Protein AF-0000000083156030 (afdb_homodimer)

Solvent-accessible surface area (backbone atoms only — not comparable to full-atom values): 35273 Å² total; per-residue (Å²): 127,81,75,82,44,54,71,60,32,32,61,87,73,48,56,67,37,59,54,36,32,59,72,60,47,44,73,67,49,55,74,76,63,60,66,61,53,55,48,45,32,52,51,38,25,51,44,17,31,51,33,13,41,45,41,36,48,37,72,66,33,83,83,49,76,60,54,70,63,57,51,50,41,33,36,29,19,13,47,16,24,46,40,24,37,17,32,44,68,16,39,43,54,13,42,50,29,34,16,67,56,16,35,49,9,45,34,73,77,42,47,58,33,62,52,50,32,49,42,20,47,50,27,31,50,49,48,49,50,51,52,50,48,47,46,49,51,49,43,54,72,58,48,60,54,49,62,58,49,51,50,43,54,64,61,59,51,62,77,72,73,80,67,84,74,76,73,72,82,67,73,85,67,83,81,64,61,62,65,59,49,50,53,51,49,53,49,47,50,50,49,49,47,50,34,56,44,50,50,51,54,46,54,53,44,50,51,22,51,50,56,50,34,33,54,54,18,29,45,59,34,29,41,35,88,57,35,77,56,37,50,61,51,48,43,52,49,42,22,46,45,21,23,16,52,15,27,53,54,46,71,52,72,54,78,90,48,71,62,54,62,57,52,54,39,48,50,59,18,44,41,31,27,51,23,22,52,49,16,50,71,37,34,89,75,50,35,74,31,32,72,66,42,26,47,52,50,12,52,51,24,21,37,24,16,14,31,27,46,44,40,28,47,41,65,39,50,36,37,61,69,72,62,35,87,79,51,69,84,47,64,68,60,49,51,50,43,50,48,32,17,51,48,23,21,49,52,47,44,56,50,35,51,63,98,127,80,76,82,44,54,69,60,30,32,60,88,72,48,56,66,35,60,54,36,32,58,72,60,47,44,72,66,48,54,74,75,62,60,67,61,54,54,47,46,32,50,50,38,26,50,43,16,30,50,34,13,42,46,42,37,47,36,72,67,34,81,83,49,75,60,53,68,65,58,50,51,41,33,35,29,19,13,47,16,24,46,41,24,38,18,32,45,67,17,39,42,54,12,43,51,30,34,15,66,55,15,35,50,8,44,34,73,78,44,46,57,34,63,52,49,32,48,44,19,49,50,28,31,50,50,48,49,49,52,51,51,48,45,48,50,51,49,44,56,73,59,50,61,55,50,63,58,49,51,51,44,54,63,61,59,51,62,78,72,74,80,67,85,74,79,73,73,81,65,74,82,64,81,79,70,68,58,69,55,51,52,51,50,50,51,49,48,50,52,49,49,48,51,32,56,45,52,50,51,52,47,51,53,44,47,51,24,51,50,55,50,34,33,51,55,17,30,46,61,35,28,41,33,88,56,36,78,56,36,49,60,50,47,42,52,50,42,22,46,47,21,24,17,53,14,27,54,54,48,70,53,72,53,78,89,48,72,62,52,61,58,51,53,39,48,49,57,18,43,42,32,28,51,23,23,53,50,16,50,71,35,33,88,74,51,36,74,31,32,73,65,41,26,48,52,51,12,52,52,26,20,36,27,15,14,32,27,44,44,39,30,46,42,66,38,49,38,38,61,70,71,63,36,86,80,50,69,83,47,66,68,59,49,50,49,43,52,48,31,17,51,48,24,21,48,54,46,43,57,49,36,52,63,99

Foldseek 3Di:
DPPPPVVDDDPVPDQLLVPQLVVQFDFQQFDDPVVVLLVLLVLLLCLLLCLLCVLQCCLPPPVNVPDPVVLLLLALLLLLLLQLCLVLVQLVLLCQLLNQSHSNCSDDPNVVDGVLVVLLVVLLVVLVVQLVVQLVVLCVVLVVVCVVVVCCVVVVPPPPDPPDPPPPPPDPPCPPPPVVVVVVVVVVSVLVSVQSSLVSLLVLLLVLVLLSLLLLLLCLLRPHPLNVLSSVLVSVSSNSNSSNSSSSLSPHDPDPPSCVSVVSSSCSSNRSSVSNVVSNVCNPPDDCSDSVNSVVSSSSSSSSSSSSNNSSVPVRVCCVQPVPPPPDPDPVVSVVSNVSSNVSNVVSSVSSVSD/DPPPPVVDDDPVPDQLLVPQLVVQFDFQQFDDPVVVLLVLLVLLLCLLLCLLCVLQCCLPPPVNVPDPVVLLLLALLLLLLLQLCLVLVQLVLLCQLLNQSHSNCSDDPNVVDGVLVVLLVVLLVVLVVQLVVQLVVLCVVLVVVCVVVVCCVVVPPPPPDPPDPDPPPPDPPCPDPPVVVVVVVVVVSVLVSVQSSLVSLLVLLLVLVLLSLLLLLLCLLRPHPLNVLSSVLVSVSSNSNSSNSSSSLSVHDPDPPSCVSVVSSSCSSNRSSVSNVVSNVCNPPDDCSDSVNSVVSSSSSSSSSSSSNNSSVPVRVCCQQPVPPPPDPDPVVSVVSNVSSNVSNVVSSVSSVSD

pLDDT: mean 80.27, std 18.08, range [28.31, 98.31]

Secondary structure (DSSP, 8-state):
-----TTSB-TTTS-HHHHHHHHH---------HHHHHHHHHHHHHHHHHHHHHHHHHHH-TTS---HHHHHHHHHHHHHHHHHIIIIIIIHHHHHHHSTTSTTTTSGGGGTTTHHHHHHHHHHHHHHHHHHHHHHHHHHHHHHHHHHHHHHHHHHS-------------------THHHHHHHHHHHHHHHHHHHHHHHHHHHHHHHHHHHHHHHHHHHHH--TTHHHHHHHHHHHHHHHHHHHHHHHHHS--TT-TTHHHHHHHHHHHHHHHHHHHHHHTTTT--TTSHHHHHHHHHHHHHHHHHHHHIIIIIIIIHHHTS-TT----HHHHHHHHHHHHHHHHHHHHGGGT-/-----TTSB-TTTS-HHHHHHHHH---------HHHHHHHHHHHHHHHHHHHHHHHHHHH-TTS---HHHHHHHHHHHHHHHHHIIIIIIIHHHHHHHSTTSTTTTSGGGGTTTHHHHHHHHHHHHHHHHHHHHHHHHHHHHHHHHHHHHHHHHHHS--------------------HHHHHHHHHHHHHHHHHHHHHHHHHHHHHHHHHHHHHHHHHHHHH--TTHHHHHHHHHHHHHHHHHHHHHHHHHS--TT-TTHHHHHHHHHHHHHHHHHHHHHHTTTT--TTSHHHHHHHHHHHHHHHHHHHHIIIIIIIIHHHTS-TT----HHHHHHHHHHHHHHHHHHHHGGGT-

Structure (mmCIF, N/CA/C/O backbone):
data_AF-0000000083156030-model_v1
#
loop_
_entity.id
_entity.type
_entity.pdbx_description
1 polymer 'Zinc/iron permease'
#
loop_
_atom_site.group_PDB
_atom_site.id
_atom_site.type_symbol
_atom_site.label_atom_id
_atom_site.label_alt_id
_atom_site.label_comp_id
_atom_site.label_asym_id
_atom_site.label_entity_id
_atom_site.label_seq_id
_atom_site.pdbx_PDB_ins_code
_atom_site.Cartn_x
_atom_site.Cartn_y
_atom_site.Cartn_z
_atom_site.occupancy
_atom_site.B_iso_or_equiv
_atom_site.auth_seq_id
_atom_site.auth_comp_id
_atom_site.auth_asym_id
_atom_site.auth_atom_id
_atom_site.pdbx_PDB_model_num
ATOM 1 N N . MET A 1 1 ? 0.998 -25.938 -32.688 1 30.34 1 MET A N 1
ATOM 2 C CA . MET A 1 1 ? 0.809 -25.734 -31.266 1 30.34 1 MET A CA 1
ATOM 3 C C . MET A 1 1 ? 0.515 -27.047 -30.562 1 30.34 1 MET A C 1
ATOM 5 O O . MET A 1 1 ? -0.497 -27.703 -30.828 1 30.34 1 MET A O 1
ATOM 9 N N . SER A 1 2 ? 1.404 -27.844 -30.297 1 35.81 2 SER A N 1
ATOM 10 C CA . SER A 1 2 ? 1.184 -29.219 -29.844 1 35.81 2 SER A CA 1
ATOM 11 C C . SER A 1 2 ? 0.17 -29.266 -28.703 1 35.81 2 SER A C 1
ATOM 13 O O . SER A 1 2 ? 0.092 -28.344 -27.891 1 35.81 2 SER A O 1
ATOM 15 N N . ALA A 1 3 ? -0.905 -29.984 -28.891 1 45.06 3 ALA A N 1
ATOM 16 C CA . ALA A 1 3 ? -2.15 -30.125 -28.156 1 45.06 3 ALA A CA 1
ATOM 17 C C . ALA A 1 3 ? -1.873 -30.422 -26.672 1 45.06 3 ALA A C 1
ATOM 19 O O . ALA A 1 3 ? -1.207 -31.391 -26.344 1 45.06 3 ALA A O 1
ATOM 20 N N . PHE A 1 4 ? -1.592 -29.297 -25.969 1 50 4 PHE A N 1
ATOM 21 C CA . PHE A 1 4 ? -1.512 -29.469 -24.531 1 50 4 PHE A CA 1
ATOM 22 C C . PHE A 1 4 ? -2.539 -30.484 -24.047 1 50 4 PHE A C 1
ATOM 24 O O . PHE A 1 4 ? -3.742 -30.297 -24.25 1 50 4 PHE A O 1
ATOM 31 N N . ASN A 1 5 ? -2.092 -31.734 -24.016 1 50.41 5 ASN A N 1
ATOM 32 C CA . ASN A 1 5 ? -2.953 -32.781 -23.484 1 50.41 5 ASN A CA 1
ATOM 33 C C . ASN A 1 5 ? -2.982 -32.75 -21.953 1 50.41 5 ASN A C 1
ATOM 35 O O . ASN A 1 5 ? -2.053 -33.219 -21.297 1 50.41 5 ASN A O 1
ATOM 39 N N . ALA A 1 6 ? -3.932 -32.188 -21.391 1 60.16 6 ALA A N 1
ATOM 40 C CA . ALA A 1 6 ? -4.078 -31.969 -19.953 1 60.16 6 ALA A CA 1
ATOM 41 C C . ALA A 1 6 ? -4.082 -33.312 -19.188 1 60.16 6 ALA A C 1
ATOM 43 O O . ALA A 1 6 ? -3.75 -33.344 -18 1 60.16 6 ALA A O 1
ATOM 44 N N . SER A 1 7 ? -4.445 -34.406 -19.891 1 58.97 7 SER A N 1
ATOM 45 C CA . SER A 1 7 ? -4.543 -35.688 -19.203 1 58.97 7 SER A CA 1
ATOM 46 C C . SER A 1 7 ? -3.178 -36.375 -19.094 1 58.97 7 SER A C 1
ATOM 48 O O . SER A 1 7 ? -3.002 -37.312 -18.312 1 58.97 7 SER A O 1
ATOM 50 N N . HIS A 1 8 ? -2.23 -35.844 -19.906 1 62.47 8 HIS A N 1
ATOM 51 C CA . HIS A 1 8 ? -0.887 -36.406 -19.844 1 62.47 8 HIS A CA 1
ATOM 52 C C . HIS A 1 8 ? 0.174 -35.344 -20.016 1 62.47 8 HIS A C 1
ATOM 54 O O . HIS A 1 8 ? 0.609 -35.062 -21.125 1 62.47 8 HIS A O 1
ATOM 60 N N . VAL A 1 9 ? 0.428 -34.719 -18.875 1 66.75 9 VAL A N 1
ATOM 61 C CA . VAL A 1 9 ? 1.364 -33.594 -18.953 1 66.75 9 VAL A CA 1
ATOM 62 C C . VAL A 1 9 ? 2.678 -33.969 -18.281 1 66.75 9 VAL A C 1
ATOM 64 O O . VAL A 1 9 ? 2.678 -34.531 -17.172 1 66.75 9 VAL A O 1
ATOM 67 N N . ASP A 1 10 ? 3.77 -33.875 -19.062 1 58.91 10 ASP A N 1
ATOM 68 C CA . ASP A 1 10 ? 5.102 -33.969 -18.484 1 58.91 10 ASP A CA 1
ATOM 69 C C . ASP A 1 10 ? 5.543 -32.625 -17.922 1 58.91 10 ASP A C 1
ATOM 71 O O . ASP A 1 10 ? 5.805 -31.688 -18.688 1 58.91 10 ASP A O 1
ATOM 75 N N . LEU A 1 11 ? 5.512 -32.594 -16.625 1 67.12 11 LEU A N 1
ATOM 76 C CA . LEU A 1 11 ? 5.773 -31.312 -15.945 1 67.12 11 LEU A CA 1
ATOM 77 C C . LEU A 1 11 ? 7.199 -30.844 -16.219 1 67.12 11 LEU A C 1
ATOM 79 O O . LEU A 1 11 ? 7.504 -29.656 -16.047 1 67.12 11 LEU A O 1
ATOM 83 N N . ASN A 1 12 ? 8.055 -31.734 -16.609 1 61.78 12 ASN A N 1
ATOM 84 C CA . ASN A 1 12 ? 9.438 -31.344 -16.891 1 61.78 12 ASN A CA 1
ATOM 85 C C . ASN A 1 12 ? 9.555 -30.594 -18.203 1 61.78 12 ASN A C 1
ATOM 87 O O . ASN A 1 12 ? 10.469 -29.797 -18.391 1 61.78 12 ASN A O 1
ATOM 91 N N . THR A 1 13 ? 8.547 -30.828 -19.078 1 61.12 13 THR A N 1
ATOM 92 C CA . THR A 1 13 ? 8.656 -30.234 -20.406 1 61.12 13 THR A CA 1
ATOM 93 C C . THR A 1 13 ? 7.496 -29.281 -20.688 1 61.12 13 THR A C 1
ATOM 95 O O . THR A 1 13 ? 7.555 -28.469 -21.594 1 61.12 13 THR A O 1
ATOM 98 N N . ALA A 1 14 ? 6.539 -29.484 -19.938 1 63.06 14 ALA A N 1
ATOM 99 C CA . ALA A 1 14 ? 5.332 -28.719 -20.203 1 63.06 14 ALA A CA 1
ATOM 100 C C . ALA A 1 14 ? 5.531 -27.25 -19.859 1 63.06 14 ALA A C 1
ATOM 102 O O . ALA A 1 14 ? 6.281 -26.922 -18.938 1 63.06 14 ALA A O 1
ATOM 103 N N . SER A 1 15 ? 4.977 -26.391 -20.75 1 70.19 15 SER A N 1
ATOM 104 C CA . SER A 1 15 ? 5.008 -24.938 -20.547 1 70.19 15 SER A CA 1
ATOM 105 C C . SER A 1 15 ? 4.285 -24.547 -19.266 1 70.19 15 SER A C 1
ATOM 107 O O . SER A 1 15 ? 3.156 -24.984 -19.016 1 70.19 15 SER A O 1
ATOM 109 N N . GLN A 1 16 ? 5 -23.953 -18.391 1 73.88 16 GLN A N 1
ATOM 110 C CA . GLN A 1 16 ? 4.422 -23.469 -17.141 1 73.88 16 GLN A CA 1
ATOM 111 C C . GLN A 1 16 ? 3.143 -22.672 -17.391 1 73.88 16 GLN A C 1
ATOM 113 O O . GLN A 1 16 ? 2.17 -22.797 -16.656 1 73.88 16 GLN A O 1
ATOM 118 N N . GLU A 1 17 ? 3.109 -21.969 -18.469 1 73.56 17 GLU A N 1
ATOM 119 C CA . GLU A 1 17 ? 1.941 -21.172 -18.828 1 73.56 17 GLU A CA 1
ATOM 120 C C . GLU A 1 17 ? 0.725 -22.062 -19.078 1 73.56 17 GLU A C 1
ATOM 122 O O . GLU A 1 17 ? -0.367 -21.781 -18.578 1 73.56 17 GLU A O 1
ATOM 127 N N . ASP A 1 18 ? 0.956 -23.094 -19.797 1 73.44 18 ASP A N 1
ATOM 128 C CA . ASP A 1 18 ? -0.152 -23.969 -20.172 1 73.44 18 ASP A CA 1
ATOM 129 C C . ASP A 1 18 ? -0.737 -24.656 -18.938 1 73.44 18 ASP A C 1
ATOM 131 O O . ASP A 1 18 ? -1.955 -24.812 -18.828 1 73.44 18 ASP A O 1
ATOM 135 N N . ILE A 1 19 ? 0.118 -24.969 -18.062 1 73.94 19 ILE A N 1
ATOM 136 C CA . ILE A 1 19 ? -0.324 -25.656 -16.859 1 73.94 19 ILE A CA 1
ATOM 137 C C . ILE A 1 19 ? -1.094 -24.688 -15.961 1 73.94 19 ILE A C 1
ATOM 139 O O . ILE A 1 19 ? -2.193 -25 -15.492 1 73.94 19 ILE A O 1
ATOM 143 N N . LEU A 1 20 ? -0.555 -23.547 -15.836 1 76.19 20 LEU A N 1
ATOM 144 C CA . LEU A 1 20 ? -1.183 -22.562 -14.969 1 76.19 20 LEU A CA 1
ATOM 145 C C . LEU A 1 20 ? -2.508 -22.078 -15.555 1 76.19 20 LEU A C 1
ATOM 147 O O . LEU A 1 20 ? -3.479 -21.875 -14.828 1 76.19 20 LEU A O 1
ATOM 151 N N . CYS A 1 21 ? -2.541 -21.938 -16.766 1 75.19 21 CYS A N 1
ATOM 152 C CA . CYS A 1 21 ? -3.762 -21.469 -17.422 1 75.19 21 CYS A CA 1
ATOM 153 C C . CYS A 1 21 ? -4.836 -22.547 -17.391 1 75.19 21 CYS A C 1
ATOM 155 O O . CYS A 1 21 ? -6.023 -22.25 -17.266 1 75.19 21 CYS A O 1
ATOM 157 N N . TYR A 1 22 ? -4.391 -23.766 -17.516 1 75 22 TYR A N 1
ATOM 158 C CA . TYR A 1 22 ? -5.363 -24.844 -17.438 1 75 22 TYR A CA 1
ATOM 159 C C . TYR A 1 22 ? -5.996 -24.906 -16.047 1 75 22 TYR A C 1
ATOM 161 O O . TYR A 1 22 ? -7.195 -25.172 -15.922 1 75 22 TYR A O 1
ATOM 169 N N . LEU A 1 23 ? -5.184 -24.625 -15.117 1 74 23 LEU A N 1
ATOM 170 C CA . LEU A 1 23 ? -5.68 -24.688 -13.742 1 74 23 LEU A CA 1
ATOM 171 C C . LEU A 1 23 ? -6.539 -23.484 -13.414 1 74 23 LEU A C 1
ATOM 173 O O . LEU A 1 23 ? -7.465 -23.562 -12.609 1 74 23 LEU A O 1
ATOM 177 N N . ALA A 1 24 ? -6.289 -22.375 -14.039 1 74.19 24 ALA A N 1
ATOM 178 C CA . ALA A 1 24 ? -6.926 -21.125 -13.656 1 74.19 24 ALA A CA 1
ATOM 179 C C . ALA A 1 24 ? -8.188 -20.875 -14.477 1 74.19 24 ALA A C 1
ATOM 181 O O . ALA A 1 24 ? -9.18 -20.359 -13.961 1 74.19 24 ALA A O 1
ATOM 182 N N . LEU A 1 25 ? -8.219 -21.297 -15.703 1 73.88 25 LEU A N 1
ATOM 183 C CA . LEU A 1 25 ? -9.336 -20.984 -16.594 1 73.88 25 LEU A CA 1
ATOM 184 C C . LEU A 1 25 ? -10.477 -21.984 -16.391 1 73.88 25 LEU A C 1
ATOM 186 O O . LEU A 1 25 ? -10.242 -23.172 -16.203 1 73.88 25 LEU A O 1
ATOM 190 N N . SER A 1 26 ? -11.609 -21.406 -16.062 1 74.69 26 SER A N 1
ATOM 191 C CA . SER A 1 26 ? -12.812 -22.219 -15.867 1 74.69 26 SER A CA 1
ATOM 192 C C . SER A 1 26 ? -13.945 -21.766 -16.781 1 74.69 26 SER A C 1
ATOM 194 O O . SER A 1 26 ? -13.914 -20.641 -17.297 1 74.69 26 SER A O 1
ATOM 196 N N . GLU A 1 27 ? -14.828 -22.656 -17 1 74.56 27 GLU A N 1
ATOM 197 C CA . GLU A 1 27 ? -16.031 -22.312 -17.766 1 74.56 27 GLU A CA 1
ATOM 198 C C . GLU A 1 27 ? -17.062 -21.609 -16.891 1 74.56 27 GLU A C 1
ATOM 200 O O . GLU A 1 27 ? -16.875 -21.516 -15.664 1 74.56 27 GLU A O 1
ATOM 205 N N . ASN A 1 28 ? -18 -20.984 -17.578 1 74.62 28 ASN A N 1
ATOM 206 C CA . ASN A 1 28 ? -19.109 -20.344 -16.875 1 74.62 28 ASN A CA 1
ATOM 207 C C . ASN A 1 28 ? -19.828 -21.328 -15.961 1 74.62 28 ASN A C 1
ATOM 209 O O . ASN A 1 28 ? -20.328 -22.359 -16.422 1 74.62 28 ASN A O 1
ATOM 213 N N . GLU A 1 29 ? -19.797 -21.047 -14.641 1 73.56 29 GLU A N 1
ATOM 214 C CA . GLU A 1 29 ? -20.328 -22 -13.656 1 73.56 29 GLU A CA 1
ATOM 215 C C . GLU A 1 29 ? -21.719 -21.594 -13.195 1 73.56 29 GLU A C 1
ATOM 217 O O . GLU A 1 29 ? -22.219 -22.094 -12.188 1 73.56 29 GLU A O 1
ATOM 222 N N . PHE A 1 30 ? -22.312 -20.672 -13.898 1 76.12 30 PHE A N 1
ATOM 223 C CA . PHE A 1 30 ? -23.641 -20.234 -13.5 1 76.12 30 PHE A CA 1
ATOM 224 C C . PHE A 1 30 ? -24.578 -21.422 -13.367 1 76.12 30 PHE A C 1
ATOM 226 O O . PHE A 1 30 ? -24.672 -22.25 -14.281 1 76.12 30 PHE A O 1
ATOM 233 N N . HIS A 1 31 ? -25.047 -21.625 -12.164 1 78.25 31 HIS A N 1
ATOM 234 C CA . HIS A 1 31 ? -25.859 -22.812 -11.977 1 78.25 31 HIS A CA 1
ATOM 235 C C . HIS A 1 31 ? -27.281 -22.453 -11.547 1 78.25 31 HIS A C 1
ATOM 237 O O . HIS A 1 31 ? -27.938 -23.219 -10.836 1 78.25 31 HIS A O 1
ATOM 243 N N . GLY A 1 32 ? -27.703 -21.234 -11.797 1 77.62 32 GLY A N 1
ATOM 244 C CA . GLY A 1 32 ? -29.094 -20.891 -11.539 1 77.62 32 GLY A CA 1
ATOM 245 C C . GLY A 1 32 ? -29.297 -20.125 -10.242 1 77.62 32 GLY A C 1
ATOM 246 O O . GLY A 1 32 ? -28.516 -19.219 -9.914 1 77.62 32 GLY A O 1
ATOM 247 N N . GLN A 1 33 ? -30.484 -20.25 -9.391 1 83.25 33 GLN A N 1
ATOM 248 C CA . GLN A 1 33 ? -30.875 -19.562 -8.172 1 83.25 33 GLN A CA 1
ATOM 249 C C . GLN A 1 33 ? -31.234 -18.109 -8.461 1 83.25 33 GLN A C 1
ATOM 251 O O . GLN A 1 33 ? -30.734 -17.188 -7.801 1 83.25 33 GLN A O 1
ATOM 256 N N . LEU A 1 34 ? -32 -17.984 -9.391 1 87.12 34 LEU A N 1
ATOM 257 C CA . LEU A 1 34 ? -32.344 -16.656 -9.875 1 87.12 34 LEU A CA 1
ATOM 258 C C . LEU A 1 34 ? -33.062 -15.852 -8.797 1 87.12 34 LEU A C 1
ATOM 260 O O . LEU A 1 34 ? -32.844 -14.648 -8.664 1 87.12 34 LEU A O 1
ATOM 264 N N . GLY A 1 35 ? -33.875 -16.531 -8.047 1 88.62 35 GLY A N 1
ATOM 265 C CA . GLY A 1 35 ? -34.594 -15.844 -6.973 1 88.62 35 GLY A CA 1
ATOM 266 C C . GLY A 1 35 ? -33.656 -15.227 -5.945 1 88.62 35 GLY A C 1
ATOM 267 O O . GLY A 1 35 ? -33.812 -14.062 -5.578 1 88.62 35 GLY A O 1
ATOM 268 N N . ALA A 1 36 ? -32.719 -16 -5.52 1 90.12 36 ALA A N 1
ATOM 269 C CA . ALA A 1 36 ? -31.766 -15.516 -4.527 1 90.12 36 ALA A CA 1
ATOM 270 C C . ALA A 1 36 ? -30.922 -14.383 -5.094 1 90.12 36 ALA A C 1
ATOM 272 O O . ALA A 1 36 ? -30.562 -13.438 -4.383 1 90.12 36 ALA A O 1
ATOM 273 N N . ARG A 1 37 ? -30.625 -14.531 -6.348 1 91.19 37 ARG A N 1
ATOM 274 C CA . ARG A 1 37 ? -29.812 -13.508 -6.992 1 91.19 37 ARG A CA 1
ATOM 275 C C . ARG A 1 37 ? -30.578 -12.203 -7.129 1 91.19 37 ARG A C 1
ATOM 277 O O . ARG A 1 37 ? -30.031 -11.125 -6.91 1 91.19 37 ARG A O 1
ATOM 284 N N . ILE A 1 38 ? -31.781 -12.328 -7.449 1 92.12 38 ILE A N 1
ATOM 285 C CA . ILE A 1 38 ? -32.625 -11.133 -7.527 1 92.12 38 ILE A CA 1
ATOM 286 C C . ILE A 1 38 ? -32.781 -10.523 -6.137 1 92.12 38 ILE A C 1
ATOM 288 O O . ILE A 1 38 ? -32.75 -9.305 -5.98 1 92.12 38 ILE A O 1
ATOM 292 N N . SER A 1 39 ? -32.969 -11.336 -5.195 1 93.56 39 SER A N 1
ATOM 293 C CA . SER A 1 39 ? -33.094 -10.844 -3.824 1 93.56 39 SER A CA 1
ATOM 294 C C . SER A 1 39 ? -31.812 -10.109 -3.396 1 93.56 39 SER A C 1
ATOM 296 O O . SER A 1 39 ? -31.891 -9.133 -2.646 1 93.56 39 SER A O 1
ATOM 298 N N . SER A 1 40 ? -30.672 -10.609 -3.848 1 93.38 40 SER A N 1
ATOM 299 C CA . SER A 1 40 ? -29.406 -9.977 -3.475 1 93.38 40 SER A CA 1
ATOM 300 C C . SER A 1 40 ? -29.344 -8.531 -3.963 1 93.38 40 SER A C 1
ATOM 302 O O . SER A 1 40 ? -28.75 -7.676 -3.299 1 93.38 40 SER A O 1
ATOM 304 N N . ILE A 1 41 ? -29.922 -8.266 -5.09 1 94.5 41 ILE A N 1
ATOM 305 C CA . ILE A 1 41 ? -29.938 -6.914 -5.641 1 94.5 41 ILE A CA 1
ATOM 306 C C . ILE A 1 41 ? -30.641 -5.973 -4.664 1 94.5 41 ILE A C 1
ATOM 308 O O . ILE A 1 41 ? -30.094 -4.914 -4.32 1 94.5 41 ILE A O 1
ATOM 312 N N . PHE A 1 42 ? -31.672 -6.391 -4.129 1 95.38 42 PHE A N 1
ATOM 313 C CA . PHE A 1 42 ? -32.469 -5.539 -3.258 1 95.38 42 PHE A CA 1
ATOM 314 C C . PHE A 1 42 ? -31.875 -5.477 -1.857 1 95.38 42 PHE A C 1
ATOM 316 O O . PHE A 1 42 ? -31.844 -4.414 -1.237 1 95.38 42 PHE A O 1
ATOM 323 N N . VAL A 1 43 ? -31.484 -6.57 -1.382 1 95.56 43 VAL A N 1
ATOM 324 C CA . VAL A 1 43 ? -30.922 -6.609 -0.038 1 95.56 43 VAL A CA 1
ATOM 325 C C . VAL A 1 43 ? -29.672 -5.727 0.025 1 95.56 43 VAL A C 1
ATOM 327 O O . VAL A 1 43 ? -29.516 -4.922 0.949 1 95.56 43 VAL A O 1
ATOM 330 N N . ILE A 1 44 ? -28.812 -5.852 -0.951 1 95.06 44 ILE A N 1
ATOM 331 C CA . ILE A 1 44 ? -27.578 -5.07 -0.975 1 95.06 44 ILE A CA 1
ATOM 332 C C . ILE A 1 44 ? -27.906 -3.594 -1.188 1 95.06 44 ILE A C 1
ATOM 334 O O . ILE A 1 44 ? -27.281 -2.721 -0.581 1 95.06 44 ILE A O 1
ATOM 338 N N . PHE A 1 45 ? -28.891 -3.402 -2.027 1 95.69 45 PHE A N 1
ATOM 339 C CA . PHE A 1 45 ? -29.312 -2.025 -2.252 1 95.69 45 PHE A CA 1
ATOM 340 C C . PHE A 1 45 ? -29.797 -1.386 -0.953 1 95.69 45 PHE A C 1
ATOM 342 O O . PHE A 1 45 ? -29.359 -0.29 -0.597 1 95.69 45 PHE A O 1
ATOM 349 N N . ILE A 1 46 ? -30.609 -2.023 -0.23 1 95.06 46 ILE A N 1
ATOM 350 C CA . ILE A 1 46 ? -31.219 -1.486 0.984 1 95.06 46 ILE A CA 1
ATOM 351 C C . ILE A 1 46 ? -30.156 -1.364 2.078 1 95.06 46 ILE A C 1
ATOM 353 O O . ILE A 1 46 ? -30.047 -0.325 2.732 1 95.06 46 ILE A O 1
ATOM 357 N N . THR A 1 47 ? -29.391 -2.338 2.25 1 94.06 47 THR A N 1
ATOM 358 C CA . THR A 1 47 ? -28.406 -2.355 3.328 1 94.06 47 THR A CA 1
ATOM 359 C C . THR A 1 47 ? -27.312 -1.321 3.076 1 94.06 47 THR A C 1
ATOM 361 O O . THR A 1 47 ? -26.953 -0.57 3.98 1 94.06 47 THR A O 1
ATOM 364 N N . SER A 1 48 ? -26.781 -1.303 1.842 1 93.81 48 SER A N 1
ATOM 365 C CA . SER A 1 48 ? -25.719 -0.354 1.527 1 93.81 48 SER A CA 1
ATOM 366 C C . SER A 1 48 ? -26.219 1.084 1.604 1 93.81 48 SER A C 1
ATOM 368 O O . SER A 1 48 ? -25.531 1.961 2.129 1 93.81 48 SER A O 1
ATOM 370 N N . THR A 1 49 ? -27.438 1.304 1.131 1 93.19 49 THR A N 1
ATOM 371 C CA . THR A 1 49 ? -28.016 2.645 1.176 1 93.19 49 THR A CA 1
ATOM 372 C C . THR A 1 49 ? -28.312 3.059 2.613 1 93.19 49 THR A C 1
ATOM 374 O O . THR A 1 49 ? -27.984 4.176 3.023 1 93.19 49 THR A O 1
ATOM 377 N N . PHE A 1 50 ? -28.844 2.189 3.332 1 92.5 50 PHE A N 1
ATOM 378 C CA . PHE A 1 50 ? -29.188 2.479 4.719 1 92.5 50 PHE A CA 1
ATOM 379 C C . PHE A 1 50 ? -27.938 2.791 5.535 1 92.5 50 PHE A C 1
ATOM 381 O O . PHE A 1 50 ? -27.906 3.777 6.273 1 92.5 50 PHE A O 1
ATOM 388 N N . CYS A 1 51 ? -26.922 2.051 5.41 1 91.81 51 CYS A N 1
ATOM 389 C CA . CYS A 1 51 ? -25.703 2.217 6.207 1 91.81 51 CYS A CA 1
ATOM 390 C C . CYS A 1 51 ? -24.906 3.432 5.746 1 91.81 51 CYS A C 1
ATOM 392 O O . CYS A 1 51 ? -24.188 4.035 6.531 1 91.81 51 CYS A O 1
ATOM 394 N N . THR A 1 52 ? -25 3.779 4.512 1 92.19 52 THR A N 1
ATOM 395 C CA . THR A 1 52 ? -24.312 4.961 4.004 1 92.19 52 THR A CA 1
ATOM 396 C C . THR A 1 52 ? -25.031 6.234 4.43 1 92.19 52 THR A C 1
ATOM 398 O O . THR A 1 52 ? -24.391 7.238 4.754 1 92.19 52 THR A O 1
ATOM 401 N N . LEU A 1 53 ? -26.375 6.188 4.461 1 90.62 53 LEU A N 1
ATOM 402 C CA . LEU A 1 53 ? -27.172 7.367 4.785 1 90.62 53 LEU A CA 1
ATOM 403 C C . LEU A 1 53 ? -27.234 7.582 6.293 1 90.62 53 LEU A C 1
ATOM 405 O O . LEU A 1 53 ? -27.484 8.703 6.754 1 90.62 53 LEU A O 1
ATOM 409 N N . PHE A 1 54 ? -27 6.586 7.008 1 87.31 54 PHE A N 1
ATOM 410 C CA . PHE A 1 54 ? -27.156 6.652 8.461 1 87.31 54 PHE A CA 1
ATOM 411 C C . PHE A 1 54 ? -26.297 7.762 9.047 1 87.31 54 PHE A C 1
ATOM 413 O O . PHE A 1 54 ? -26.797 8.656 9.727 1 87.31 54 PHE A O 1
ATOM 420 N N . PRO A 1 55 ? -25.031 7.848 8.789 1 86.62 55 PRO A N 1
ATOM 421 C CA . PRO A 1 55 ? -24.203 8.922 9.344 1 86.62 55 PRO A CA 1
ATOM 422 C C . PRO A 1 55 ? -24.578 10.297 8.797 1 86.62 55 PRO A C 1
ATOM 424 O O . PRO A 1 55 ? -24.469 11.297 9.508 1 86.62 55 PRO A O 1
ATOM 427 N N . VAL A 1 56 ? -25.016 10.328 7.602 1 85.19 56 VAL A N 1
ATOM 428 C CA . VAL A 1 56 ? -25.375 11.594 6.973 1 85.19 56 VAL A CA 1
ATOM 429 C C . VAL A 1 56 ? -26.656 12.141 7.613 1 85.19 56 VAL A C 1
ATOM 431 O O . VAL A 1 56 ? -26.734 13.328 7.93 1 85.19 56 VAL A O 1
ATOM 434 N N . ILE A 1 57 ? -27.609 11.266 7.824 1 83.75 57 ILE A N 1
ATOM 435 C CA . ILE A 1 57 ? -28.859 11.656 8.453 1 83.75 57 ILE A CA 1
ATOM 436 C C . ILE A 1 57 ? -28.625 12.008 9.922 1 83.75 57 ILE A C 1
ATOM 438 O O . ILE A 1 57 ? -29.203 12.969 10.438 1 83.75 57 ILE A O 1
ATOM 442 N N . ALA A 1 58 ? -27.781 11.312 10.508 1 78.88 58 ALA A N 1
ATOM 443 C CA . ALA A 1 58 ? -27.484 11.523 11.922 1 78.88 58 ALA A CA 1
ATOM 444 C C . ALA A 1 58 ? -26.859 12.898 12.148 1 78.88 58 ALA A C 1
ATOM 446 O O . ALA A 1 58 ? -27.125 13.555 13.156 1 78.88 58 ALA A O 1
ATOM 447 N N . LYS A 1 59 ? -26.078 13.297 11.297 1 78.06 59 LYS A N 1
ATOM 448 C CA . LYS A 1 59 ? -25.406 14.586 11.422 1 78.06 59 LYS A CA 1
ATOM 449 C C . LYS A 1 59 ? -26.344 15.734 11.07 1 78.06 59 LYS A C 1
ATOM 451 O O . LYS A 1 59 ? -26.25 16.812 11.672 1 78.06 59 LYS A O 1
ATOM 456 N N . ARG A 1 60 ? -27.297 15.484 10.266 1 76.19 60 ARG A N 1
ATOM 457 C CA . ARG A 1 60 ? -28.109 16.594 9.75 1 76.19 60 ARG A CA 1
ATOM 458 C C . ARG A 1 60 ? -29.469 16.656 10.438 1 76.19 60 ARG A C 1
ATOM 460 O O . ARG A 1 60 ? -30.156 17.672 10.375 1 76.19 60 ARG A O 1
ATOM 467 N N . ALA A 1 61 ? -29.875 15.578 10.953 1 71.94 61 ALA A N 1
ATOM 468 C CA . ALA A 1 61 ? -31.188 15.594 11.586 1 71.94 61 ALA A CA 1
ATOM 469 C C . ALA A 1 61 ? -31.078 15.781 13.094 1 71.94 61 ALA A C 1
ATOM 471 O O . ALA A 1 61 ? -30.625 14.875 13.805 1 71.94 61 ALA A O 1
ATOM 472 N N . PRO A 1 62 ? -31.406 17.031 13.625 1 63 62 PRO A N 1
ATOM 473 C CA . PRO A 1 62 ? -31.375 17.281 15.07 1 63 62 PRO A CA 1
ATOM 474 C C . PRO A 1 62 ? -32.25 16.312 15.852 1 63 62 PRO A C 1
ATOM 476 O O . PRO A 1 62 ? -32.062 16.125 17.047 1 63 62 PRO A O 1
ATOM 479 N N . ARG A 1 63 ? -33.188 15.867 15.25 1 63.72 63 ARG A N 1
ATOM 480 C CA . ARG A 1 63 ? -34.156 15.008 15.953 1 63.72 63 ARG A CA 1
ATOM 481 C C . ARG A 1 63 ? -33.531 13.648 16.25 1 63.72 63 ARG A C 1
ATOM 483 O O . ARG A 1 63 ? -33.938 12.977 17.203 1 63.72 63 ARG A O 1
ATOM 490 N N . VAL A 1 64 ? -32.688 13.141 15.32 1 63.16 64 VAL A N 1
ATOM 491 C CA . VAL A 1 64 ? -32.031 11.859 15.539 1 63.16 64 VAL A CA 1
ATOM 492 C C . VAL A 1 64 ? -30.766 12.07 16.375 1 63.16 64 VAL A C 1
ATOM 494 O O . VAL A 1 64 ? -29.797 12.688 15.922 1 63.16 64 VAL A O 1
ATOM 497 N N . LYS A 1 65 ? -30.938 12.305 17.719 1 60.16 65 LYS A N 1
ATOM 498 C CA . LYS A 1 65 ? -29.828 12.516 18.656 1 60.16 65 LYS A CA 1
ATOM 499 C C . LYS A 1 65 ? -28.781 11.414 18.516 1 60.16 65 LYS A C 1
ATOM 501 O O . LYS A 1 65 ? -28.781 10.461 19.297 1 60.16 65 LYS A O 1
ATOM 506 N N . ILE A 1 66 ? -28.203 11.125 17.375 1 65.25 66 ILE A N 1
ATOM 507 C CA . ILE A 1 66 ? -27.141 10.117 17.328 1 65.25 66 ILE A CA 1
ATOM 508 C C . ILE A 1 66 ? -25.953 10.594 18.156 1 65.25 66 ILE A C 1
ATOM 510 O O . ILE A 1 66 ? -25.422 11.68 17.922 1 65.25 66 ILE A O 1
ATOM 514 N N . PRO A 1 67 ? -25.688 9.711 19.219 1 72.38 67 PRO A N 1
ATOM 515 C CA . PRO A 1 67 ? -24.562 10.055 20.109 1 72.38 67 PRO A CA 1
ATOM 516 C C . PRO A 1 67 ? -23.25 10.219 19.359 1 72.38 67 PRO A C 1
ATOM 518 O O . PRO A 1 67 ? -23.031 9.562 18.328 1 72.38 67 PRO A O 1
ATOM 521 N N . TYR A 1 68 ? -22.531 11.109 19.672 1 76.62 68 TYR A N 1
ATOM 522 C CA . TYR A 1 68 ? -21.188 11.414 19.172 1 76.62 68 TYR A CA 1
ATOM 523 C C . TYR A 1 68 ? -20.344 10.148 19.078 1 76.62 68 TYR A C 1
ATOM 525 O O . TYR A 1 68 ? -19.562 9.977 18.141 1 76.62 68 TYR A O 1
ATOM 533 N N . HIS A 1 69 ? -20.703 9.195 19.938 1 81.81 69 HIS A N 1
ATOM 534 C CA . HIS A 1 69 ? -19.906 7.969 20 1 81.81 69 HIS A CA 1
ATOM 535 C C . HIS A 1 69 ? -20.234 7.055 18.812 1 81.81 69 HIS A C 1
ATOM 537 O O . HIS A 1 69 ? -19.344 6.355 18.312 1 81.81 69 HIS A O 1
ATOM 543 N N . ALA A 1 70 ? -21.422 7.145 18.406 1 82.5 70 ALA A N 1
ATOM 544 C CA . ALA A 1 70 ? -21.812 6.332 17.25 1 82.5 70 ALA A CA 1
ATOM 545 C C . ALA A 1 70 ? -21.188 6.875 15.969 1 82.5 70 ALA A C 1
ATOM 547 O O . ALA A 1 70 ? -20.781 6.102 15.094 1 82.5 70 ALA A O 1
ATOM 548 N N . TYR A 1 71 ? -21.094 8.078 15.945 1 82.38 71 TYR A N 1
ATOM 549 C CA . TYR A 1 71 ? -20.469 8.711 14.789 1 82.38 71 TYR A CA 1
ATOM 550 C C . TYR A 1 71 ? -18.969 8.406 14.75 1 82.38 71 TYR A C 1
ATOM 552 O O . TYR A 1 71 ? -18.422 8.07 13.695 1 82.38 71 TYR A O 1
ATOM 560 N N . LEU A 1 72 ? -18.391 8.523 15.875 1 83.62 72 LEU A N 1
ATOM 561 C CA . LEU A 1 72 ? -16.969 8.227 15.961 1 83.62 72 LEU A CA 1
ATOM 562 C C . LEU A 1 72 ? -16.703 6.77 15.609 1 83.62 72 LEU A C 1
ATOM 564 O O . LEU A 1 72 ? -15.711 6.461 14.938 1 83.62 72 LEU A O 1
ATOM 568 N N . PHE A 1 73 ? -17.609 5.984 16.031 1 89.94 73 PHE A N 1
ATOM 569 C CA . PHE A 1 73 ? -17.469 4.57 15.695 1 89.94 73 PHE A CA 1
ATOM 570 C C . PHE A 1 73 ? -17.547 4.355 14.188 1 89.94 73 PHE A C 1
ATOM 572 O O . PHE A 1 73 ? -16.703 3.674 13.609 1 89.94 73 PHE A O 1
ATOM 579 N N . ALA A 1 74 ? -18.5 4.973 13.594 1 88.5 74 ALA A N 1
ATOM 580 C CA . ALA A 1 74 ? -18.688 4.797 12.156 1 88.5 74 ALA A CA 1
ATOM 581 C C . ALA A 1 74 ? -17.484 5.344 11.375 1 88.5 74 ALA A C 1
ATOM 583 O O . ALA A 1 74 ? -17.031 4.719 10.414 1 88.5 74 ALA A O 1
ATOM 584 N N . ARG A 1 75 ? -17.016 6.375 11.789 1 88.19 75 ARG A N 1
ATOM 585 C CA . ARG A 1 75 ? -15.93 7.043 11.078 1 88.19 75 ARG A CA 1
ATOM 586 C C . ARG A 1 75 ? -14.641 6.227 11.148 1 88.19 75 ARG A C 1
ATOM 588 O O . ARG A 1 75 ? -14.062 5.875 10.117 1 88.19 75 ARG A O 1
ATOM 595 N N . TYR A 1 76 ? -14.273 5.875 12.328 1 93.12 76 TYR A N 1
ATOM 596 C CA . TYR A 1 76 ? -13 5.184 12.5 1 93.12 76 TYR A CA 1
ATOM 597 C C . TYR A 1 76 ? -13.117 3.713 12.125 1 93.12 76 TYR A C 1
ATOM 599 O O . TYR A 1 76 ? -12.18 3.123 11.586 1 93.12 76 TYR A O 1
ATOM 607 N N . PHE A 1 77 ? -14.273 3.115 12.438 1 94.5 77 PHE A N 1
ATOM 608 C CA . PHE A 1 77 ? -14.562 1.771 11.953 1 94.5 77 PHE A CA 1
ATOM 609 C C . PHE A 1 77 ? -14.5 1.726 10.43 1 94.5 77 PHE A C 1
ATOM 611 O O . PHE A 1 77 ? -13.922 0.804 9.852 1 94.5 77 PHE A O 1
ATOM 618 N N . GLY A 1 78 ? -15.047 2.748 9.852 1 92.81 78 GLY A N 1
ATOM 619 C CA . GLY A 1 78 ? -15.039 2.855 8.398 1 92.81 78 GLY A CA 1
ATOM 620 C C . GLY A 1 78 ? -13.641 2.979 7.82 1 92.81 78 GLY A C 1
ATOM 621 O O . GLY A 1 78 ? -13.328 2.367 6.797 1 92.81 78 GLY A O 1
ATOM 622 N N . THR A 1 79 ? -12.789 3.715 8.414 1 94.19 79 THR A N 1
ATOM 623 C CA . THR A 1 79 ? -11.406 3.844 7.977 1 94.19 79 THR A CA 1
ATOM 624 C C . THR A 1 79 ? -10.703 2.486 7.977 1 94.19 79 THR A C 1
ATOM 626 O O . THR A 1 79 ? -10.031 2.131 7.008 1 94.19 79 THR A O 1
ATOM 629 N N . GLY A 1 80 ? -10.93 1.739 9.055 1 96.44 80 GLY A N 1
ATOM 630 C CA . GLY A 1 80 ? -10.367 0.4 9.125 1 96.44 80 GLY A CA 1
ATOM 631 C C . GLY A 1 80 ? -10.867 -0.515 8.023 1 96.44 80 GLY A C 1
ATOM 632 O O . GLY A 1 80 ? -10.086 -1.267 7.434 1 96.44 80 GLY A O 1
ATOM 633 N N . VAL A 1 81 ? -12.109 -0.378 7.734 1 95.81 81 VAL A N 1
ATOM 634 C CA . VAL A 1 81 ? -12.734 -1.209 6.711 1 95.81 81 VAL A CA 1
ATOM 635 C C . VAL A 1 81 ? -12.125 -0.882 5.344 1 95.81 81 VAL A C 1
ATOM 637 O O . VAL A 1 81 ? -11.789 -1.785 4.578 1 95.81 81 VAL A O 1
ATOM 640 N N . ILE A 1 82 ? -11.961 0.319 5.074 1 94.31 82 ILE A N 1
ATOM 641 C CA . ILE A 1 82 ? -11.453 0.763 3.777 1 94.31 82 ILE A CA 1
ATOM 642 C C . ILE A 1 82 ? -10.008 0.311 3.605 1 94.31 82 ILE A C 1
ATOM 644 O O . ILE A 1 82 ? -9.633 -0.198 2.547 1 94.31 82 ILE A O 1
ATOM 648 N N . VAL A 1 83 ? -9.211 0.433 4.613 1 96.62 83 VAL A N 1
ATOM 649 C CA . VAL A 1 83 ? -7.812 0.03 4.547 1 96.62 83 VAL A CA 1
ATOM 650 C C . VAL A 1 83 ? -7.719 -1.48 4.34 1 96.62 83 VAL A C 1
ATOM 652 O O . VAL A 1 83 ? -6.945 -1.951 3.502 1 96.62 83 VAL A O 1
ATOM 655 N N . ALA A 1 84 ? -8.531 -2.191 5.082 1 97.19 84 ALA A N 1
ATOM 656 C CA . ALA A 1 84 ? -8.516 -3.645 4.938 1 97.19 84 ALA A CA 1
ATOM 657 C C . ALA A 1 84 ? -9.008 -4.062 3.553 1 97.19 84 ALA A C 1
ATOM 659 O O . ALA A 1 84 ? -8.531 -5.051 2.99 1 97.19 84 ALA A O 1
ATOM 660 N N . THR A 1 85 ? -9.961 -3.373 3.061 1 95.12 85 THR A N 1
ATOM 661 C CA . THR A 1 85 ? -10.461 -3.654 1.721 1 95.12 85 THR A CA 1
ATOM 662 C C . THR A 1 85 ? -9.352 -3.498 0.684 1 95.12 85 THR A C 1
ATOM 664 O O . THR A 1 85 ? -9.234 -4.316 -0.229 1 95.12 85 THR A O 1
ATOM 667 N N . ALA A 1 86 ? -8.531 -2.48 0.852 1 96.69 86 ALA A N 1
ATOM 668 C CA . ALA A 1 86 ? -7.449 -2.215 -0.095 1 96.69 86 ALA A CA 1
ATOM 669 C C . ALA A 1 86 ? -6.492 -3.4 -0.18 1 96.69 86 ALA A C 1
ATOM 671 O O . ALA A 1 86 ? -6.082 -3.797 -1.273 1 96.69 86 ALA A O 1
ATOM 672 N N . PHE A 1 87 ? -6.207 -4.043 0.892 1 97.56 87 PHE A N 1
ATOM 673 C CA . PHE A 1 87 ? -5.176 -5.07 0.922 1 97.56 87 PHE A CA 1
ATOM 674 C C . PHE A 1 87 ? -5.785 -6.453 0.734 1 97.56 87 PHE A C 1
ATOM 676 O O . PHE A 1 87 ? -5.316 -7.238 -0.096 1 97.56 87 PHE A O 1
ATOM 683 N N . VAL A 1 88 ? -6.855 -6.715 1.409 1 96.25 88 VAL A N 1
ATOM 684 C CA . VAL A 1 88 ? -7.379 -8.078 1.447 1 96.25 88 VAL A CA 1
ATOM 685 C C . VAL A 1 88 ? -8.328 -8.297 0.275 1 96.25 88 VAL A C 1
ATOM 687 O O . VAL A 1 88 ? -8.328 -9.367 -0.345 1 96.25 88 VAL A O 1
ATOM 690 N N . HIS A 1 89 ? -9.078 -7.289 -0.07 1 94.25 89 HIS A N 1
ATOM 691 C CA . HIS A 1 89 ? -10.156 -7.523 -1.022 1 94.25 89 HIS A CA 1
ATOM 692 C C . HIS A 1 89 ? -9.82 -6.938 -2.391 1 94.25 89 HIS A C 1
ATOM 694 O O . HIS A 1 89 ? -10.555 -7.152 -3.359 1 94.25 89 HIS A O 1
ATOM 700 N N . LEU A 1 90 ? -8.789 -6.219 -2.479 1 95.31 90 LEU A N 1
ATOM 701 C CA . LEU A 1 90 ? -8.422 -5.672 -3.779 1 95.31 90 LEU A CA 1
ATOM 702 C C . LEU A 1 90 ? -7.043 -6.16 -4.211 1 95.31 90 LEU A C 1
ATOM 704 O O . LEU A 1 90 ? -6.887 -6.703 -5.305 1 95.31 90 LEU A O 1
ATOM 708 N N . LEU A 1 91 ? -6.098 -6.035 -3.309 1 96.5 91 LEU A N 1
ATOM 709 C CA . LEU A 1 91 ? -4.727 -6.41 -3.627 1 96.5 91 LEU A CA 1
ATOM 710 C C . LEU A 1 91 ? -4.617 -7.906 -3.895 1 96.5 91 LEU A C 1
ATOM 712 O O . LEU A 1 91 ? -4.027 -8.32 -4.895 1 96.5 91 LEU A O 1
ATOM 716 N N . GLU A 1 92 ? -5.242 -8.68 -3.061 1 95 92 GLU A N 1
ATOM 717 C CA . GLU A 1 92 ? -5.156 -10.133 -3.168 1 95 92 GLU A CA 1
ATOM 718 C C . GLU A 1 92 ? -5.766 -10.625 -4.477 1 95 92 GLU A C 1
ATOM 720 O O . GLU A 1 92 ? -5.125 -11.367 -5.227 1 95 92 GLU A O 1
ATOM 725 N N . PRO A 1 93 ? -6.945 -10.219 -4.809 1 93.62 93 PRO A N 1
ATOM 726 C CA . PRO A 1 93 ? -7.508 -10.672 -6.082 1 93.62 93 PRO A CA 1
ATOM 727 C C . PRO A 1 93 ? -6.723 -10.156 -7.289 1 93.62 93 PRO A C 1
ATOM 729 O O . PRO A 1 93 ? -6.66 -10.828 -8.32 1 93.62 93 PRO A O 1
ATOM 732 N N . ALA A 1 94 ? -6.172 -8.992 -7.18 1 95.62 94 ALA A N 1
ATOM 733 C CA . ALA A 1 94 ? -5.336 -8.484 -8.266 1 95.62 94 ALA A CA 1
ATOM 734 C C . ALA A 1 94 ? -4.16 -9.422 -8.539 1 95.62 94 ALA A C 1
ATOM 736 O O . ALA A 1 94 ? -3.9 -9.789 -9.688 1 95.62 94 ALA A O 1
ATOM 737 N N . TYR A 1 95 ? -3.52 -9.867 -7.496 1 95.5 95 TYR A N 1
ATOM 738 C CA . TYR A 1 95 ? -2.363 -10.742 -7.641 1 95.5 95 TYR A CA 1
ATOM 739 C C . TYR A 1 95 ? -2.797 -12.148 -8.023 1 95.5 95 TYR A C 1
ATOM 741 O O . TYR A 1 95 ? -2.055 -12.875 -8.695 1 95.5 95 TYR A O 1
ATOM 749 N N . SER A 1 96 ? -3.98 -12.516 -7.637 1 92.88 96 SER A N 1
ATOM 750 C CA . SER A 1 96 ? -4.5 -13.812 -8.039 1 92.88 96 SER A CA 1
ATOM 751 C C . SER A 1 96 ? -4.762 -13.867 -9.539 1 92.88 96 SER A C 1
ATOM 753 O O . SER A 1 96 ? -4.551 -14.898 -10.18 1 92.88 96 SER A O 1
ATOM 755 N N . SER A 1 97 ? -5.117 -12.742 -10.125 1 92.94 97 SER A N 1
ATOM 756 C CA . SER A 1 97 ? -5.52 -12.711 -11.531 1 92.94 97 SER A CA 1
ATOM 757 C C . SER A 1 97 ? -4.328 -12.406 -12.438 1 92.94 97 SER A C 1
ATOM 759 O O . SER A 1 97 ? -4.148 -13.062 -13.469 1 92.94 97 SER A O 1
ATOM 761 N N . ILE A 1 98 ? -3.512 -11.484 -12.016 1 93.94 98 ILE A N 1
ATOM 762 C CA . ILE A 1 98 ? -2.477 -11.062 -12.953 1 93.94 98 ILE A CA 1
ATOM 763 C C . ILE A 1 98 ? -1.117 -11.07 -12.25 1 93.94 98 ILE A C 1
ATOM 765 O O . ILE A 1 98 ? -0.138 -10.539 -12.781 1 93.94 98 ILE A O 1
ATOM 769 N N . GLY A 1 99 ? -0.999 -11.688 -11.172 1 92.31 99 GLY A N 1
ATOM 770 C CA . GLY A 1 99 ? 0.254 -11.758 -10.438 1 92.31 99 GLY A CA 1
ATOM 771 C C . GLY A 1 99 ? 1.256 -12.711 -11.055 1 92.31 99 GLY A C 1
ATOM 772 O O . GLY A 1 99 ? 1 -13.289 -12.117 1 92.31 99 GLY A O 1
ATOM 773 N N . PRO A 1 100 ? 2.473 -12.898 -10.555 1 87 100 PRO A N 1
ATOM 774 C CA . PRO A 1 100 ? 3.562 -13.68 -11.141 1 87 100 PRO A CA 1
ATOM 775 C C . PRO A 1 100 ? 3.205 -15.156 -11.312 1 87 100 PRO A C 1
ATOM 777 O O . PRO A 1 100 ? 3.641 -15.789 -12.281 1 87 100 PRO A O 1
ATOM 780 N N . ASN A 1 101 ? 2.533 -15.812 -10.508 1 86 101 ASN A N 1
ATOM 781 C CA . ASN A 1 101 ? 2.209 -17.234 -10.57 1 86 101 ASN A CA 1
ATOM 782 C C . ASN A 1 101 ? 0.813 -17.469 -11.148 1 86 101 ASN A C 1
ATOM 784 O O . ASN A 1 101 ? 0.277 -18.578 -11.062 1 86 101 ASN A O 1
ATOM 788 N N . SER A 1 102 ? 0.339 -16.453 -11.859 1 87.5 102 SER A N 1
ATOM 789 C CA . SER A 1 102 ? -0.973 -16.594 -12.484 1 87.5 102 SER A CA 1
ATOM 790 C C . SER A 1 102 ? -0.847 -16.922 -13.969 1 87.5 102 SER A C 1
ATOM 792 O O . SER A 1 102 ? 0.248 -16.859 -14.531 1 87.5 102 SER A O 1
ATOM 794 N N . CYS A 1 103 ? -1.923 -17.359 -14.531 1 83.25 103 CYS A N 1
ATOM 795 C CA . CYS A 1 103 ? -1.95 -17.656 -15.961 1 83.25 103 CYS A CA 1
ATOM 796 C C . CYS A 1 103 ? -1.531 -16.438 -16.781 1 83.25 103 CYS A C 1
ATOM 798 O O . CYS A 1 103 ? -0.703 -16.562 -17.688 1 83.25 103 CYS A O 1
ATOM 800 N N . ILE A 1 104 ? -2.002 -15.297 -16.422 1 87.94 104 ILE A N 1
ATOM 801 C CA . ILE A 1 104 ? -1.706 -14.07 -17.156 1 87.94 104 ILE A CA 1
ATOM 802 C C . ILE A 1 104 ? -0.275 -13.625 -16.859 1 87.94 104 ILE A C 1
ATOM 804 O O . ILE A 1 104 ? 0.477 -13.289 -17.781 1 87.94 104 ILE A O 1
ATOM 808 N N . GLY A 1 105 ? 0.094 -13.711 -15.641 1 87.94 105 GLY A N 1
ATOM 809 C CA . GLY A 1 105 ? 1.411 -13.258 -15.219 1 87.94 105 GLY A CA 1
ATOM 810 C C . GLY A 1 105 ? 2.539 -14.117 -15.766 1 87.94 105 GLY A C 1
ATOM 811 O O . GLY A 1 105 ? 3.674 -13.648 -15.883 1 87.94 105 GLY A O 1
ATOM 812 N N . ALA A 1 106 ? 2.271 -15.297 -16.109 1 83.81 106 ALA A N 1
ATOM 813 C CA . ALA A 1 106 ? 3.297 -16.188 -16.641 1 83.81 106 ALA A CA 1
ATOM 814 C C . ALA A 1 106 ? 3.258 -16.25 -18.156 1 83.81 106 ALA A C 1
ATOM 816 O O . ALA A 1 106 ? 4.055 -16.953 -18.781 1 83.81 106 ALA A O 1
ATOM 817 N N . SER A 1 107 ? 2.387 -15.406 -18.719 1 82.62 107 SER A N 1
ATOM 818 C CA . SER A 1 107 ? 2.176 -15.508 -20.156 1 82.62 107 SER A CA 1
ATOM 819 C C . SER A 1 107 ? 2.84 -14.352 -20.906 1 82.62 107 SER A C 1
ATOM 821 O O . SER A 1 107 ? 2.555 -13.188 -20.625 1 82.62 107 SER A O 1
ATOM 823 N N . GLY A 1 108 ? 3.711 -14.703 -21.797 1 81 108 GLY A N 1
ATOM 824 C CA . GLY A 1 108 ? 4.25 -13.75 -22.766 1 81 108 GLY A CA 1
ATOM 825 C C . GLY A 1 108 ? 4.918 -12.555 -22.109 1 81 108 GLY A C 1
ATOM 826 O O . GLY A 1 108 ? 5.785 -12.719 -21.25 1 81 108 GLY A O 1
ATOM 827 N N . ASP A 1 109 ? 4.379 -11.312 -22.562 1 84 109 ASP A N 1
ATOM 828 C CA . ASP A 1 109 ? 4.961 -10.047 -22.109 1 84 109 ASP A CA 1
ATOM 829 C C . ASP A 1 109 ? 4.625 -9.773 -20.656 1 84 109 ASP A C 1
ATOM 831 O O . ASP A 1 109 ? 5.363 -9.062 -19.969 1 84 109 ASP A O 1
ATOM 835 N N . TRP A 1 110 ? 3.58 -10.352 -20.156 1 87.19 110 TRP A N 1
ATOM 836 C CA . TRP A 1 110 ? 3.162 -10.148 -18.766 1 87.19 110 TRP A CA 1
ATOM 837 C C . TRP A 1 110 ? 4.145 -10.797 -17.797 1 87.19 110 TRP A C 1
ATOM 839 O O . TRP A 1 110 ? 4.258 -10.375 -16.656 1 87.19 110 TRP A O 1
ATOM 849 N N . GLY A 1 111 ? 4.871 -11.82 -18.328 1 85.19 111 GLY A N 1
ATOM 850 C CA . GLY A 1 111 ? 5.789 -12.547 -17.469 1 85.19 111 GLY A CA 1
ATOM 851 C C . GLY A 1 111 ? 7.16 -11.898 -17.375 1 85.19 111 GLY A C 1
ATOM 852 O O . GLY A 1 111 ? 7.949 -12.219 -16.484 1 85.19 111 GLY A O 1
ATOM 853 N N . ASP A 1 112 ? 7.41 -10.891 -18.188 1 87.44 112 ASP A N 1
ATOM 854 C CA . ASP A 1 112 ? 8.742 -10.305 -18.281 1 87.44 112 ASP A CA 1
ATOM 855 C C . ASP A 1 112 ? 8.906 -9.156 -17.281 1 87.44 112 ASP A C 1
ATOM 857 O O . ASP A 1 112 ? 10.008 -8.633 -17.109 1 87.44 112 ASP A O 1
ATOM 861 N N . TYR A 1 113 ? 7.879 -8.781 -16.672 1 92.25 113 TYR A N 1
ATOM 862 C CA . TYR A 1 113 ? 7.883 -7.629 -15.773 1 92.25 113 TYR A CA 1
ATOM 863 C C . TYR A 1 113 ? 6.781 -7.75 -14.727 1 92.25 113 TYR A C 1
ATOM 865 O O . TYR A 1 113 ? 5.75 -8.375 -14.977 1 92.25 113 TYR A O 1
ATOM 873 N N . PRO A 1 114 ? 7.113 -7.297 -13.578 1 94.25 114 PRO A N 1
ATOM 874 C CA . PRO A 1 114 ? 6.062 -7.301 -12.562 1 94.25 114 PRO A CA 1
ATOM 875 C C . PRO A 1 114 ? 4.984 -6.246 -12.82 1 94.25 114 PRO A C 1
ATOM 877 O O . PRO A 1 114 ? 4.898 -5.254 -12.094 1 94.25 114 PRO A O 1
ATOM 880 N N . TRP A 1 115 ? 4.109 -6.496 -13.672 1 94.56 115 TRP A N 1
ATOM 881 C CA . TRP A 1 115 ? 3.104 -5.543 -14.125 1 94.56 115 TRP A CA 1
ATOM 882 C C . TRP A 1 115 ? 2.092 -5.246 -13.023 1 94.56 115 TRP A C 1
ATOM 884 O O . TRP A 1 115 ? 1.634 -4.109 -12.883 1 94.56 115 TRP A O 1
ATOM 894 N N . CYS A 1 116 ? 1.669 -6.297 -12.289 1 96.12 116 CYS A N 1
ATOM 895 C CA . CYS A 1 116 ? 0.689 -6.07 -11.227 1 96.12 116 CYS A CA 1
ATOM 896 C C . CYS A 1 116 ? 1.18 -5.016 -10.242 1 96.12 116 CYS A C 1
ATOM 898 O O . CYS A 1 116 ? 0.472 -4.047 -9.961 1 96.12 116 CYS A O 1
ATOM 900 N N . ALA A 1 117 ? 2.41 -5.176 -9.797 1 97.06 117 ALA A N 1
ATOM 901 C CA . ALA A 1 117 ? 3.004 -4.207 -8.875 1 97.06 117 ALA A CA 1
ATOM 902 C C . ALA A 1 117 ? 3.148 -2.84 -9.539 1 97.06 117 ALA A C 1
ATOM 904 O O . ALA A 1 117 ? 2.922 -1.809 -8.898 1 97.06 117 ALA A O 1
ATOM 905 N N . ALA A 1 118 ? 3.529 -2.83 -10.781 1 97 118 ALA A N 1
ATOM 906 C CA . ALA A 1 118 ? 3.734 -1.58 -11.508 1 97 118 ALA A CA 1
ATOM 907 C C . ALA A 1 118 ? 2.426 -0.81 -11.656 1 97 118 ALA A C 1
ATOM 909 O O . ALA A 1 118 ? 2.404 0.418 -11.547 1 97 118 ALA A O 1
ATOM 910 N N . ILE A 1 119 ? 1.371 -1.518 -11.898 1 97.5 119 ILE A N 1
ATOM 911 C CA . ILE A 1 119 ? 0.066 -0.883 -12.047 1 97.5 119 ILE A CA 1
ATOM 912 C C . ILE A 1 119 ? -0.376 -0.293 -10.711 1 97.5 119 ILE A C 1
ATOM 914 O O . ILE A 1 119 ? -0.879 0.832 -10.656 1 97.5 119 ILE A O 1
ATOM 918 N N . ILE A 1 120 ? -0.182 -1.019 -9.664 1 98.06 120 ILE A N 1
ATOM 919 C CA . ILE A 1 120 ? -0.527 -0.525 -8.336 1 98.06 120 ILE A CA 1
ATOM 920 C C . ILE A 1 120 ? 0.292 0.725 -8.023 1 98.06 120 ILE A C 1
ATOM 922 O O . ILE A 1 120 ? -0.256 1.739 -7.582 1 98.06 120 ILE A O 1
ATOM 926 N N . LEU A 1 121 ? 1.577 0.627 -8.289 1 98.31 121 LEU A N 1
ATOM 927 C CA . LEU A 1 121 ? 2.467 1.757 -8.039 1 98.31 121 LEU A CA 1
ATOM 928 C C . LEU A 1 121 ? 2.039 2.973 -8.859 1 98.31 121 LEU A C 1
ATOM 930 O O . LEU A 1 121 ? 1.976 4.086 -8.328 1 98.31 121 LEU A O 1
ATOM 934 N N . THR A 1 122 ? 1.753 2.768 -10.117 1 98 122 THR A N 1
ATOM 935 C CA . THR A 1 122 ? 1.322 3.859 -10.984 1 98 122 THR A CA 1
ATOM 936 C C . THR A 1 122 ? 0.027 4.48 -10.469 1 98 122 THR A C 1
ATOM 938 O O . THR A 1 122 ? -0.133 5.703 -10.492 1 98 122 THR A O 1
ATOM 941 N N . SER A 1 123 ? -0.843 3.604 -10.031 1 97.56 123 SER A N 1
ATOM 942 C CA . SER A 1 123 ? -2.105 4.09 -9.477 1 97.56 123 SER A CA 1
ATOM 943 C C . SER A 1 123 ? -1.878 4.914 -8.219 1 97.56 123 SER A C 1
ATOM 945 O O . SER A 1 123 ? -2.504 5.961 -8.031 1 97.56 123 SER A O 1
ATOM 947 N N . VAL A 1 124 ? -1.017 4.488 -7.371 1 97.56 124 VAL A N 1
ATOM 948 C CA . VAL A 1 124 ? -0.669 5.219 -6.156 1 97.56 124 VAL A CA 1
ATOM 949 C C . VAL A 1 124 ? -0.076 6.578 -6.523 1 97.56 124 VAL A C 1
ATOM 951 O O . VAL A 1 124 ? -0.49 7.605 -5.984 1 97.56 124 VAL A O 1
ATOM 954 N N . MET A 1 125 ? 0.841 6.586 -7.492 1 97.5 125 MET A N 1
ATOM 955 C CA . MET A 1 125 ? 1.503 7.82 -7.91 1 97.5 125 MET A CA 1
ATOM 956 C C . MET A 1 125 ? 0.512 8.773 -8.57 1 97.5 125 MET A C 1
ATOM 958 O O . MET A 1 125 ? 0.558 9.984 -8.336 1 97.5 125 MET A O 1
ATOM 962 N N . THR A 1 126 ? -0.326 8.211 -9.367 1 96.81 126 THR A N 1
ATOM 963 C CA . THR A 1 126 ? -1.329 9.039 -10.031 1 96.81 126 THR A CA 1
ATOM 964 C C . THR A 1 126 ? -2.287 9.648 -9.008 1 96.81 126 THR A C 1
ATOM 966 O O . THR A 1 126 ? -2.646 10.82 -9.109 1 96.81 126 THR A O 1
ATOM 969 N N . THR A 1 127 ? -2.729 8.859 -8.055 1 95.44 127 THR A N 1
ATOM 970 C CA . THR A 1 127 ? -3.602 9.367 -7.004 1 95.44 127 THR A CA 1
ATOM 971 C C . THR A 1 127 ? -2.91 10.477 -6.211 1 95.44 127 THR A C 1
ATOM 973 O O . THR A 1 127 ? -3.525 11.492 -5.891 1 95.44 127 THR A O 1
ATOM 976 N N . PHE A 1 128 ? -1.64 10.312 -5.941 1 95.25 128 PHE A N 1
ATOM 977 C CA . PHE A 1 128 ? -0.855 11.336 -5.258 1 95.25 128 PHE A CA 1
ATOM 978 C C . PHE A 1 128 ? -0.803 12.617 -6.078 1 95.25 128 PHE A C 1
ATOM 980 O O . PHE A 1 128 ? -0.987 13.711 -5.543 1 95.25 128 PHE A O 1
ATOM 987 N N . LEU A 1 129 ? -0.55 12.445 -7.344 1 94.94 129 LEU A N 1
ATOM 988 C CA . LEU A 1 129 ? -0.453 13.602 -8.227 1 94.94 129 LEU A CA 1
ATOM 989 C C . LEU A 1 129 ? -1.79 14.328 -8.32 1 94.94 129 LEU A C 1
ATOM 991 O O . LEU A 1 129 ? -1.831 15.562 -8.359 1 94.94 129 LEU A O 1
ATOM 995 N N . LEU A 1 130 ? -2.85 13.586 -8.312 1 93.31 130 LEU A N 1
ATOM 996 C CA . LEU A 1 130 ? -4.176 14.203 -8.336 1 93.31 130 LEU A CA 1
ATOM 997 C C . LEU A 1 130 ? -4.453 14.938 -7.031 1 93.31 130 LEU A C 1
ATOM 999 O O . LEU A 1 130 ? -5.012 16.031 -7.039 1 93.31 130 LEU A O 1
ATOM 1003 N N . ASP A 1 131 ? -4.078 14.328 -6 1 90.12 131 ASP A N 1
ATOM 1004 C CA . ASP A 1 131 ? -4.25 14.945 -4.691 1 90.12 131 ASP A CA 1
ATOM 1005 C C . ASP A 1 131 ? -3.424 16.219 -4.57 1 90.12 131 ASP A C 1
ATOM 1007 O O . ASP A 1 131 ? -3.934 17.266 -4.141 1 90.12 131 ASP A O 1
ATOM 1011 N N . LEU A 1 132 ? -2.199 16.156 -4.965 1 89.81 132 LEU A N 1
ATOM 1012 C CA . LEU A 1 132 ? -1.308 17.312 -4.941 1 89.81 132 LEU A CA 1
ATOM 1013 C C . LEU A 1 132 ? -1.8 18.391 -5.895 1 89.81 132 LEU A C 1
ATOM 1015 O O . LEU A 1 132 ? -1.78 19.578 -5.555 1 89.81 132 LEU A O 1
ATOM 1019 N N . GLY A 1 133 ? -2.189 17.984 -7.074 1 89 133 GLY A N 1
ATOM 1020 C CA . GLY A 1 133 ? -2.734 18.938 -8.031 1 89 133 GLY A CA 1
ATOM 1021 C C . GLY A 1 133 ? -3.961 19.656 -7.516 1 89 133 GLY A C 1
ATOM 1022 O O . GLY A 1 133 ? -4.121 20.859 -7.75 1 89 133 GLY A O 1
ATOM 1023 N N . ALA A 1 134 ? -4.812 19 -6.852 1 86.88 134 ALA A N 1
ATOM 1024 C CA . ALA A 1 134 ? -5.992 19.609 -6.254 1 86.88 134 ALA A CA 1
ATOM 1025 C C . ALA A 1 134 ? -5.598 20.625 -5.184 1 86.88 134 ALA A C 1
ATOM 1027 O O . ALA A 1 134 ? -6.188 21.703 -5.09 1 86.88 134 ALA A O 1
ATOM 1028 N N . GLU A 1 135 ? -4.66 20.266 -4.414 1 84.31 135 GLU A N 1
ATOM 1029 C CA . GLU A 1 135 ? -4.184 21.172 -3.367 1 84.31 135 GLU A CA 1
ATOM 1030 C C . GLU A 1 135 ? -3.572 22.438 -3.961 1 84.31 135 GLU A C 1
ATOM 1032 O O . GLU A 1 135 ? -3.844 23.531 -3.49 1 84.31 135 GLU A O 1
ATOM 1037 N N . VAL A 1 136 ? -2.768 22.25 -4.949 1 84.88 136 VAL A N 1
ATOM 1038 C CA . VAL A 1 136 ? -2.107 23.375 -5.59 1 84.88 136 VAL A CA 1
ATOM 1039 C C . VAL A 1 136 ? -3.143 24.25 -6.293 1 84.88 136 VAL A C 1
ATOM 1041 O O . VAL A 1 136 ? -3.051 25.484 -6.258 1 84.88 136 VAL A O 1
ATOM 1044 N N . TYR A 1 137 ? -4.043 23.625 -6.922 1 85.69 137 TYR A N 1
ATOM 1045 C CA . TYR A 1 137 ? -5.094 24.344 -7.621 1 85.69 137 TYR A CA 1
ATOM 1046 C C . TYR A 1 137 ? -5.918 25.188 -6.648 1 85.69 137 TYR A C 1
ATOM 1048 O O . TYR A 1 137 ? -6.207 26.359 -6.914 1 85.69 137 TYR A O 1
ATOM 1056 N N . VAL A 1 138 ? -6.289 24.641 -5.535 1 82.81 138 VAL A N 1
ATOM 1057 C CA . VAL A 1 138 ? -7.074 25.344 -4.527 1 82.81 138 VAL A CA 1
ATOM 1058 C C . VAL A 1 138 ? -6.25 26.484 -3.93 1 82.81 138 VAL A C 1
ATOM 1060 O O . VAL A 1 138 ? -6.77 27.578 -3.697 1 82.81 138 VAL A O 1
ATOM 1063 N N . ASP A 1 139 ? -5.008 26.234 -3.713 1 79.69 139 ASP A N 1
ATOM 1064 C CA . ASP A 1 139 ? -4.121 27.266 -3.193 1 79.69 139 ASP A CA 1
ATOM 1065 C C . ASP A 1 139 ? -3.955 28.406 -4.199 1 79.69 139 ASP A C 1
ATOM 1067 O O . ASP A 1 139 ? -3.838 29.578 -3.811 1 79.69 139 ASP A O 1
ATOM 1071 N N . TYR A 1 140 ? -3.855 28.047 -5.402 1 80.75 140 TYR A N 1
ATOM 1072 C CA . TYR A 1 140 ? -3.719 29.047 -6.453 1 80.75 140 TYR A CA 1
ATOM 1073 C C . TYR A 1 140 ? -4.98 29.891 -6.574 1 80.75 140 TYR A C 1
ATOM 1075 O O . TYR A 1 140 ? -4.906 31.125 -6.711 1 80.75 140 TYR A O 1
ATOM 1083 N N . GLN A 1 141 ? -6.086 29.312 -6.562 1 78.31 141 GLN A N 1
ATOM 1084 C CA . GLN A 1 141 ? -7.359 30 -6.734 1 78.31 141 GLN A CA 1
ATOM 1085 C C . GLN A 1 141 ? -7.688 30.875 -5.52 1 78.31 141 GLN A C 1
ATOM 1087 O O . GLN A 1 141 ? -8.219 31.969 -5.66 1 78.31 141 GLN A O 1
ATOM 1092 N N . TYR A 1 142 ? -7.32 30.359 -4.32 1 68.62 142 TYR A N 1
ATOM 1093 C CA . TYR A 1 142 ? -7.723 31.078 -3.115 1 68.62 142 TYR A CA 1
ATOM 1094 C C . TYR A 1 142 ? -6.539 31.812 -2.5 1 68.62 142 TYR A C 1
ATOM 1096 O O . TYR A 1 142 ? -6.723 32.719 -1.675 1 68.62 142 TYR A O 1
ATOM 1104 N N . GLY A 1 143 ? -5.285 31.469 -2.557 1 59.72 143 GLY A N 1
ATOM 1105 C CA . GLY A 1 143 ? -4.102 32.156 -2.068 1 59.72 143 GLY A CA 1
ATOM 1106 C C . GLY A 1 143 ? -3.807 33.438 -2.828 1 59.72 143 GLY A C 1
ATOM 1107 O O . GLY A 1 143 ? -3.305 34.406 -2.252 1 59.72 143 GLY A O 1
ATOM 1108 N N . ILE A 1 144 ? -3.869 33.531 -4.078 1 51.56 144 ILE A N 1
ATOM 1109 C CA . ILE A 1 144 ? -3.639 34.75 -4.84 1 51.56 144 ILE A CA 1
ATOM 1110 C C . ILE A 1 144 ? -4.543 35.875 -4.312 1 51.56 144 ILE A C 1
ATOM 1112 O O . ILE A 1 144 ? -4.156 37.031 -4.309 1 51.56 144 ILE A O 1
ATOM 1116 N N . GLN A 1 145 ? -5.621 35.625 -3.596 1 45.88 145 GLN A N 1
ATOM 1117 C CA . GLN A 1 145 ? -6.465 36.75 -3.186 1 45.88 145 GLN A CA 1
ATOM 1118 C C . GLN A 1 145 ? -5.918 37.406 -1.931 1 45.88 145 GLN A C 1
ATOM 1120 O O . GLN A 1 145 ? -6.258 38.562 -1.636 1 45.88 145 GLN A O 1
ATOM 1125 N N . ARG A 1 146 ? -5.109 36.812 -1.075 1 44.91 146 ARG A N 1
ATOM 1126 C CA . ARG A 1 146 ? -4.605 37.5 0.118 1 44.91 146 ARG A CA 1
ATOM 1127 C C . ARG A 1 146 ? -3.533 38.5 -0.243 1 44.91 146 ARG A C 1
ATOM 1129 O O . ARG A 1 146 ? -3.438 39.562 0.386 1 44.91 146 ARG A O 1
ATOM 1136 N N . ASN A 1 147 ? -2.68 38.125 -1.13 1 41.84 147 ASN A N 1
ATOM 1137 C CA . ASN A 1 147 ? -1.632 39.125 -1.325 1 41.84 147 ASN A CA 1
ATOM 1138 C C . ASN A 1 147 ? -2.18 40.406 -1.966 1 41.84 147 ASN A C 1
ATOM 1140 O O . ASN A 1 147 ? -1.697 41.5 -1.686 1 41.84 147 ASN A O 1
ATOM 1144 N N . ASP A 1 148 ? -3.055 40.312 -2.766 1 39.44 148 ASP A N 1
ATOM 1145 C CA . ASP A 1 148 ? -3.463 41.562 -3.418 1 39.44 148 ASP A CA 1
ATOM 1146 C C . ASP A 1 148 ? -4.406 42.344 -2.525 1 39.44 148 ASP A C 1
ATOM 1148 O O . ASP A 1 148 ? -4.328 43.594 -2.482 1 39.44 148 ASP A O 1
ATOM 1152 N N . ASP A 1 149 ? -5.301 41.688 -1.787 1 39.09 149 ASP A N 1
ATOM 1153 C CA . ASP A 1 149 ? -6.285 42.5 -1.082 1 39.09 149 ASP A CA 1
ATOM 1154 C C . ASP A 1 149 ? -5.797 42.875 0.317 1 39.09 149 ASP A C 1
ATOM 1156 O O . ASP A 1 149 ? -6.102 43.969 0.824 1 39.09 149 ASP A O 1
ATOM 1160 N N . ALA A 1 150 ? -4.992 42 0.99 1 42.28 150 ALA A N 1
ATOM 1161 C CA . ALA A 1 150 ? -4.457 42.375 2.295 1 42.28 150 ALA A CA 1
ATOM 1162 C C . ALA A 1 150 ? -3.41 43.469 2.164 1 42.28 150 ALA A C 1
ATOM 1164 O O . ALA A 1 150 ? -3.363 44.406 2.98 1 42.28 150 ALA A O 1
ATOM 1165 N N . THR A 1 151 ? -2.562 43.406 1.19 1 41.03 151 THR A N 1
ATOM 1166 C CA . THR A 1 151 ? -1.613 44.5 0.954 1 41.03 151 THR A CA 1
ATOM 1167 C C . THR A 1 151 ? -2.34 45.781 0.545 1 41.03 151 THR A C 1
ATOM 1169 O O . THR A 1 151 ? -1.969 46.875 0.972 1 41.03 151 THR A O 1
ATOM 1172 N N . GLU A 1 152 ? -3.414 45.562 -0.186 1 41.38 152 GLU A N 1
ATOM 1173 C CA . GLU A 1 152 ? -4.133 46.781 -0.565 1 41.38 152 GLU A CA 1
ATOM 1174 C C . GLU A 1 152 ? -4.906 47.344 0.619 1 41.38 152 GLU A C 1
ATOM 1176 O O . GLU A 1 152 ? -5.004 48.562 0.766 1 41.38 152 GLU A O 1
ATOM 1181 N N . ALA A 1 153 ? -5.438 46.438 1.478 1 42.5 153 ALA A N 1
ATOM 1182 C CA . ALA A 1 153 ? -6.199 46.969 2.609 1 42.5 153 ALA A CA 1
ATOM 1183 C C . ALA A 1 153 ? -5.27 47.562 3.656 1 42.5 153 ALA A C 1
ATOM 1185 O O . ALA A 1 153 ? -5.602 48.594 4.273 1 42.5 153 ALA A O 1
ATOM 1186 N N . PHE A 1 154 ? -4.09 46.906 3.836 1 41.72 154 PHE A N 1
ATOM 1187 C CA . PHE A 1 154 ? -3.135 47.5 4.766 1 41.72 154 PHE A CA 1
ATOM 1188 C C . PHE A 1 154 ? -2.523 48.781 4.184 1 41.72 154 PHE A C 1
ATOM 1190 O O . PHE A 1 154 ? -2.271 49.719 4.91 1 41.72 154 PHE A O 1
ATOM 1197 N N . ILE A 1 155 ? -2.248 48.688 2.863 1 41.91 155 ILE A N 1
ATOM 1198 C CA . ILE A 1 155 ? -1.588 49.844 2.268 1 41.91 155 ILE A CA 1
ATOM 1199 C C . ILE A 1 155 ? -2.598 50.969 2.084 1 41.91 155 ILE A C 1
ATOM 1201 O O . ILE A 1 155 ? -2.244 52.156 2.176 1 41.91 155 ILE A O 1
ATOM 1205 N N . THR A 1 156 ? -3.812 50.562 1.697 1 37.69 156 THR A N 1
ATOM 1206 C CA . THR A 1 156 ? -4.688 51.656 1.342 1 37.69 156 THR A CA 1
ATOM 1207 C C . THR A 1 156 ? -5.281 52.312 2.592 1 37.69 156 THR A C 1
ATOM 1209 O O . THR A 1 156 ? -6.105 53.219 2.496 1 37.69 156 THR A O 1
ATOM 1212 N N . GLN A 1 157 ? -5.145 51.562 3.734 1 35.94 157 GLN A N 1
ATOM 1213 C CA . GLN A 1 157 ? -5.645 52.438 4.789 1 35.94 157 GLN A CA 1
ATOM 1214 C C . GLN A 1 157 ? -4.727 53.656 4.98 1 35.94 157 GLN A C 1
ATOM 1216 O O . GLN A 1 157 ? -3.586 53.5 5.422 1 35.94 157 GLN A O 1
ATOM 1221 N N . PRO A 1 158 ? -4.805 54.625 4.051 1 33.72 158 PRO A N 1
ATOM 1222 C CA . PRO A 1 158 ? -4.082 55.875 4.281 1 33.72 158 PRO A CA 1
ATOM 1223 C C . PRO A 1 158 ? -4.027 56.25 5.758 1 33.72 158 PRO A C 1
ATOM 1225 O O . PRO A 1 158 ? -5.027 56.125 6.473 1 33.72 158 PRO A O 1
ATOM 1228 N N . CYS A 1 159 ? -2.947 56.031 6.406 1 32.12 159 CYS A N 1
ATOM 1229 C CA . CYS A 1 159 ? -2.701 56.75 7.66 1 32.12 159 CYS A CA 1
ATOM 1230 C C . CYS A 1 159 ? -3.25 58.156 7.602 1 32.12 159 CYS A C 1
ATOM 1232 O O . CYS A 1 159 ? -2.697 59.031 6.91 1 32.12 159 CYS A O 1
ATOM 1234 N N . ILE A 1 160 ? -4.586 58.375 7.387 1 32.16 160 ILE A N 1
ATOM 1235 C CA . ILE A 1 160 ? -5.09 59.75 7.609 1 32.16 160 ILE A CA 1
ATOM 1236 C C . ILE A 1 160 ? -4.398 60.344 8.828 1 32.16 160 ILE A C 1
ATOM 1238 O O . ILE A 1 160 ? -4.43 59.781 9.922 1 32.16 160 ILE A O 1
ATOM 1242 N N . SER A 1 161 ? -3.299 61.062 8.562 1 30.08 161 SER A N 1
ATOM 1243 C CA . SER A 1 161 ? -2.715 62.031 9.477 1 30.08 161 SER A CA 1
ATOM 1244 C C . SER A 1 161 ? -3.791 62.75 10.281 1 30.08 161 SER A C 1
ATOM 1246 O O . SER A 1 161 ? -4.824 63.156 9.742 1 30.08 161 SER A O 1
ATOM 1248 N N . THR A 1 162 ? -3.83 62.5 11.625 1 30.64 162 THR A N 1
ATOM 1249 C CA . THR A 1 162 ? -4.578 63.094 12.719 1 30.64 162 THR A CA 1
ATOM 1250 C C . THR A 1 162 ? -4.531 64.625 12.648 1 30.64 162 THR A C 1
ATOM 1252 O O . THR A 1 162 ? -4.727 65.312 13.656 1 30.64 162 THR A O 1
ATOM 1255 N N . SER A 1 163 ? -4.191 65.25 11.414 1 28.41 163 SER A N 1
ATOM 1256 C CA . SER A 1 163 ? -4.039 66.625 11.844 1 28.41 163 SER A CA 1
ATOM 1257 C C . SER A 1 163 ? -5.258 67.062 12.633 1 28.41 163 SER A C 1
ATOM 1259 O O . SER A 1 163 ? -5.121 67.688 13.703 1 28.41 163 SER A O 1
ATOM 1261 N N . ASP A 1 164 ? -6.199 67.75 11.898 1 29.47 164 ASP A N 1
ATOM 1262 C CA . ASP A 1 164 ? -6.934 68.938 12.367 1 29.47 164 ASP A CA 1
ATOM 1263 C C . ASP A 1 164 ? -7.988 68.562 13.398 1 29.47 164 ASP A C 1
ATOM 1265 O O . ASP A 1 164 ? -8.75 67.625 13.188 1 29.47 164 ASP A O 1
ATOM 1269 N N . SER A 1 165 ? -7.793 69 14.703 1 29.23 165 SER A N 1
ATOM 1270 C CA . SER A 1 165 ? -8.445 68.938 16 1 29.23 165 SER A CA 1
ATOM 1271 C C . SER A 1 165 ? -9.922 69.312 15.906 1 29.23 165 SER A C 1
ATOM 1273 O O . SER A 1 165 ? -10.57 69.562 16.922 1 29.23 165 SER A O 1
ATOM 1275 N N . THR A 1 166 ? -10.383 69.875 14.719 1 30 166 THR A N 1
ATOM 1276 C CA . THR A 1 166 ? -11.648 70.5 15.07 1 30 166 THR A CA 1
ATOM 1277 C C . THR A 1 166 ? -12.625 69.5 15.641 1 30 166 THR A C 1
ATOM 1279 O O . THR A 1 166 ? -12.719 68.375 15.125 1 30 166 THR A O 1
ATOM 1282 N N . SER A 1 167 ? -13.117 69.75 16.891 1 30.95 167 SER A N 1
ATOM 1283 C CA . SER A 1 167 ? -13.953 69.125 17.906 1 30.95 167 SER A CA 1
ATOM 1284 C C . SER A 1 167 ? -15.258 68.625 17.312 1 30.95 167 SER A C 1
ATOM 1286 O O . SER A 1 167 ? -16.25 68.438 18.031 1 30.95 167 SER A O 1
ATOM 1288 N N . GLN A 1 168 ? -15.43 68.625 15.93 1 29.84 168 GLN A N 1
ATOM 1289 C CA . GLN A 1 168 ? -16.859 68.438 15.75 1 29.84 168 GLN A CA 1
ATOM 1290 C C . GLN A 1 168 ? -17.281 67.125 16.375 1 29.84 168 GLN A C 1
ATOM 1292 O O . GLN A 1 168 ? -16.5 66.125 16.438 1 29.84 168 GLN A O 1
ATOM 1297 N N . ASP A 1 169 ? -18.422 67.125 17.094 1 33.81 169 ASP A N 1
ATOM 1298 C CA . ASP A 1 169 ? -19.234 66.188 17.844 1 33.81 169 ASP A CA 1
ATOM 1299 C C . ASP A 1 169 ? -19.484 64.875 17.047 1 33.81 169 ASP A C 1
ATOM 1301 O O . ASP A 1 169 ? -20.297 64.875 16.109 1 33.81 169 ASP A O 1
ATOM 1305 N N . MET A 1 170 ? -18.406 64.438 16.328 1 32.09 170 MET A N 1
ATOM 1306 C CA . MET A 1 170 ? -18.797 63.312 15.516 1 32.09 170 MET A CA 1
ATOM 1307 C C . MET A 1 170 ? -19.406 62.219 16.391 1 32.09 170 MET A C 1
ATOM 1309 O O . MET A 1 170 ? -18.875 61.906 17.453 1 32.09 170 MET A O 1
ATOM 1313 N N . GLU A 1 171 ? -20.672 61.969 16.203 1 35.81 171 GLU A N 1
ATOM 1314 C CA . GLU A 1 171 ? -21.438 60.844 16.766 1 35.81 171 GLU A CA 1
ATOM 1315 C C . GLU A 1 171 ? -20.656 59.531 16.672 1 35.81 171 GLU A C 1
ATOM 1317 O O . GLU A 1 171 ? -19.969 59.281 15.68 1 35.81 171 GLU A O 1
ATOM 1322 N N . PRO A 1 172 ? -20.219 58.969 17.844 1 38.97 172 PRO A N 1
ATOM 1323 C CA . PRO A 1 172 ? -19.562 57.656 17.969 1 38.97 172 PRO A CA 1
ATOM 1324 C C . PRO A 1 172 ? -20.125 56.625 17 1 38.97 172 PRO A C 1
ATOM 1326 O O . PRO A 1 172 ? -21.266 56.156 17.172 1 38.97 172 PRO A O 1
ATOM 1329 N N . GLY A 1 173 ? -20.172 56.844 15.727 1 36.41 173 GLY A N 1
ATOM 1330 C CA . GLY A 1 173 ? -20.594 55.719 14.914 1 36.41 173 GLY A CA 1
ATOM 1331 C C . GLY A 1 173 ? -19.828 54.438 15.227 1 36.41 173 GLY A C 1
ATOM 1332 O O . GLY A 1 173 ? -18.688 54.5 15.664 1 36.41 173 GLY A O 1
ATOM 1333 N N . THR A 1 174 ? -20.531 53.344 15.594 1 37.34 174 THR A N 1
ATOM 1334 C CA . THR A 1 174 ? -20.203 51.938 15.875 1 37.34 174 THR A CA 1
ATOM 1335 C C . THR A 1 174 ? -19.203 51.406 14.859 1 37.34 174 THR A C 1
ATOM 1337 O O . THR A 1 174 ? -19.547 51.156 13.703 1 37.34 174 THR A O 1
ATOM 1340 N N . SER A 1 175 ? -17.984 51.875 14.68 1 42.72 175 SER A N 1
ATOM 1341 C CA . SER A 1 175 ? -16.875 51.281 13.953 1 42.72 175 SER A CA 1
ATOM 1342 C C . SER A 1 175 ? -16.703 49.812 14.32 1 42.72 175 SER A C 1
ATOM 1344 O O . SER A 1 175 ? -15.672 49.438 14.891 1 42.72 175 SER A O 1
ATOM 1346 N N . LEU A 1 176 ? -17.656 49.25 15.062 1 41.09 176 LEU A N 1
ATOM 1347 C CA . LEU A 1 176 ? -17.438 47.875 15.484 1 41.09 176 LEU A CA 1
ATOM 1348 C C . LEU A 1 176 ? -16.953 47 14.312 1 41.09 176 LEU A C 1
ATOM 1350 O O . LEU A 1 176 ? -16.094 46.156 14.477 1 41.09 176 LEU A O 1
ATOM 1354 N N . PRO A 1 177 ? -17.797 46.688 13.203 1 48.75 177 PRO A N 1
ATOM 1355 C CA . PRO A 1 177 ? -18.016 45.375 12.547 1 48.75 177 PRO A CA 1
ATOM 1356 C C . PRO A 1 177 ? -16.938 45.062 11.508 1 48.75 177 PRO A C 1
ATOM 1358 O O . PRO A 1 177 ? -17.078 44.094 10.766 1 48.75 177 PRO A O 1
ATOM 1361 N N . LYS A 1 178 ? -16.109 45.844 11.141 1 56.09 178 LYS A N 1
ATOM 1362 C CA . LYS A 1 178 ? -15.25 45.5 10 1 56.09 178 LYS A CA 1
ATOM 1363 C C . LYS A 1 178 ? -14.266 44.406 10.344 1 56.09 178 LYS A C 1
ATOM 1365 O O . LYS A 1 178 ? -14.008 43.5 9.523 1 56.09 178 LYS A O 1
ATOM 1370 N N . ASN A 1 179 ? -13.695 44.406 11.484 1 55.44 179 ASN A N 1
ATOM 1371 C CA . ASN A 1 179 ? -12.773 43.344 11.883 1 55.44 179 ASN A CA 1
ATOM 1372 C C . ASN A 1 179 ? -13.477 42 11.992 1 55.44 179 ASN A C 1
ATOM 1374 O O . ASN A 1 179 ? -12.906 40.969 11.656 1 55.44 179 ASN A O 1
ATOM 1378 N N . ALA A 1 180 ? -14.703 42.062 12.492 1 62.34 180 ALA A N 1
ATOM 1379 C CA . ALA A 1 180 ? -15.492 40.844 12.57 1 62.34 180 ALA A CA 1
ATOM 1380 C C . ALA A 1 180 ? -15.812 40.312 11.18 1 62.34 180 ALA A C 1
ATOM 1382 O O . ALA A 1 180 ? -15.82 39.094 10.961 1 62.34 180 ALA A O 1
ATOM 1383 N N . GLU A 1 181 ? -16.016 41.219 10.25 1 61.12 181 GLU A N 1
ATOM 1384 C CA . GLU A 1 181 ? -16.328 40.812 8.883 1 61.12 181 GLU A CA 1
ATOM 1385 C C . GLU A 1 181 ? -15.117 40.219 8.188 1 61.12 181 GLU A C 1
ATOM 1387 O O . GLU A 1 181 ? -15.242 39.219 7.445 1 61.12 181 GLU A O 1
ATOM 1392 N N . ILE A 1 182 ? -13.938 40.781 8.414 1 64.06 182 ILE A N 1
ATOM 1393 C CA . ILE A 1 182 ? -12.703 40.281 7.828 1 64.06 182 ILE A CA 1
ATOM 1394 C C . ILE A 1 182 ? -12.391 38.906 8.414 1 64.06 182 ILE A C 1
ATOM 1396 O O . ILE A 1 182 ? -12.008 37.969 7.684 1 64.06 182 ILE A O 1
ATOM 1400 N N . HIS A 1 183 ? -12.625 38.719 9.703 1 65.62 183 HIS A N 1
ATOM 1401 C CA . HIS A 1 183 ? -12.391 37.438 10.336 1 65.62 183 HIS A CA 1
ATOM 1402 C C . HIS A 1 183 ? -13.367 36.375 9.82 1 65.62 183 HIS A C 1
ATOM 1404 O O . HIS A 1 183 ? -12.984 35.25 9.602 1 65.62 183 HIS A O 1
ATOM 1410 N N . THR A 1 184 ? -14.594 36.875 9.609 1 67.62 184 THR A N 1
ATOM 1411 C CA . THR A 1 184 ? -15.609 35.969 9.086 1 67.62 184 THR A CA 1
ATOM 1412 C C . THR A 1 184 ? -15.305 35.594 7.641 1 67.62 184 THR A C 1
ATOM 1414 O O . THR A 1 184 ? -15.469 34.438 7.246 1 67.62 184 THR A O 1
ATOM 1417 N N . GLU A 1 185 ? -14.766 36.531 6.891 1 66.88 185 GLU A N 1
ATOM 1418 C CA . GLU A 1 185 ? -14.438 36.281 5.492 1 66.88 185 GLU A CA 1
ATOM 1419 C C . GLU A 1 185 ? -13.227 35.375 5.371 1 66.88 185 GLU A C 1
ATOM 1421 O O . GLU A 1 185 ? -13.219 34.438 4.543 1 66.88 185 GLU A O 1
ATOM 1426 N N . VAL A 1 186 ? -12.219 35.625 6.195 1 66.31 186 VAL A N 1
ATOM 1427 C CA . VAL A 1 186 ? -11.023 34.812 6.195 1 66.31 186 VAL A CA 1
ATOM 1428 C C . VAL A 1 186 ? -11.383 33.375 6.621 1 66.31 186 VAL A C 1
ATOM 1430 O O . VAL A 1 186 ? -10.922 32.406 6.02 1 66.31 186 VAL A O 1
ATOM 1433 N N . ALA A 1 187 ? -12.227 33.344 7.547 1 73.44 187 ALA A N 1
ATOM 1434 C CA . ALA A 1 187 ? -12.68 32.031 8.023 1 73.44 187 ALA A CA 1
ATOM 1435 C C . ALA A 1 187 ? -13.5 31.312 6.961 1 73.44 187 ALA A C 1
ATOM 1437 O O . ALA A 1 187 ? -13.367 30.109 6.785 1 73.44 187 ALA A O 1
ATOM 1438 N N . SER A 1 188 ? -14.242 32.062 6.305 1 73.06 188 SER A N 1
ATOM 1439 C CA . SER A 1 188 ? -15.062 31.484 5.246 1 73.06 188 SER A CA 1
ATOM 1440 C C . SER A 1 188 ? -14.203 30.984 4.082 1 73.06 188 SER A C 1
ATOM 1442 O O . SER A 1 188 ? -14.453 29.922 3.529 1 73.06 188 SER A O 1
ATOM 1444 N N . LEU A 1 189 ? -13.195 31.719 3.781 1 73.62 189 LEU A N 1
ATOM 1445 C CA . LEU A 1 189 ? -12.297 31.344 2.695 1 73.62 189 LEU A CA 1
ATOM 1446 C C . LEU A 1 189 ? -11.492 30.109 3.062 1 73.62 189 LEU A C 1
ATOM 1448 O O . LEU A 1 189 ? -11.289 29.219 2.227 1 73.62 189 LEU A O 1
ATOM 1452 N N . GLN A 1 190 ? -11.109 30.047 4.285 1 74.69 190 GLN A N 1
ATOM 1453 C CA . GLN A 1 190 ? -10.359 28.891 4.762 1 74.69 190 GLN A CA 1
ATOM 1454 C C . GLN A 1 190 ? -11.242 27.641 4.781 1 74.69 190 GLN A C 1
ATOM 1456 O O . GLN A 1 190 ? -10.781 26.547 4.457 1 74.69 190 GLN A O 1
ATOM 1461 N N . SER A 1 191 ? -12.43 27.906 5.109 1 77.12 191 SER A N 1
ATOM 1462 C CA . SER A 1 191 ? -13.383 26.812 5.145 1 77.12 191 SER A CA 1
ATOM 1463 C C . SER A 1 191 ? -13.688 26.297 3.742 1 77.12 191 SER A C 1
ATOM 1465 O O . SER A 1 191 ? -13.781 25.078 3.525 1 77.12 191 SER A O 1
ATOM 1467 N N . GLU A 1 192 ? -13.758 27.203 2.887 1 79.56 192 GLU A N 1
ATOM 1468 C CA . GLU A 1 192 ? -14.016 26.812 1.507 1 79.56 192 GLU A CA 1
ATOM 1469 C C . GLU A 1 192 ? -12.828 26.062 0.911 1 79.56 192 GLU A C 1
ATOM 1471 O O . GLU A 1 192 ? -13.008 25.094 0.174 1 79.56 192 GLU A O 1
ATOM 1476 N N . ARG A 1 193 ? -11.695 26.547 1.274 1 79.19 193 ARG A N 1
ATOM 1477 C CA . ARG A 1 193 ? -10.469 25.891 0.82 1 79.19 193 ARG A CA 1
ATOM 1478 C C . ARG A 1 193 ? -10.391 24.453 1.347 1 79.19 193 ARG A C 1
ATOM 1480 O O . ARG A 1 193 ? -10.086 23.531 0.594 1 79.19 193 ARG A O 1
ATOM 1487 N N . SER A 1 194 ? -10.672 24.359 2.533 1 79.25 194 SER A N 1
ATOM 1488 C CA . SER A 1 194 ? -10.633 23.047 3.154 1 79.25 194 SER A CA 1
ATOM 1489 C C . SER A 1 194 ? -11.688 22.109 2.559 1 79.25 194 SER A C 1
ATOM 1491 O O . SER A 1 194 ? -11.422 20.938 2.334 1 79.25 194 SER A O 1
ATOM 1493 N N . PHE A 1 195 ? -12.75 22.703 2.221 1 83.06 195 PHE A N 1
ATOM 1494 C CA . PHE A 1 195 ? -13.828 21.906 1.635 1 83.06 195 PHE A CA 1
ATOM 1495 C C . PHE A 1 195 ? -13.43 21.391 0.258 1 83.06 195 PHE A C 1
ATOM 1497 O O . PHE A 1 195 ? -13.633 20.219 -0.048 1 83.06 195 PHE A O 1
ATOM 1504 N N . ARG A 1 196 ? -12.914 22.25 -0.498 1 82.81 196 ARG A N 1
ATOM 1505 C CA . ARG A 1 196 ? -12.57 21.859 -1.863 1 82.81 196 ARG A CA 1
ATOM 1506 C C . ARG A 1 196 ? -11.492 20.781 -1.875 1 82.81 196 ARG A C 1
ATOM 1508 O O . ARG A 1 196 ? -11.523 19.875 -2.713 1 82.81 196 ARG A O 1
ATOM 1515 N N . LYS A 1 197 ? -10.617 20.859 -0.966 1 82 197 LYS A N 1
ATOM 1516 C CA . LYS A 1 197 ? -9.586 19.844 -0.851 1 82 197 LYS A CA 1
ATOM 1517 C C . LYS A 1 197 ? -10.172 18.516 -0.376 1 82 197 LYS A C 1
ATOM 1519 O O . LYS A 1 197 ? -9.852 17.453 -0.917 1 82 197 LYS A O 1
ATOM 1524 N N . ASP A 1 198 ? -11.055 18.641 0.5 1 85.75 198 ASP A N 1
ATOM 1525 C CA . ASP A 1 198 ? -11.641 17.453 1.102 1 85.75 198 ASP A CA 1
ATOM 1526 C C . ASP A 1 198 ? -12.57 16.75 0.12 1 85.75 198 ASP A C 1
ATOM 1528 O O . ASP A 1 198 ? -12.609 15.516 0.069 1 85.75 198 ASP A O 1
ATOM 1532 N N . ILE A 1 199 ? -13.25 17.516 -0.633 1 87.44 199 ILE A N 1
ATOM 1533 C CA . ILE A 1 199 ? -14.188 16.922 -1.58 1 87.44 199 ILE A CA 1
ATOM 1534 C C . ILE A 1 199 ? -13.414 16.219 -2.701 1 87.44 199 ILE A C 1
ATOM 1536 O O . ILE A 1 199 ? -13.844 15.188 -3.213 1 87.44 199 ILE A O 1
ATOM 1540 N N . ALA A 1 200 ? -12.344 16.828 -3.111 1 87.94 200 ALA A N 1
ATOM 1541 C CA . ALA A 1 200 ? -11.516 16.203 -4.129 1 87.94 200 ALA A CA 1
ATOM 1542 C C . ALA A 1 200 ? -10.992 14.852 -3.654 1 87.94 200 ALA A C 1
ATOM 1544 O O . ALA A 1 200 ? -11.055 13.859 -4.391 1 87.94 200 ALA A O 1
ATOM 1545 N N . ALA A 1 201 ? -10.492 14.859 -2.461 1 88.19 201 ALA A N 1
ATOM 1546 C CA . ALA A 1 201 ? -10 13.617 -1.877 1 88.19 201 ALA A CA 1
ATOM 1547 C C . ALA A 1 201 ? -11.109 12.578 -1.778 1 88.19 201 ALA A C 1
ATOM 1549 O O . ALA A 1 201 ? -10.883 11.391 -2.035 1 88.19 201 ALA A O 1
ATOM 1550 N N . PHE A 1 202 ? -12.25 13.016 -1.486 1 89 202 PHE A N 1
ATOM 1551 C CA . PHE A 1 202 ? -13.406 12.125 -1.362 1 89 202 PHE A CA 1
ATOM 1552 C C . PHE A 1 202 ? -13.781 11.539 -2.715 1 89 202 PHE A C 1
ATOM 1554 O O . PHE A 1 202 ? -14.078 10.344 -2.818 1 89 202 PHE A O 1
ATOM 1561 N N . LEU A 1 203 ? -13.758 12.328 -3.695 1 88.88 203 LEU A N 1
ATOM 1562 C CA . LEU A 1 203 ? -14.133 11.867 -5.031 1 88.88 203 LEU A CA 1
ATOM 1563 C C . LEU A 1 203 ? -13.133 10.844 -5.555 1 88.88 203 LEU A C 1
ATOM 1565 O O . LEU A 1 203 ? -13.523 9.883 -6.227 1 88.88 203 LEU A O 1
ATOM 1569 N N . ILE A 1 204 ? -11.891 11.031 -5.207 1 89.69 204 ILE A N 1
ATOM 1570 C CA . ILE A 1 204 ? -10.875 10.07 -5.613 1 89.69 204 ILE A CA 1
ATOM 1571 C C . ILE A 1 204 ? -11.102 8.742 -4.898 1 89.69 204 ILE A C 1
ATOM 1573 O O . ILE A 1 204 ? -11.031 7.676 -5.516 1 89.69 204 ILE A O 1
ATOM 1577 N N . LEU A 1 205 ? -11.344 8.805 -3.652 1 89.69 205 LEU A N 1
ATOM 1578 C CA . LEU A 1 205 ? -11.633 7.613 -2.863 1 89.69 205 LEU A CA 1
ATOM 1579 C C . LEU A 1 205 ? -12.867 6.891 -3.4 1 89.69 205 LEU A C 1
ATOM 1581 O O . LEU A 1 205 ? -12.852 5.668 -3.564 1 89.69 205 LEU A O 1
ATOM 1585 N N . GLU A 1 206 ? -13.898 7.68 -3.699 1 89.12 206 GLU A N 1
ATOM 1586 C CA . GLU A 1 206 ? -15.148 7.125 -4.207 1 89.12 206 GLU A CA 1
ATOM 1587 C C . GLU A 1 206 ? -14.945 6.426 -5.547 1 89.12 206 GLU A C 1
ATOM 1589 O O . GLU A 1 206 ? -15.555 5.387 -5.812 1 89.12 206 GLU A O 1
ATOM 1594 N N . PHE A 1 207 ? -14.117 6.922 -6.316 1 87.62 207 PHE A N 1
ATOM 1595 C CA . PHE A 1 207 ? -13.82 6.309 -7.609 1 87.62 207 PHE A CA 1
ATOM 1596 C C . PHE A 1 207 ? -13.203 4.93 -7.426 1 87.62 207 PHE A C 1
ATOM 1598 O O . PHE A 1 207 ? -13.594 3.975 -8.102 1 87.62 207 PHE A O 1
ATOM 1605 N N . GLY A 1 208 ? -12.281 4.832 -6.523 1 87.5 208 GLY A N 1
ATOM 1606 C CA . GLY A 1 208 ? -11.656 3.547 -6.258 1 87.5 208 GLY A CA 1
ATOM 1607 C C . GLY A 1 208 ? -12.633 2.504 -5.75 1 87.5 208 GLY A C 1
ATOM 1608 O O . GLY A 1 208 ? -12.602 1.351 -6.188 1 87.5 208 GLY A O 1
ATOM 1609 N N . ILE A 1 209 ? -13.5 2.918 -4.91 1 90.06 209 ILE A N 1
ATOM 1610 C CA . ILE A 1 209 ? -14.453 2.01 -4.281 1 90.06 209 ILE A CA 1
ATOM 1611 C C . ILE A 1 209 ? -15.531 1.612 -5.289 1 90.06 209 ILE A C 1
ATOM 1613 O O . ILE A 1 209 ? -15.969 0.46 -5.316 1 90.06 209 ILE A O 1
ATOM 1617 N N . LEU A 1 210 ? -15.953 2.553 -6.129 1 87.12 210 LEU A N 1
ATOM 1618 C CA . LEU A 1 210 ? -17 2.295 -7.117 1 87.12 210 LEU A CA 1
ATOM 1619 C C . LEU A 1 210 ? -16.562 1.209 -8.094 1 87.12 210 LEU A C 1
ATOM 1621 O O . LEU A 1 210 ? -17.328 0.294 -8.398 1 87.12 210 LEU A O 1
ATOM 1625 N N . PHE A 1 211 ? -15.32 1.278 -8.547 1 86.38 211 PHE A N 1
ATOM 1626 C CA . PHE A 1 211 ? -14.812 0.279 -9.477 1 86.38 211 PHE A CA 1
ATOM 1627 C C . PHE A 1 211 ? -14.773 -1.098 -8.828 1 86.38 211 PHE A C 1
ATOM 1629 O O . PHE A 1 211 ? -15.125 -2.1 -9.461 1 86.38 211 PHE A O 1
ATOM 1636 N N . HIS A 1 212 ? -14.391 -1.069 -7.66 1 87.69 212 HIS A N 1
ATOM 1637 C CA . HIS A 1 212 ? -14.359 -2.316 -6.902 1 87.69 212 HIS A CA 1
ATOM 1638 C C . HIS A 1 212 ? -15.758 -2.902 -6.738 1 87.69 212 HIS A C 1
ATOM 1640 O O . HIS A 1 212 ? -15.961 -4.102 -6.945 1 87.69 212 HIS A O 1
ATOM 1646 N N . SER A 1 213 ? -16.734 -2.029 -6.473 1 91.88 213 SER A N 1
ATOM 1647 C CA . SER A 1 213 ? -18.109 -2.459 -6.266 1 91.88 213 SER A CA 1
ATOM 1648 C C . SER A 1 213 ? -18.719 -2.996 -7.559 1 91.88 213 SER A C 1
ATOM 1650 O O . SER A 1 213 ? -19.516 -3.941 -7.527 1 91.88 213 SER A O 1
ATOM 1652 N N . VAL A 1 214 ? -18.312 -2.471 -8.633 1 90.19 214 VAL A N 1
ATOM 1653 C CA . VAL A 1 214 ? -18.828 -2.916 -9.93 1 90.19 214 VAL A CA 1
ATOM 1654 C C . VAL A 1 214 ? -18.344 -4.336 -10.211 1 90.19 214 VAL A C 1
ATOM 1656 O O . VAL A 1 214 ? -19.125 -5.199 -10.609 1 90.19 214 VAL A O 1
ATOM 1659 N N . ILE A 1 215 ? -17.125 -4.609 -9.961 1 87.44 215 ILE A N 1
ATOM 1660 C CA . ILE A 1 215 ? -16.516 -5.898 -10.289 1 87.44 215 ILE A CA 1
ATOM 1661 C C . ILE A 1 215 ? -17.109 -6.984 -9.383 1 87.44 215 ILE A C 1
ATOM 1663 O O . ILE A 1 215 ? -17.469 -8.062 -9.852 1 87.44 215 ILE A O 1
ATOM 1667 N N . ILE A 1 216 ? -17.188 -6.691 -8.18 1 89.75 216 ILE A N 1
ATOM 1668 C CA . ILE A 1 216 ? -17.703 -7.688 -7.238 1 89.75 216 ILE A CA 1
ATOM 1669 C C . ILE A 1 216 ? -19.172 -7.965 -7.531 1 89.75 216 ILE A C 1
ATOM 1671 O O . ILE A 1 216 ? -19.641 -9.102 -7.395 1 89.75 216 ILE A O 1
ATOM 1675 N N . GLY A 1 217 ? -19.906 -6.934 -7.887 1 91.38 217 GLY A N 1
ATOM 1676 C CA . GLY A 1 217 ? -21.297 -7.133 -8.266 1 91.38 217 GLY A CA 1
ATOM 1677 C C . GLY A 1 217 ? -21.469 -8.016 -9.492 1 91.38 217 GLY A C 1
ATOM 1678 O O . GLY A 1 217 ? -22.312 -8.906 -9.508 1 91.38 217 GLY A O 1
ATOM 1679 N N . LEU A 1 218 ? -20.656 -7.785 -10.477 1 89.81 218 LEU A N 1
ATOM 1680 C CA . LEU A 1 218 ? -20.688 -8.594 -11.688 1 89.81 218 LEU A CA 1
ATOM 1681 C C . LEU A 1 218 ? -20.391 -10.062 -11.375 1 89.81 218 LEU A C 1
ATOM 1683 O O . LEU A 1 218 ? -21.062 -10.961 -11.891 1 89.81 218 LEU A O 1
ATOM 1687 N N . ASN A 1 219 ? -19.484 -10.242 -10.508 1 87.62 219 ASN A N 1
ATOM 1688 C CA . ASN A 1 219 ? -19.062 -11.594 -10.156 1 87.62 219 ASN A CA 1
ATOM 1689 C C . ASN A 1 219 ? -20.156 -12.328 -9.383 1 87.62 219 ASN A C 1
ATOM 1691 O O . ASN A 1 219 ? -20.344 -13.531 -9.562 1 87.62 219 ASN A O 1
ATOM 1695 N N . LEU A 1 220 ? -20.797 -11.609 -8.539 1 89.5 220 LEU A N 1
ATOM 1696 C CA . LEU A 1 220 ? -21.859 -12.227 -7.773 1 89.5 220 LEU A CA 1
ATOM 1697 C C . LEU A 1 220 ? -23 -12.656 -8.688 1 89.5 220 LEU A C 1
ATOM 1699 O O . LEU A 1 220 ? -23.672 -13.672 -8.438 1 89.5 220 LEU A O 1
ATOM 1703 N N . GLY A 1 221 ? -23.172 -11.945 -9.727 1 88.12 221 GLY A N 1
ATOM 1704 C CA . GLY A 1 221 ? -24.25 -12.266 -10.664 1 88.12 221 GLY A CA 1
ATOM 1705 C C . GLY A 1 221 ? -24 -13.547 -11.43 1 88.12 221 GLY A C 1
ATOM 1706 O O . GLY A 1 221 ? -24.938 -14.211 -11.867 1 88.12 221 GLY A O 1
ATOM 1707 N N . VAL A 1 222 ? -22.75 -13.922 -11.531 1 87.06 222 VAL A N 1
ATOM 1708 C CA . VAL A 1 222 ? -22.453 -15.023 -12.438 1 87.06 222 VAL A CA 1
ATOM 1709 C C . VAL A 1 222 ? -21.828 -16.172 -11.664 1 87.06 222 VAL A C 1
ATOM 1711 O O . VAL A 1 222 ? -21.641 -17.266 -12.203 1 87.06 222 VAL A O 1
ATOM 1714 N N . THR A 1 223 ? -21.562 -15.938 -10.422 1 85.19 223 THR A N 1
ATOM 1715 C CA . THR A 1 223 ? -20.828 -16.938 -9.648 1 85.19 223 THR A CA 1
ATOM 1716 C C . THR A 1 223 ? -21.641 -18.219 -9.523 1 85.19 223 THR A C 1
ATOM 1718 O O . THR A 1 223 ? -22.875 -18.203 -9.648 1 85.19 223 THR A O 1
ATOM 1721 N N . GLY A 1 224 ? -20.938 -19.312 -9.32 1 84.62 224 GLY A N 1
ATOM 1722 C CA . GLY A 1 224 ? -21.594 -20.609 -9.242 1 84.62 224 GLY A CA 1
ATOM 1723 C C . GLY A 1 224 ? -21.859 -21.062 -7.816 1 84.62 224 GLY A C 1
ATOM 1724 O O . GLY A 1 224 ? -22.656 -20.453 -7.109 1 84.62 224 GLY A O 1
ATOM 1725 N N . ASP A 1 225 ? -21.078 -22.062 -7.355 1 81.62 225 ASP A N 1
ATOM 1726 C CA . ASP A 1 225 ? -21.297 -22.688 -6.055 1 81.62 225 ASP A CA 1
ATOM 1727 C C . ASP A 1 225 ? -20.953 -21.719 -4.918 1 81.62 225 ASP A C 1
ATOM 1729 O O . ASP A 1 225 ? -21.5 -21.844 -3.818 1 81.62 225 ASP A O 1
ATOM 1733 N N . GLU A 1 226 ? -20.219 -20.75 -5.27 1 85.06 226 GLU A N 1
ATOM 1734 C CA . GLU A 1 226 ? -19.75 -19.844 -4.234 1 85.06 226 GLU A CA 1
ATOM 1735 C C . GLU A 1 226 ? -20.781 -18.766 -3.92 1 85.06 226 GLU A C 1
ATOM 1737 O O . GLU A 1 226 ? -20.609 -17.984 -2.99 1 85.06 226 GLU A O 1
ATOM 1742 N N . PHE A 1 227 ? -21.891 -18.766 -4.566 1 88 227 PHE A N 1
ATOM 1743 C CA . PHE A 1 227 ? -22.906 -17.719 -4.422 1 88 227 PHE A CA 1
ATOM 1744 C C . PHE A 1 227 ? -23.453 -17.703 -3 1 88 227 PHE A C 1
ATOM 1746 O O . PHE A 1 227 ? -23.625 -16.625 -2.41 1 88 227 PHE A O 1
ATOM 1753 N N . ALA A 1 228 ? -23.672 -18.844 -2.465 1 88.44 228 ALA A N 1
ATOM 1754 C CA . ALA A 1 228 ? -24.312 -18.938 -1.151 1 88.44 228 ALA A CA 1
ATOM 1755 C C . ALA A 1 228 ? -23.438 -18.312 -0.075 1 88.44 228 ALA A C 1
ATOM 1757 O O . ALA A 1 228 ? -23.938 -17.703 0.875 1 88.44 228 ALA A O 1
ATOM 1758 N N . THR A 1 229 ? -22.188 -18.406 -0.268 1 89 229 THR A N 1
ATOM 1759 C CA . THR A 1 229 ? -21.266 -17.844 0.714 1 89 229 THR A CA 1
ATOM 1760 C C . THR A 1 229 ? -20.953 -16.391 0.393 1 89 229 THR A C 1
ATOM 1762 O O . THR A 1 229 ? -20.875 -15.555 1.295 1 89 229 THR A O 1
ATOM 1765 N N . LEU A 1 230 ? -20.844 -16.125 -0.851 1 89.94 230 LEU A N 1
ATOM 1766 C CA . LEU A 1 230 ? -20.453 -14.789 -1.285 1 89.94 230 LEU A CA 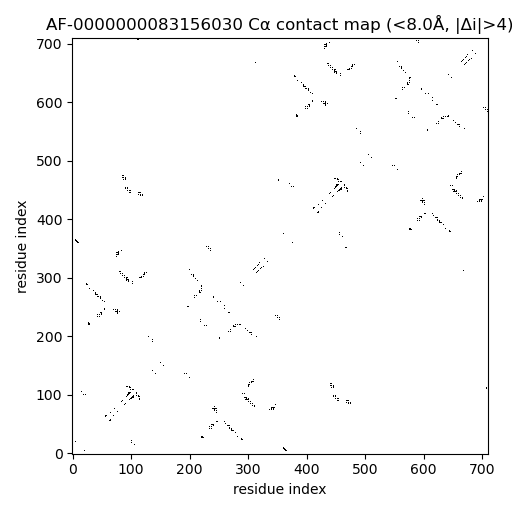1
ATOM 1767 C C . LEU A 1 230 ? -21.562 -13.781 -1.014 1 89.94 230 LEU A C 1
ATOM 1769 O O . LEU A 1 230 ? -21.297 -12.625 -0.702 1 89.94 230 LEU A O 1
ATOM 1773 N N . TYR A 1 231 ? -22.797 -14.25 -1.038 1 92.56 231 TYR A N 1
ATOM 1774 C CA . TYR A 1 231 ? -23.938 -13.367 -0.877 1 92.56 231 TYR A CA 1
ATOM 1775 C C . TYR A 1 231 ? -23.922 -12.688 0.49 1 92.56 231 TYR A C 1
ATOM 1777 O O . TYR A 1 231 ? -23.797 -11.469 0.586 1 92.56 231 TYR A O 1
ATOM 1785 N N . PRO A 1 232 ? -23.953 -13.383 1.507 1 91.81 232 PRO A N 1
ATOM 1786 C CA . PRO A 1 232 ? -23.922 -12.727 2.816 1 91.81 232 PRO A CA 1
ATOM 1787 C C . PRO A 1 232 ? -22.656 -11.914 3.047 1 91.81 232 PRO A C 1
ATOM 1789 O O . PRO A 1 232 ? -22.688 -10.859 3.684 1 91.81 232 PRO A O 1
ATOM 1792 N N . VAL A 1 233 ? -21.562 -12.383 2.609 1 91.56 233 VAL A N 1
ATOM 1793 C CA . VAL A 1 233 ? -20.281 -11.695 2.789 1 91.56 233 VAL A CA 1
ATOM 1794 C C . VAL A 1 233 ? -20.344 -10.328 2.121 1 91.56 233 VAL A C 1
ATOM 1796 O O . VAL A 1 233 ? -19.891 -9.328 2.697 1 91.56 233 VAL A O 1
ATOM 1799 N N . LEU A 1 234 ? -20.922 -10.32 0.956 1 93.44 234 LEU A N 1
ATOM 1800 C CA . LEU A 1 234 ? -21 -9.07 0.206 1 93.44 234 LEU A CA 1
ATOM 1801 C C . LEU A 1 234 ? -21.969 -8.102 0.859 1 93.44 234 LEU A C 1
ATOM 1803 O O . LEU A 1 234 ? -21.781 -6.887 0.8 1 93.44 234 LEU A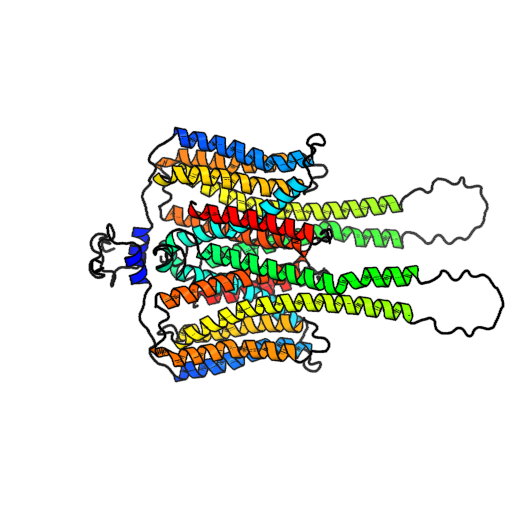 O 1
ATOM 1807 N N . VAL A 1 235 ? -22.984 -8.617 1.463 1 94 235 VAL A N 1
ATOM 1808 C CA . VAL A 1 235 ? -23.938 -7.766 2.17 1 94 235 VAL A CA 1
ATOM 1809 C C . VAL A 1 235 ? -23.234 -7.043 3.312 1 94 235 VAL A C 1
ATOM 1811 O O . VAL A 1 235 ? -23.344 -5.824 3.451 1 94 235 VAL A O 1
ATOM 1814 N N . PHE A 1 236 ? -22.438 -7.734 4.051 1 92.06 236 PHE A N 1
ATOM 1815 C CA . PHE A 1 236 ? -21.703 -7.145 5.168 1 92.06 236 PHE A CA 1
ATOM 1816 C C . PHE A 1 236 ? -20.594 -6.23 4.664 1 92.06 236 PHE A C 1
ATOM 1818 O O . PHE A 1 236 ? -20.391 -5.137 5.203 1 92.06 236 PHE A O 1
ATOM 1825 N N . HIS A 1 237 ? -20 -6.66 3.688 1 92.19 237 HIS A N 1
ATOM 1826 C CA . HIS A 1 237 ? -18.922 -5.887 3.082 1 92.19 237 HIS A CA 1
ATOM 1827 C C . HIS A 1 237 ? -19.422 -4.52 2.617 1 92.19 237 HIS A C 1
ATOM 1829 O O . HIS A 1 237 ? -18.859 -3.49 2.996 1 92.19 237 HIS A O 1
ATOM 1835 N N . GLN A 1 238 ? -20.516 -4.555 1.889 1 93.94 238 GLN A N 1
ATOM 1836 C CA . GLN A 1 238 ? -21.078 -3.326 1.349 1 93.94 238 GLN A CA 1
ATOM 1837 C C . GLN A 1 238 ? -21.656 -2.453 2.461 1 93.94 238 GLN A C 1
ATOM 1839 O O . GLN A 1 238 ? -21.578 -1.225 2.396 1 93.94 238 GLN A O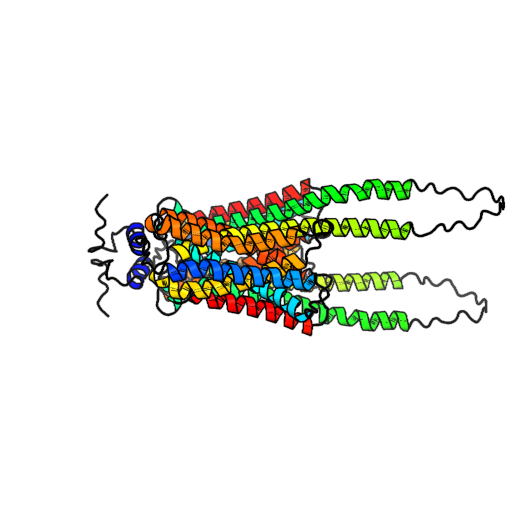 1
ATOM 1844 N N . ALA A 1 239 ? -22.156 -3.08 3.432 1 93.62 239 ALA A N 1
ATOM 1845 C CA . ALA A 1 239 ? -22.719 -2.34 4.559 1 93.62 239 ALA A CA 1
ATOM 1846 C C . ALA A 1 239 ? -21.641 -1.591 5.324 1 93.62 239 ALA A C 1
ATOM 1848 O O . ALA A 1 239 ? -21.766 -0.392 5.582 1 93.62 239 ALA A O 1
ATOM 1849 N N . PHE A 1 240 ? -20.578 -2.285 5.605 1 92.75 240 PHE A N 1
ATOM 1850 C CA . PHE A 1 240 ? -19.516 -1.694 6.402 1 92.75 240 PHE A CA 1
ATOM 1851 C C . PHE A 1 240 ? -18.75 -0.643 5.598 1 92.75 240 PHE A C 1
ATOM 1853 O O . PHE A 1 240 ? -18.375 0.4 6.133 1 92.75 240 PHE A O 1
ATOM 1860 N N . GLU A 1 241 ? -18.547 -0.895 4.418 1 92.38 241 GLU A N 1
ATOM 1861 C CA . GLU A 1 241 ? -17.922 0.099 3.545 1 92.38 241 GLU A CA 1
ATOM 1862 C C . GLU A 1 241 ? -18.797 1.342 3.414 1 92.38 241 GLU A C 1
ATOM 1864 O O . GLU A 1 241 ? -18.297 2.467 3.447 1 92.38 241 GLU A O 1
ATOM 1869 N N . GLY A 1 242 ? -20.109 1.071 3.23 1 92.5 242 GLY A N 1
ATOM 1870 C CA . GLY A 1 242 ? -21.047 2.18 3.178 1 92.5 242 GLY A CA 1
ATOM 1871 C C . GLY A 1 242 ? -21.016 3.041 4.426 1 92.5 242 GLY A C 1
ATOM 1872 O O . GLY A 1 242 ? -21.094 4.27 4.34 1 92.5 242 GLY A O 1
ATOM 1873 N N . LEU A 1 243 ? -20.938 2.393 5.539 1 91.19 243 LEU A N 1
ATOM 1874 C CA . LEU A 1 243 ? -20.844 3.111 6.805 1 91.19 243 LEU A CA 1
ATOM 1875 C C . LEU A 1 243 ? -19.641 4.039 6.824 1 91.19 243 LEU A C 1
ATOM 1877 O O . LEU A 1 243 ? -19.734 5.188 7.258 1 91.19 243 LEU A O 1
ATOM 1881 N N . GLY A 1 244 ? -18.594 3.516 6.344 1 89 244 GLY A N 1
ATOM 1882 C CA . GLY A 1 244 ? -17.375 4.309 6.277 1 89 244 GLY 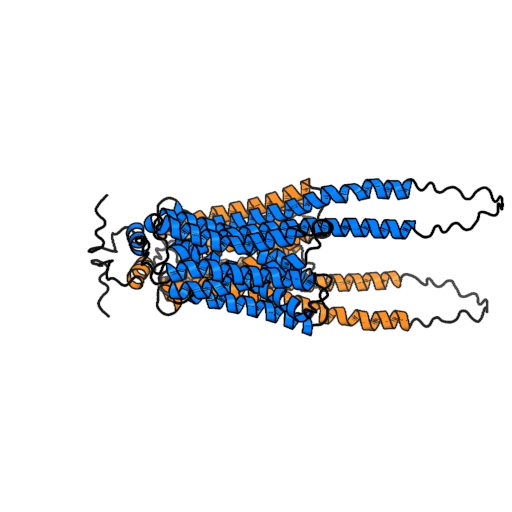A CA 1
ATOM 1883 C C . GLY A 1 244 ? -17.5 5.508 5.352 1 89 244 GLY A C 1
ATOM 1884 O O . GLY A 1 244 ? -17.141 6.625 5.73 1 89 244 GLY A O 1
ATOM 1885 N N . ILE A 1 245 ? -17.984 5.32 4.234 1 90.5 245 ILE A N 1
ATOM 1886 C CA . ILE A 1 245 ? -18.141 6.371 3.238 1 90.5 245 ILE A CA 1
ATOM 1887 C C . ILE A 1 245 ? -19.125 7.422 3.754 1 90.5 245 ILE A C 1
ATOM 1889 O O . ILE A 1 245 ? -18.891 8.625 3.617 1 90.5 245 ILE A O 1
ATOM 1893 N N . GLY A 1 246 ? -20.188 6.934 4.297 1 90.25 246 GLY A N 1
ATOM 1894 C CA . GLY A 1 246 ? -21.188 7.848 4.836 1 90.25 246 GLY A CA 1
ATOM 1895 C C . GLY A 1 246 ? -20.641 8.734 5.938 1 90.25 246 GLY A C 1
ATOM 1896 O O . GLY A 1 246 ? -20.969 9.922 5.996 1 90.25 246 GLY A O 1
ATOM 1897 N N . ALA A 1 247 ? -19.875 8.156 6.77 1 88.69 247 ALA A N 1
ATOM 1898 C CA . ALA A 1 247 ? -19.281 8.93 7.867 1 88.69 247 ALA A CA 1
ATOM 1899 C C . ALA A 1 247 ? -18.344 10 7.344 1 88.69 247 ALA A C 1
ATOM 1901 O O . ALA A 1 247 ? -18.328 11.133 7.844 1 88.69 247 ALA A O 1
ATOM 1902 N N . ARG A 1 248 ? -17.625 9.695 6.379 1 85.94 248 ARG A N 1
ATOM 1903 C CA . ARG A 1 248 ? -16.703 10.656 5.793 1 85.94 248 ARG A CA 1
ATOM 1904 C C . ARG A 1 248 ? -17.453 11.758 5.055 1 85.94 248 ARG A C 1
ATOM 1906 O O . ARG A 1 248 ? -17.078 12.93 5.117 1 85.94 248 ARG A O 1
ATOM 1913 N N . MET A 1 249 ? -18.438 11.391 4.41 1 87.75 249 MET A N 1
ATOM 1914 C CA . MET A 1 249 ? -19.234 12.344 3.66 1 87.75 249 MET A CA 1
ATOM 1915 C C . MET A 1 249 ? -19.938 13.32 4.602 1 87.75 249 MET A C 1
ATOM 1917 O O . MET A 1 249 ? -20.047 14.508 4.297 1 87.75 249 MET A O 1
ATOM 1921 N N . SER A 1 250 ? -20.359 12.844 5.715 1 84.69 250 SER A N 1
ATOM 1922 C CA . SER A 1 250 ? -21.094 13.664 6.672 1 84.69 250 SER A CA 1
ATOM 1923 C C . SER A 1 250 ? -20.172 14.711 7.312 1 84.69 250 SER A C 1
ATOM 1925 O O . SER A 1 250 ? -20.656 15.734 7.805 1 84.69 250 SER A O 1
ATOM 1927 N N . ALA A 1 251 ? -18.875 14.398 7.289 1 80.56 251 ALA A N 1
ATOM 1928 C CA . ALA A 1 251 ? -17.922 15.312 7.902 1 80.56 251 ALA A CA 1
ATOM 1929 C C . ALA A 1 251 ? -17.625 16.5 6.977 1 80.56 251 ALA A C 1
ATOM 1931 O O . ALA A 1 251 ? -17.062 17.5 7.414 1 80.56 251 ALA A O 1
ATOM 1932 N N . LEU A 1 252 ? -18 16.375 5.746 1 83.19 252 LEU A N 1
ATOM 1933 C CA . LEU A 1 252 ? -17.75 17.438 4.773 1 83.19 252 LEU A CA 1
ATOM 1934 C C . LEU A 1 252 ? -18.797 18.531 4.867 1 83.19 252 LEU A C 1
ATOM 1936 O O . LEU A 1 252 ? -19.969 18.25 5.125 1 83.19 252 LEU A O 1
ATOM 1940 N N . HIS A 1 253 ? -18.359 19.766 4.82 1 79.81 253 HIS A N 1
ATOM 1941 C CA . HIS A 1 253 ? -19.266 20.891 4.855 1 79.81 253 HIS A CA 1
ATOM 1942 C C . HIS A 1 253 ? -19.688 21.312 3.449 1 79.81 253 HIS A C 1
ATOM 1944 O O . HIS A 1 253 ? -18.922 21.984 2.742 1 79.81 253 HIS A O 1
ATOM 1950 N N . PHE A 1 254 ? -20.797 20.891 3.021 1 78.25 254 PHE A N 1
ATOM 1951 C CA . PHE A 1 254 ? -21.234 21.094 1.646 1 78.25 254 PHE A CA 1
ATOM 1952 C C . PHE A 1 254 ? -21.875 22.453 1.48 1 78.25 254 PHE A C 1
ATOM 1954 O O . PHE A 1 254 ? -22.188 22.875 0.361 1 78.25 254 PHE A O 1
ATOM 1961 N N . GLY A 1 255 ? -21.75 23.375 2.445 1 71.62 255 GLY A N 1
ATOM 1962 C CA . GLY A 1 255 ? -22.281 24.734 2.357 1 71.62 255 GLY A CA 1
ATOM 1963 C C . GLY A 1 255 ? -23.656 24.797 1.707 1 71.62 255 GLY A C 1
ATOM 1964 O O . GLY A 1 255 ? -24.609 24.172 2.186 1 71.62 255 GLY A O 1
ATOM 1965 N N . SER A 1 256 ? -23.688 25.375 0.464 1 70.94 256 SER A N 1
ATOM 1966 C CA . SER A 1 256 ? -24.938 25.625 -0.26 1 70.94 256 SER A CA 1
ATOM 1967 C C . SER A 1 256 ? -25.375 24.375 -1.022 1 70.94 256 SER A C 1
ATOM 1969 O O . SER A 1 256 ? -26.547 24.266 -1.424 1 70.94 256 SER A O 1
ATOM 1971 N N . ARG A 1 257 ? -24.531 23.516 -1.169 1 79.69 257 ARG A N 1
ATOM 1972 C CA . ARG A 1 257 ? -24.859 22.312 -1.93 1 79.69 257 ARG A CA 1
ATOM 1973 C C . ARG A 1 257 ? -25.266 21.172 -1.003 1 79.69 257 ARG A C 1
ATOM 1975 O O . ARG A 1 257 ? -24.641 20.109 -1.013 1 79.69 257 ARG A O 1
ATOM 1982 N N . ARG A 1 258 ? -26.359 21.234 -0.375 1 78.75 258 ARG A N 1
ATOM 1983 C CA . ARG A 1 258 ? -26.812 20.281 0.639 1 78.75 258 ARG A CA 1
ATOM 1984 C C . ARG A 1 258 ? -27.344 19 -0.003 1 78.75 258 ARG A C 1
ATOM 1986 O O . ARG A 1 258 ? -27.484 17.969 0.667 1 78.75 258 ARG A O 1
ATOM 1993 N N . TRP A 1 259 ? -27.547 19 -1.354 1 84.81 259 TRP A N 1
ATOM 1994 C CA . TRP A 1 259 ? -28.078 17.828 -2.037 1 84.81 259 TRP A CA 1
ATOM 1995 C C . TRP A 1 259 ? -26.969 16.859 -2.441 1 84.81 259 TRP A C 1
ATOM 1997 O O . TRP A 1 259 ? -27.234 15.688 -2.717 1 84.81 259 TRP A O 1
ATOM 2007 N N . LEU A 1 260 ? -25.766 17.234 -2.463 1 85.06 260 LEU A N 1
ATOM 2008 C CA . LEU A 1 260 ? -24.656 16.484 -3.016 1 85.06 260 LEU A CA 1
ATOM 2009 C C . LEU A 1 260 ? -24.391 15.227 -2.193 1 85.06 260 LEU A C 1
ATOM 2011 O O . LEU A 1 260 ? -24.203 14.141 -2.75 1 85.06 260 LEU A O 1
ATOM 2015 N N . PRO A 1 261 ? -24.406 15.328 -0.9 1 86.12 261 PRO A N 1
ATOM 2016 C CA . PRO A 1 261 ? -24.156 14.117 -0.118 1 86.12 261 PRO A CA 1
ATOM 2017 C C . PRO A 1 261 ? -25.219 13.039 -0.344 1 86.12 261 PRO A C 1
ATOM 2019 O O . PRO A 1 261 ? -24.891 11.852 -0.36 1 86.12 261 PRO A O 1
ATOM 2022 N N . TRP A 1 262 ? -26.422 13.438 -0.579 1 86.25 262 TRP A N 1
ATOM 2023 C CA . TRP A 1 262 ? -27.5 12.484 -0.799 1 86.25 262 TRP A CA 1
ATOM 2024 C C . TRP A 1 262 ? -27.344 11.781 -2.143 1 86.25 262 TRP A C 1
ATOM 2026 O O . TRP A 1 262 ? -27.578 10.578 -2.248 1 86.25 262 TRP A O 1
ATOM 2036 N N . VAL A 1 263 ? -26.922 12.469 -3.062 1 87.56 263 VAL A N 1
ATOM 2037 C CA . VAL A 1 263 ? -26.734 11.906 -4.395 1 87.56 263 VAL A CA 1
ATOM 2038 C C . VAL A 1 263 ? -25.547 10.938 -4.383 1 87.56 263 VAL A C 1
ATOM 2040 O O . VAL A 1 263 ? -25.625 9.859 -4.977 1 87.56 263 VAL A O 1
ATOM 2043 N N . LEU A 1 264 ? -24.5 11.359 -3.695 1 86.81 264 LEU A N 1
ATOM 2044 C CA . LEU A 1 264 ? -23.312 10.516 -3.656 1 86.81 264 LEU A CA 1
ATOM 2045 C C . LEU A 1 264 ? -23.578 9.234 -2.887 1 86.81 264 LEU A C 1
ATOM 2047 O O . LEU A 1 264 ? -23.125 8.156 -3.285 1 86.81 264 LEU A O 1
ATOM 2051 N N . CYS A 1 265 ? -24.328 9.352 -1.811 1 87.19 265 CYS A N 1
ATOM 2052 C CA . CYS A 1 265 ? -24.719 8.172 -1.04 1 87.19 265 CYS A CA 1
ATOM 2053 C C . CYS A 1 265 ? -25.594 7.238 -1.866 1 87.19 265 CYS A C 1
ATOM 2055 O O . CYS A 1 265 ? -25.406 6.02 -1.838 1 87.19 265 CYS A O 1
ATOM 2057 N N . PHE A 1 266 ? -26.469 7.836 -2.598 1 88.31 266 PHE A N 1
ATOM 2058 C CA . PHE A 1 266 ? -27.375 7.051 -3.436 1 88.31 266 PHE A CA 1
ATOM 2059 C C . PHE A 1 266 ? -26.609 6.367 -4.562 1 88.31 266 PHE A C 1
ATOM 2061 O O . PHE A 1 266 ? -26.891 5.219 -4.902 1 88.31 266 PHE A O 1
ATOM 2068 N N . LEU A 1 267 ? -25.703 7.043 -5.082 1 87.19 267 LEU A N 1
ATOM 2069 C CA . LEU A 1 267 ? -24.875 6.469 -6.148 1 87.19 267 LEU A CA 1
ATOM 2070 C C . LEU A 1 267 ? -24.094 5.266 -5.641 1 87.19 267 LEU A C 1
ATOM 2072 O O . LEU A 1 267 ? -24 4.246 -6.328 1 87.19 267 LEU A O 1
ATOM 2076 N N . TYR A 1 268 ? -23.578 5.332 -4.484 1 89.62 268 TYR A N 1
ATOM 2077 C CA . TYR A 1 268 ? -22.875 4.195 -3.896 1 89.62 268 TYR A CA 1
ATOM 2078 C C . TYR A 1 268 ? -23.812 3.02 -3.693 1 89.62 268 TYR A C 1
ATOM 2080 O O . TYR A 1 268 ? -23.484 1.88 -4.023 1 89.62 268 TYR A O 1
ATOM 2088 N N . GLY A 1 269 ? -24.953 3.293 -3.174 1 90.38 269 GLY A N 1
ATOM 2089 C CA . GLY A 1 269 ? -25.922 2.24 -2.912 1 90.38 269 GLY A CA 1
ATOM 2090 C C . GLY A 1 269 ? -26.422 1.558 -4.172 1 90.38 269 GLY A C 1
ATOM 2091 O O . GLY A 1 269 ? -26.75 0.373 -4.152 1 90.38 269 GLY A O 1
ATOM 2092 N N . LEU A 1 270 ? -26.328 2.236 -5.266 1 92.5 270 LEU A N 1
ATOM 2093 C CA . LEU A 1 270 ? -26.891 1.716 -6.508 1 92.5 270 LEU A CA 1
ATOM 2094 C C . LEU A 1 270 ? -25.828 1.004 -7.328 1 92.5 270 LEU A C 1
ATOM 2096 O O . LEU A 1 270 ? -26.141 0.192 -8.203 1 92.5 270 LEU A O 1
ATOM 2100 N N . THR A 1 271 ? -24.641 1.231 -7.07 1 91.5 271 THR A N 1
ATOM 2101 C CA . THR A 1 271 ? -23.562 0.748 -7.918 1 91.5 271 THR A CA 1
ATOM 2102 C C . THR A 1 271 ? -23.516 -0.777 -7.922 1 91.5 271 THR A C 1
ATOM 2104 O O . THR A 1 271 ? -23.562 -1.404 -8.984 1 91.5 271 THR A O 1
ATOM 2107 N N . THR A 1 272 ? -23.469 -1.343 -6.727 1 92.12 272 THR A N 1
ATOM 2108 C CA . THR A 1 272 ? -23.328 -2.791 -6.641 1 92.12 272 THR A CA 1
ATOM 2109 C C . THR A 1 272 ? -24.594 -3.488 -7.137 1 92.12 272 THR A C 1
ATOM 2111 O O . THR A 1 272 ? -24.516 -4.422 -7.938 1 92.12 272 THR A O 1
ATOM 2114 N N . PRO A 1 273 ? -25.781 -3.014 -6.781 1 94.19 273 PRO A N 1
ATOM 2115 C CA . PRO A 1 273 ? -27 -3.641 -7.281 1 94.19 273 PRO A CA 1
ATOM 2116 C C . PRO A 1 273 ? -27.125 -3.562 -8.805 1 94.19 273 PRO A C 1
ATOM 2118 O O . PRO A 1 273 ? -27.547 -4.531 -9.445 1 94.19 273 PRO A O 1
ATOM 2121 N N . ILE A 1 274 ? -26.797 -2.533 -9.344 1 94.12 274 ILE A N 1
ATOM 2122 C CA . ILE A 1 274 ? -26.828 -2.395 -10.797 1 94.12 274 ILE A CA 1
ATOM 2123 C C . ILE A 1 274 ? -25.844 -3.369 -11.438 1 94.12 274 ILE A C 1
ATOM 2125 O O . ILE A 1 274 ? -26.156 -4.008 -12.445 1 94.12 274 ILE A O 1
ATOM 2129 N N . SER A 1 275 ? -24.734 -3.436 -10.867 1 93.31 275 SER A N 1
ATOM 2130 C CA . SER A 1 275 ? -23.719 -4.34 -11.398 1 93.31 275 SER A CA 1
ATOM 2131 C C . SER A 1 275 ? -24.172 -5.793 -11.305 1 93.31 275 SER A C 1
ATOM 2133 O O . SER A 1 275 ? -23.906 -6.594 -12.203 1 93.31 275 SER A O 1
ATOM 2135 N N . ILE A 1 276 ? -24.812 -6.137 -10.242 1 93.06 276 ILE A N 1
ATOM 2136 C CA . ILE A 1 276 ? -25.359 -7.48 -10.102 1 93.06 276 ILE A CA 1
ATOM 2137 C C . ILE A 1 276 ? -26.406 -7.734 -11.188 1 93.06 276 ILE A C 1
ATOM 2139 O O . ILE A 1 276 ? -26.406 -8.797 -11.812 1 93.06 276 ILE A O 1
ATOM 2143 N N . ALA A 1 277 ? -27.219 -6.789 -11.414 1 93.62 277 ALA A N 1
ATOM 2144 C CA . ALA A 1 277 ? -28.25 -6.906 -12.445 1 93.62 277 ALA A CA 1
ATOM 2145 C C . ALA A 1 277 ? -27.625 -7.094 -13.82 1 93.62 277 ALA A C 1
ATOM 2147 O O . ALA A 1 277 ? -28.078 -7.918 -14.609 1 93.62 277 ALA A O 1
ATOM 2148 N N . ILE A 1 278 ? -26.625 -6.383 -14.062 1 91.75 278 ILE A N 1
ATOM 2149 C CA . ILE A 1 278 ? -25.906 -6.535 -15.328 1 91.75 278 ILE A CA 1
ATOM 2150 C C . ILE A 1 278 ? -25.281 -7.926 -15.406 1 91.75 278 ILE A C 1
ATOM 2152 O O . ILE A 1 278 ? -25.375 -8.594 -16.438 1 91.75 278 ILE A O 1
ATOM 2156 N N . GLY A 1 279 ? -24.703 -8.32 -14.352 1 89.12 279 GLY A N 1
ATOM 2157 C CA . GLY A 1 279 ? -24.156 -9.664 -14.297 1 89.12 279 GLY A CA 1
ATOM 2158 C C . GLY A 1 279 ? -25.172 -10.742 -14.586 1 89.12 279 GLY A C 1
ATOM 2159 O O . GLY A 1 279 ? -24.906 -11.695 -15.312 1 89.12 279 GLY A O 1
ATOM 2160 N N . LEU A 1 280 ? -26.344 -10.578 -14.023 1 89.38 280 LEU A N 1
ATOM 2161 C CA . LEU A 1 280 ? -27.438 -11.508 -14.266 1 89.38 280 LEU A CA 1
ATOM 2162 C C . LEU A 1 280 ? -27.875 -11.477 -15.727 1 89.38 280 LEU A C 1
ATOM 2164 O O . LEU A 1 280 ? -28.234 -12.516 -16.297 1 89.38 280 LEU A O 1
ATOM 2168 N N . GLY A 1 281 ? -27.766 -10.383 -16.266 1 88.94 281 GLY A N 1
ATOM 2169 C CA . GLY A 1 281 ? -28.141 -10.227 -17.672 1 88.94 281 GLY A CA 1
ATOM 2170 C C . GLY A 1 281 ? -27.172 -10.914 -18.625 1 88.94 281 GLY A C 1
ATOM 2171 O O . GLY A 1 281 ? -27.578 -11.484 -19.625 1 88.94 281 GLY A O 1
ATOM 2172 N N . VAL A 1 282 ? -25.953 -10.891 -18.266 1 86.5 282 VAL A N 1
ATOM 2173 C CA . VAL A 1 282 ? -24.938 -11.469 -19.141 1 86.5 282 VAL A CA 1
ATOM 2174 C C . VAL A 1 282 ? -24.469 -12.805 -18.562 1 86.5 282 VAL A C 1
ATOM 2176 O O . VAL A 1 282 ? -23.328 -13.219 -18.797 1 86.5 282 VAL A O 1
ATOM 2179 N N . ARG A 1 283 ? -25.203 -13.453 -17.828 1 84.5 283 ARG A N 1
ATOM 2180 C CA . ARG A 1 283 ? -24.828 -14.656 -17.094 1 84.5 283 ARG A CA 1
ATOM 2181 C C . ARG A 1 283 ? -24.422 -15.773 -18.047 1 84.5 283 ARG A C 1
ATOM 2183 O O . ARG A 1 283 ? -23.609 -16.641 -17.688 1 84.5 283 ARG A O 1
ATOM 2190 N N . THR A 1 284 ? -24.922 -15.758 -19.219 1 81.44 284 THR A N 1
ATOM 2191 C CA . THR A 1 284 ? -24.625 -16.844 -20.141 1 81.44 284 THR A CA 1
ATOM 2192 C C . THR A 1 284 ? -23.469 -16.469 -21.062 1 81.44 284 THR A C 1
ATOM 2194 O O . THR A 1 284 ? -22.844 -17.344 -21.688 1 81.44 284 THR A O 1
ATOM 2197 N N . THR A 1 285 ? -23.188 -15.211 -21.078 1 80.19 285 THR A N 1
ATOM 2198 C CA . THR A 1 285 ? -22.172 -14.766 -22.016 1 80.19 285 THR A CA 1
ATOM 2199 C C . THR A 1 285 ? -20.891 -14.375 -21.281 1 80.19 285 THR A C 1
ATOM 2201 O O . THR A 1 285 ? -19.797 -14.508 -21.812 1 80.19 285 THR A O 1
ATOM 2204 N N . TYR A 1 286 ? -21.078 -13.977 -20.094 1 82.5 286 TYR A N 1
ATOM 2205 C CA . TYR A 1 286 ? -19.922 -13.547 -19.312 1 82.5 286 TYR A CA 1
ATOM 2206 C C . TYR A 1 286 ? -19.328 -14.703 -18.516 1 82.5 286 TYR A C 1
ATOM 2208 O O . TYR A 1 286 ? -20.047 -15.367 -17.766 1 82.5 286 TYR A O 1
ATOM 2216 N N . ASN A 1 287 ? -18 -15.008 -18.859 1 82.38 287 ASN A N 1
ATOM 2217 C CA . ASN A 1 287 ? -17.266 -16.016 -18.109 1 82.38 287 ASN A CA 1
ATOM 2218 C C . ASN A 1 287 ? -16.156 -15.375 -17.281 1 82.38 287 ASN A C 1
ATOM 2220 O O . ASN A 1 287 ? -15.109 -14.984 -17.812 1 82.38 287 ASN A O 1
ATOM 2224 N N . PRO A 1 288 ? -16.375 -15.352 -15.945 1 80.5 288 PRO A N 1
ATOM 2225 C CA . PRO A 1 288 ? -15.375 -14.742 -15.078 1 80.5 288 PRO A CA 1
ATOM 2226 C C . PRO A 1 288 ? -14.055 -15.516 -15.07 1 80.5 288 PRO A C 1
ATOM 2228 O O . PRO A 1 288 ? -13.016 -14.969 -14.695 1 80.5 288 PRO A O 1
ATOM 2231 N N . GLY A 1 289 ? -14.086 -16.719 -15.508 1 83.06 289 GLY A N 1
ATOM 2232 C CA . GLY A 1 289 ? -12.891 -17.547 -15.508 1 83.06 289 GLY A CA 1
ATOM 2233 C C . GLY A 1 289 ? -12.164 -17.547 -16.844 1 83.06 289 GLY A C 1
ATOM 2234 O O . GLY A 1 289 ? -11.258 -18.359 -17.062 1 83.06 289 GLY A O 1
ATOM 2235 N N . SER A 1 290 ? -12.609 -16.625 -17.719 1 85.94 290 SER A N 1
ATOM 2236 C CA . SER A 1 290 ? -11.938 -16.5 -19 1 85.94 290 SER A CA 1
ATOM 2237 C C . SER A 1 290 ? -10.664 -15.664 -18.875 1 85.94 290 SER A C 1
ATOM 2239 O O . SER A 1 290 ? -10.516 -14.883 -17.938 1 85.94 290 SER A O 1
ATOM 2241 N N . ARG A 1 291 ? -9.789 -15.844 -19.828 1 87.94 291 ARG A N 1
ATOM 2242 C CA . ARG A 1 291 ? -8.523 -15.125 -19.828 1 87.94 291 ARG A CA 1
ATOM 2243 C C . ARG A 1 291 ? -8.75 -13.617 -19.875 1 87.94 291 ARG A C 1
ATOM 2245 O O . ARG A 1 291 ? -8.117 -12.859 -19.141 1 87.94 291 ARG A O 1
ATOM 2252 N N . THR A 1 292 ? -9.617 -13.195 -20.672 1 87.94 292 THR A N 1
ATOM 2253 C CA . THR A 1 292 ? -9.898 -11.773 -20.828 1 87.94 292 THR A CA 1
ATOM 2254 C C . THR A 1 292 ? -10.539 -11.211 -19.562 1 87.94 292 THR A C 1
ATOM 2256 O O . THR A 1 292 ? -10.188 -10.109 -19.125 1 87.94 292 THR A O 1
ATOM 2259 N N . ALA A 1 293 ? -11.422 -11.938 -19.031 1 88.12 293 ALA A N 1
ATOM 2260 C CA . ALA A 1 293 ? -12.078 -11.492 -17.812 1 88.12 293 ALA A CA 1
ATOM 2261 C C . ALA A 1 293 ? -11.086 -11.367 -16.672 1 88.12 293 ALA A C 1
ATOM 2263 O O . ALA A 1 293 ? -11.125 -10.398 -15.906 1 88.12 293 ALA A O 1
ATOM 2264 N N . LEU A 1 294 ? -10.203 -12.289 -16.578 1 91.12 294 LEU A N 1
ATOM 2265 C CA . LEU A 1 294 ? -9.195 -12.266 -15.523 1 91.12 294 LEU A CA 1
ATOM 2266 C C . LEU A 1 294 ? -8.258 -11.07 -15.695 1 91.12 294 LEU A C 1
ATOM 2268 O O . LEU A 1 294 ? -7.871 -10.438 -14.711 1 91.12 294 LEU A O 1
ATOM 2272 N N . LEU A 1 295 ? -7.969 -10.797 -16.906 1 92.31 295 LEU A N 1
ATOM 2273 C CA . LEU A 1 295 ? -7.09 -9.664 -17.188 1 92.31 295 LEU A CA 1
ATOM 2274 C C . LEU A 1 295 ? -7.758 -8.344 -16.828 1 92.31 295 LEU A C 1
ATOM 2276 O O . LEU A 1 295 ? -7.16 -7.52 -16.125 1 92.31 295 LEU A O 1
ATOM 2280 N N . VAL A 1 296 ? -8.969 -8.227 -17.203 1 91.31 296 VAL A N 1
ATOM 2281 C CA . VAL A 1 296 ? -9.688 -6.977 -16.953 1 91.31 296 VAL A CA 1
ATOM 2282 C C . VAL A 1 296 ? -9.938 -6.805 -15.461 1 91.31 296 VAL A C 1
ATOM 2284 O O . VAL A 1 296 ? -9.695 -5.73 -14.906 1 91.31 296 VAL A O 1
ATOM 2287 N N . GLN A 1 297 ? -10.391 -7.832 -14.859 1 92.31 297 GLN A N 1
ATOM 2288 C CA . GLN A 1 297 ? -10.656 -7.777 -13.43 1 92.31 297 GLN A CA 1
ATOM 2289 C C . GLN A 1 297 ? -9.375 -7.523 -12.641 1 92.31 297 GLN A C 1
ATOM 2291 O O . GLN A 1 297 ? -9.359 -6.73 -11.695 1 92.31 297 GLN A O 1
ATOM 2296 N N . GLY A 1 298 ? -8.312 -8.203 -13.062 1 94.62 298 GLY A N 1
ATOM 2297 C CA . GLY A 1 298 ? -7.031 -8.023 -12.383 1 94.62 298 GLY A CA 1
ATOM 2298 C C . GLY A 1 298 ? -6.496 -6.609 -12.477 1 94.62 298 GLY A C 1
ATOM 2299 O O . GLY A 1 298 ? -6.051 -6.039 -11.484 1 94.62 298 GLY A O 1
ATOM 2300 N N . VAL A 1 299 ? -6.586 -6.031 -13.625 1 95.25 299 VAL A N 1
ATOM 2301 C CA . VAL A 1 299 ? -6.078 -4.684 -13.852 1 95.25 299 VAL A CA 1
ATOM 2302 C C . VAL A 1 299 ? -6.922 -3.676 -13.078 1 95.25 299 VAL A C 1
ATOM 2304 O O . VAL A 1 299 ? -6.383 -2.777 -12.422 1 95.25 299 VAL A O 1
ATOM 2307 N N . LEU A 1 300 ? -8.18 -3.852 -13.109 1 94.25 300 LEU A N 1
ATOM 2308 C CA . LEU A 1 300 ? -9.062 -2.928 -12.414 1 94.25 300 LEU A CA 1
ATOM 2309 C C . LEU A 1 300 ? -8.898 -3.057 -10.898 1 94.25 300 LEU A C 1
ATOM 2311 O O . LEU A 1 300 ? -8.898 -2.055 -10.18 1 94.25 300 LEU A O 1
ATOM 2315 N N . ASP A 1 301 ? -8.766 -4.277 -10.445 1 95.81 301 ASP A N 1
ATOM 2316 C CA . ASP A 1 301 ? -8.5 -4.496 -9.031 1 95.81 301 ASP A CA 1
ATOM 2317 C C . ASP A 1 301 ? -7.184 -3.854 -8.609 1 95.81 301 ASP A C 1
ATOM 2319 O O . ASP A 1 301 ? -7.098 -3.252 -7.535 1 95.81 301 ASP A O 1
ATOM 2323 N N . ALA A 1 302 ? -6.176 -3.996 -9.445 1 97.38 302 ALA A N 1
ATOM 2324 C CA . ALA A 1 302 ? -4.871 -3.414 -9.148 1 97.38 302 ALA A CA 1
ATOM 2325 C C . ALA A 1 302 ? -4.953 -1.892 -9.07 1 97.38 302 ALA A C 1
ATOM 2327 O O . ALA A 1 302 ? -4.391 -1.274 -8.164 1 97.38 302 ALA A O 1
ATOM 2328 N N . ILE A 1 303 ? -5.652 -1.297 -9.977 1 96.5 303 ILE A N 1
ATOM 2329 C CA . ILE A 1 303 ? -5.828 0.152 -9.992 1 96.5 303 ILE A CA 1
ATOM 2330 C C . ILE A 1 303 ? -6.578 0.597 -8.742 1 96.5 303 ILE A C 1
ATOM 2332 O O . ILE A 1 303 ? -6.152 1.53 -8.055 1 96.5 303 ILE A O 1
ATOM 2336 N N . SER A 1 304 ? -7.656 -0.089 -8.445 1 95.94 304 SER A N 1
ATOM 2337 C CA . SER A 1 304 ? -8.461 0.254 -7.277 1 95.94 304 SER A CA 1
ATOM 2338 C C . SER A 1 304 ? -7.668 0.066 -5.988 1 95.94 304 SER A C 1
ATOM 2340 O O . SER A 1 304 ? -7.812 0.848 -5.047 1 95.94 304 SER A O 1
ATOM 2342 N N . ALA A 1 305 ? -6.867 -0.977 -5.965 1 97.44 305 ALA A N 1
ATOM 2343 C CA . ALA A 1 305 ? -6.023 -1.21 -4.797 1 97.44 305 ALA A CA 1
ATOM 2344 C C . ALA A 1 305 ? -5.066 -0.043 -4.566 1 97.44 305 ALA A C 1
ATOM 2346 O O . ALA A 1 305 ? -4.918 0.434 -3.439 1 97.44 305 ALA A O 1
ATOM 2347 N N . GLY A 1 306 ? -4.426 0.433 -5.621 1 97.62 306 GLY A N 1
ATOM 2348 C CA . GLY A 1 306 ? -3.521 1.563 -5.5 1 97.62 306 GLY A CA 1
ATOM 2349 C C . GLY A 1 306 ? -4.203 2.82 -4.992 1 97.62 306 GLY A C 1
ATOM 2350 O O . GLY A 1 306 ? -3.672 3.508 -4.117 1 97.62 306 GLY A O 1
ATOM 2351 N N . ILE A 1 307 ? -5.359 3.092 -5.457 1 96.06 307 ILE A N 1
ATOM 2352 C CA . ILE A 1 307 ? -6.117 4.27 -5.047 1 96.06 307 ILE A CA 1
ATOM 2353 C C . ILE A 1 307 ? -6.469 4.168 -3.566 1 96.06 307 ILE A C 1
ATOM 2355 O O . ILE A 1 307 ? -6.254 5.117 -2.805 1 96.06 307 ILE A O 1
ATOM 2359 N N . LEU A 1 308 ? -6.953 3.023 -3.188 1 96.5 308 LEU A N 1
ATOM 2360 C CA . LEU A 1 308 ? -7.453 2.863 -1.826 1 96.5 308 LEU A CA 1
ATOM 2361 C C . LEU A 1 308 ? -6.301 2.762 -0.833 1 96.5 308 LEU A C 1
ATOM 2363 O O . LEU A 1 308 ? -6.426 3.191 0.317 1 96.5 308 LEU A O 1
ATOM 2367 N N . ILE A 1 309 ? -5.191 2.197 -1.299 1 97.62 309 ILE A N 1
ATOM 2368 C CA . ILE A 1 309 ? -4.023 2.166 -0.428 1 97.62 309 ILE A CA 1
ATOM 2369 C C . ILE A 1 309 ? -3.578 3.592 -0.107 1 97.62 309 ILE A C 1
ATOM 2371 O O . ILE A 1 309 ? -3.379 3.938 1.061 1 97.62 309 ILE A O 1
ATOM 2375 N N . TYR A 1 310 ? -3.475 4.387 -1.107 1 96.88 310 TYR A N 1
ATOM 2376 C CA . TYR A 1 310 ? -3.059 5.766 -0.895 1 96.88 310 TYR A CA 1
ATOM 2377 C C . TYR A 1 310 ? -4.09 6.527 -0.07 1 96.88 310 TYR A C 1
ATOM 2379 O O . TYR A 1 310 ? -3.752 7.145 0.942 1 96.88 310 TYR A O 1
ATOM 2387 N N . SER A 1 311 ? -5.32 6.504 -0.477 1 94 311 SER A N 1
ATOM 2388 C CA . SER A 1 311 ? -6.375 7.258 0.196 1 94 311 SER A CA 1
ATOM 2389 C C . SER A 1 311 ? -6.598 6.746 1.616 1 94 311 SER A C 1
ATOM 2391 O O . SER A 1 311 ? -6.824 7.535 2.535 1 94 311 SER A O 1
ATOM 2393 N N . GLY A 1 312 ? -6.57 5.465 1.738 1 94.5 312 GLY A N 1
ATOM 2394 C CA . GLY A 1 312 ? -6.766 4.883 3.057 1 94.5 312 GLY A CA 1
ATOM 2395 C C . GLY A 1 312 ? -5.676 5.262 4.039 1 94.5 312 GLY A C 1
ATOM 2396 O O . GLY A 1 312 ? -5.961 5.637 5.18 1 94.5 312 GLY A O 1
ATOM 2397 N N . LEU A 1 313 ? -4.465 5.23 3.609 1 95.62 313 LEU A N 1
ATOM 2398 C CA . LEU A 1 313 ? -3.344 5.461 4.512 1 95.62 313 LEU A CA 1
ATOM 2399 C C . LEU A 1 313 ? -3.09 6.953 4.699 1 95.62 313 LEU A C 1
ATOM 2401 O O . LEU A 1 313 ? -2.898 7.418 5.824 1 95.62 313 LEU A O 1
ATOM 2405 N N . VAL A 1 314 ? -3.156 7.719 3.629 1 92.81 314 VAL A N 1
ATOM 2406 C CA . VAL A 1 314 ? -2.742 9.117 3.682 1 92.81 314 VAL A CA 1
ATOM 2407 C C . VAL A 1 314 ? -3.939 10 4.031 1 92.81 314 VAL A C 1
ATOM 2409 O O . VAL A 1 314 ? -3.891 10.773 4.992 1 92.81 314 VAL A O 1
ATOM 2412 N N . GLU A 1 315 ? -4.992 9.789 3.398 1 88.5 315 GLU A N 1
ATOM 2413 C CA . GLU A 1 315 ? -6.113 10.719 3.518 1 88.5 315 GLU A CA 1
ATOM 2414 C C . GLU A 1 315 ? -7.008 10.352 4.699 1 88.5 315 GLU A C 1
ATOM 2416 O O . GLU A 1 315 ? -7.699 11.211 5.25 1 88.5 315 GLU A O 1
ATOM 2421 N N . LEU A 1 316 ? -6.961 9.07 5.066 1 90.31 316 LEU A N 1
ATOM 2422 C CA . LEU A 1 316 ? -7.852 8.664 6.152 1 90.31 316 LEU A CA 1
ATOM 2423 C C . LEU A 1 316 ? -7.066 8.422 7.438 1 90.31 316 LEU A C 1
ATOM 2425 O O . LEU A 1 316 ? -7.184 9.195 8.391 1 90.31 316 LEU A O 1
ATOM 2429 N N . MET A 1 317 ? -6.195 7.5 7.359 1 90.19 317 MET A N 1
ATOM 2430 C CA . MET A 1 317 ? -5.48 7.098 8.57 1 90.19 317 MET A CA 1
ATOM 2431 C C . MET A 1 317 ? -4.559 8.211 9.055 1 90.19 317 MET A C 1
ATOM 2433 O O . MET A 1 317 ? -4.664 8.656 10.203 1 90.19 317 MET A O 1
ATOM 2437 N N . ALA A 1 318 ? -3.762 8.742 8.25 1 86.44 318 ALA A N 1
ATOM 2438 C CA . ALA A 1 318 ? -2.791 9.758 8.648 1 86.44 318 ALA A CA 1
ATOM 2439 C C . ALA A 1 318 ? -3.48 11.078 8.977 1 86.44 318 ALA A C 1
ATOM 2441 O O . ALA A 1 318 ? -3.154 11.719 9.969 1 86.44 318 ALA A O 1
ATOM 2442 N N . ARG A 1 319 ? -4.332 11.477 8.211 1 83.44 319 ARG A N 1
ATOM 2443 C CA . ARG A 1 319 ? -5.02 12.742 8.422 1 83.44 319 ARG A CA 1
ATOM 2444 C C . ARG A 1 319 ? -5.836 12.719 9.703 1 83.44 319 ARG A C 1
ATOM 2446 O O . ARG A 1 319 ? -5.859 13.703 10.453 1 83.44 319 ARG A O 1
ATOM 2453 N N . ASP A 1 320 ? -6.457 11.641 10 1 79.44 320 ASP A N 1
ATOM 2454 C CA . ASP A 1 320 ? -7.328 11.555 11.172 1 79.44 320 ASP A CA 1
ATOM 2455 C C . ASP A 1 320 ? -6.512 11.43 12.453 1 79.44 320 ASP A C 1
ATOM 2457 O O . ASP A 1 320 ? -6.879 11.984 13.492 1 79.44 320 ASP A O 1
ATOM 2461 N N . PHE A 1 321 ? -5.438 10.742 12.367 1 80.19 321 PHE A N 1
ATOM 2462 C CA . PHE A 1 321 ? -4.762 10.406 13.609 1 80.19 321 PHE A CA 1
ATOM 2463 C C . PHE A 1 321 ? -3.486 11.227 13.773 1 80.19 321 PHE A C 1
ATOM 2465 O O . PHE A 1 321 ? -3.102 11.57 14.891 1 80.19 321 PHE A O 1
ATOM 2472 N N . LEU A 1 322 ? -2.867 11.578 12.75 1 72 322 LEU A N 1
ATOM 2473 C CA . LEU A 1 322 ? -1.543 12.172 12.891 1 72 322 LEU A CA 1
ATOM 2474 C C . LEU A 1 322 ? -1.588 13.672 12.602 1 72 322 LEU A C 1
ATOM 2476 O O . LEU A 1 322 ? -0.84 14.445 13.203 1 72 322 LEU A O 1
ATOM 2480 N N . PHE A 1 323 ? -2.516 14.062 11.812 1 59.56 323 PHE A N 1
ATOM 2481 C CA . PHE A 1 323 ? -2.42 15.445 11.359 1 59.56 323 PHE A CA 1
ATOM 2482 C C . PHE A 1 323 ? -3.662 16.234 11.766 1 59.56 323 PHE A C 1
ATOM 2484 O O . PHE A 1 323 ? -3.92 17.312 11.227 1 59.56 323 PHE A O 1
ATOM 2491 N N . ASP A 1 324 ? -4.469 15.57 12.594 1 59.31 324 ASP A N 1
ATOM 2492 C CA . ASP A 1 324 ? -5.648 16.297 13.055 1 59.31 324 ASP A CA 1
ATOM 2493 C C . ASP A 1 324 ? -5.301 17.219 14.219 1 59.31 324 ASP A C 1
ATOM 2495 O O . ASP A 1 324 ? -4.871 16.766 15.281 1 59.31 324 ASP A O 1
ATOM 2499 N N . PRO A 1 325 ? -5.207 18.5 13.898 1 51.38 325 PRO A N 1
ATOM 2500 C CA . PRO A 1 325 ? -4.895 19.453 14.969 1 51.38 325 PRO A CA 1
ATOM 2501 C C . PRO A 1 325 ? -5.871 19.359 16.141 1 51.38 325 PRO A C 1
ATOM 2503 O O . PRO A 1 325 ? -5.52 19.719 17.266 1 51.38 325 PRO A O 1
ATOM 2506 N N . ASP A 1 326 ? -7.145 18.984 15.875 1 49.22 326 ASP A N 1
ATOM 2507 C CA . ASP A 1 326 ? -8.18 18.953 16.906 1 49.22 326 ASP A CA 1
ATOM 2508 C C . ASP A 1 326 ? -8.203 17.594 17.609 1 49.22 326 ASP A C 1
ATOM 2510 O O . ASP A 1 326 ? -9.203 17.234 18.219 1 49.22 326 ASP A O 1
ATOM 2514 N N . ARG A 1 327 ? -7.113 16.906 17.422 1 52.59 327 ARG A N 1
ATOM 2515 C CA . ARG A 1 327 ? -7.102 15.586 18.047 1 52.59 327 ARG A CA 1
ATOM 2516 C C . ARG A 1 327 ? -7.219 15.688 19.562 1 52.59 327 ARG A C 1
ATOM 2518 O O . ARG A 1 327 ? -6.551 16.516 20.188 1 52.59 327 ARG A O 1
ATOM 2525 N N . THR A 1 328 ? -8.383 15.117 20.031 1 55.16 328 THR A N 1
ATOM 2526 C CA . THR A 1 328 ? -8.594 15.07 21.469 1 55.16 328 THR A CA 1
ATOM 2527 C C . THR A 1 328 ? -7.324 14.602 22.188 1 55.16 328 THR A C 1
ATOM 2529 O O . THR A 1 328 ? -6.715 13.609 21.781 1 55.16 328 THR A O 1
ATOM 2532 N N . LYS A 1 329 ? -6.684 15.445 22.844 1 61.88 329 LYS A N 1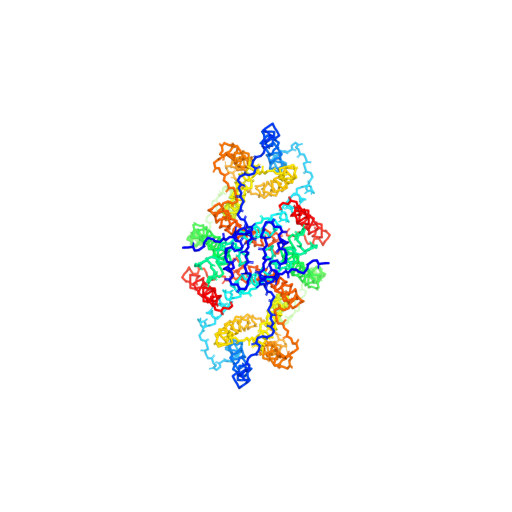
ATOM 2533 C CA . LYS A 1 329 ? -5.48 15.164 23.625 1 61.88 329 LYS A CA 1
ATOM 2534 C C . LYS A 1 329 ? -5.758 14.141 24.719 1 61.88 329 LYS A C 1
ATOM 2536 O O . LYS A 1 329 ? -4.844 13.711 25.422 1 61.88 329 LYS A O 1
ATOM 2541 N N . ARG A 1 330 ? -7.09 13.695 24.781 1 74.81 330 ARG A N 1
ATOM 2542 C CA . ARG A 1 330 ? -7.344 12.672 25.797 1 74.81 330 ARG A CA 1
ATOM 2543 C C . ARG A 1 330 ? -6.969 11.289 25.297 1 74.81 330 ARG A C 1
ATOM 2545 O O . ARG A 1 330 ? -7.523 10.82 24.297 1 74.81 330 ARG A O 1
ATOM 2552 N N . ARG A 1 331 ? -6.027 10.68 25.875 1 82.31 331 ARG A N 1
ATOM 2553 C CA . ARG A 1 331 ? -5.453 9.383 25.531 1 82.31 331 ARG A CA 1
ATOM 2554 C C . ARG A 1 331 ? -6.531 8.305 25.453 1 82.31 331 ARG A C 1
ATOM 2556 O O . ARG A 1 331 ? -6.473 7.414 24.609 1 82.31 331 ARG A O 1
ATOM 2563 N N . SER A 1 332 ? -7.496 8.383 26.281 1 83.56 332 SER A N 1
ATOM 2564 C CA . SER A 1 332 ? -8.562 7.387 26.312 1 83.56 332 SER A CA 1
ATOM 2565 C C . SER A 1 332 ? -9.406 7.445 25.031 1 83.56 332 SER A C 1
ATOM 2567 O O . SER A 1 332 ? -9.75 6.41 24.469 1 83.56 332 SER A O 1
ATOM 2569 N N . HIS A 1 333 ? -9.602 8.648 24.594 1 85.62 333 HIS A N 1
ATOM 2570 C CA . HIS A 1 333 ? -10.383 8.828 23.375 1 85.62 333 HIS A CA 1
ATOM 2571 C C . HIS A 1 333 ? -9.617 8.336 22.141 1 85.62 333 HIS A C 1
ATOM 2573 O O . HIS A 1 333 ? -10.188 7.703 21.25 1 85.62 333 HIS A O 1
ATOM 2579 N N . LEU A 1 334 ? -8.375 8.562 22.219 1 88.69 334 LEU A N 1
ATOM 2580 C CA . LEU A 1 334 ? -7.523 8.109 21.125 1 88.69 334 LEU A CA 1
ATOM 2581 C C . LEU A 1 334 ? -7.5 6.59 21.047 1 88.69 334 LEU A C 1
ATOM 2583 O O . LEU A 1 334 ? -7.551 6.02 19.953 1 88.69 334 LEU A O 1
ATOM 2587 N N . SER A 1 335 ? -7.438 5.945 22.219 1 90.31 335 SER A N 1
ATOM 2588 C CA . SER A 1 335 ? -7.418 4.488 22.266 1 90.31 335 SER A CA 1
ATOM 2589 C C . SER A 1 335 ? -8.719 3.9 21.719 1 90.31 335 SER A C 1
ATOM 2591 O O . SER A 1 335 ? -8.703 2.865 21.047 1 90.31 335 SER A O 1
ATOM 2593 N N . VAL A 1 336 ? -9.766 4.539 21.953 1 91.06 336 VAL A N 1
ATOM 2594 C CA . VAL A 1 336 ? -11.062 4.07 21.469 1 91.06 336 VAL A CA 1
ATOM 2595 C C . VAL A 1 336 ? -11.125 4.223 19.938 1 91.06 336 VAL A C 1
ATOM 2597 O O . VAL A 1 336 ? -11.594 3.32 19.25 1 91.06 336 VAL A O 1
ATOM 2600 N N . MET A 1 337 ? -10.672 5.324 19.484 1 92.19 337 MET A N 1
ATOM 2601 C CA . MET A 1 337 ? -10.672 5.57 18.047 1 92.19 337 MET A CA 1
ATOM 2602 C C . MET A 1 337 ? -9.812 4.539 17.312 1 92.19 337 MET A C 1
ATOM 2604 O O . MET A 1 337 ? -10.242 3.971 16.312 1 92.19 337 MET A O 1
ATOM 2608 N N . VAL A 1 338 ? -8.648 4.301 17.859 1 94.44 338 VAL A N 1
ATOM 2609 C CA . VAL A 1 338 ? -7.738 3.33 17.266 1 94.44 338 VAL A CA 1
ATOM 2610 C C . VAL A 1 338 ? -8.344 1.93 17.359 1 94.44 338 VAL A C 1
ATOM 2612 O O . VAL A 1 338 ? -8.242 1.142 16.422 1 94.44 338 VAL A O 1
ATOM 2615 N N . GLY A 1 339 ? -8.938 1.659 18.5 1 95.5 339 GLY A N 1
ATOM 2616 C CA . GLY A 1 339 ? -9.602 0.377 18.672 1 95.5 339 GLY A CA 1
ATOM 2617 C C . GLY A 1 339 ? -10.711 0.14 17.672 1 95.5 339 GLY A C 1
ATOM 2618 O O . GLY A 1 339 ? -10.844 -0.96 17.125 1 95.5 339 GLY A O 1
ATOM 2619 N N . CYS A 1 340 ? -11.516 1.146 17.391 1 94.69 340 CYS A N 1
ATOM 2620 C CA . CYS A 1 340 ? -12.578 1.051 16.391 1 94.69 340 CYS A CA 1
ATOM 2621 C C . CYS A 1 340 ? -12.008 0.807 15.008 1 94.69 340 CYS A C 1
ATOM 2623 O O . CYS A 1 340 ? -12.539 -0.001 14.242 1 94.69 340 CYS A O 1
ATOM 2625 N N . MET A 1 341 ? -10.992 1.499 14.68 1 96.25 341 MET A N 1
ATOM 2626 C CA . MET A 1 341 ? -10.359 1.33 13.375 1 96.25 341 MET A CA 1
ATOM 2627 C C . MET A 1 341 ? -9.812 -0.086 13.211 1 96.25 341 MET A C 1
ATOM 2629 O O . MET A 1 341 ? -10.016 -0.717 12.172 1 96.25 341 MET A O 1
ATOM 2633 N N . LEU A 1 342 ? -9.141 -0.607 14.305 1 97.56 342 LEU A N 1
ATOM 2634 C CA . LEU A 1 342 ? -8.594 -1.958 14.266 1 97.56 342 LEU A CA 1
ATOM 2635 C C . LEU A 1 342 ? -9.703 -2.996 14.18 1 97.56 342 LEU A C 1
ATOM 2637 O O . LEU A 1 342 ? -9.547 -4.027 13.523 1 97.56 342 LEU A O 1
ATOM 2641 N N . LEU A 1 343 ? -10.773 -2.729 14.82 1 97.25 343 LEU A N 1
ATOM 2642 C CA . LEU A 1 343 ? -11.93 -3.621 14.758 1 97.25 343 LEU A CA 1
ATOM 2643 C C . LEU A 1 343 ? -12.492 -3.668 13.344 1 97.25 343 LEU A C 1
ATOM 2645 O O . LEU A 1 343 ? -12.789 -4.746 12.82 1 97.25 343 LEU A O 1
ATOM 2649 N N . GLY A 1 344 ? -12.703 -2.527 12.773 1 96.75 344 GLY A N 1
ATOM 2650 C CA . GLY A 1 344 ? -13.164 -2.48 11.391 1 96.75 344 GLY A CA 1
ATOM 2651 C C . GLY A 1 344 ? -12.242 -3.209 10.43 1 96.75 344 GLY A C 1
ATOM 2652 O O . GLY A 1 344 ? -12.703 -3.992 9.602 1 96.75 344 GLY A O 1
ATOM 2653 N N . ALA A 1 345 ? -10.922 -2.959 10.586 1 97.5 345 ALA A N 1
ATOM 2654 C CA . ALA A 1 345 ? -9.938 -3.633 9.742 1 97.5 345 ALA A CA 1
ATOM 2655 C C . ALA A 1 345 ? -9.953 -5.141 9.984 1 97.5 345 ALA A C 1
ATOM 2657 O O . ALA A 1 345 ? -9.875 -5.926 9.031 1 97.5 345 ALA A O 1
ATOM 2658 N N . GLY A 1 346 ? -10.062 -5.5 11.25 1 96.94 346 GLY A N 1
ATOM 2659 C CA . GLY A 1 346 ? -10.078 -6.91 11.602 1 96.94 346 GLY A CA 1
ATOM 2660 C C . GLY A 1 346 ? -11.273 -7.656 11.039 1 96.94 346 GLY A C 1
ATOM 2661 O O . GLY A 1 346 ? -11.133 -8.742 10.477 1 96.94 346 GLY A O 1
ATOM 2662 N N . ILE A 1 347 ? -12.414 -7.082 11.109 1 95.56 347 ILE A N 1
ATOM 2663 C CA . ILE A 1 347 ? -13.633 -7.719 10.633 1 95.56 347 ILE A CA 1
ATOM 2664 C C . ILE A 1 347 ? -13.594 -7.836 9.117 1 95.56 347 ILE A C 1
ATOM 2666 O O . ILE A 1 347 ? -13.922 -8.891 8.562 1 95.56 347 ILE A O 1
ATOM 2670 N N . MET A 1 348 ? -13.219 -6.797 8.5 1 95.19 348 MET A N 1
ATOM 2671 C CA . MET A 1 348 ? -13.156 -6.832 7.039 1 95.19 348 MET A CA 1
ATOM 2672 C C . MET A 1 348 ? -12.109 -7.836 6.566 1 95.19 348 MET A C 1
ATOM 2674 O O . MET A 1 348 ? -12.297 -8.508 5.555 1 95.19 348 MET A O 1
ATOM 2678 N N . ALA A 1 349 ? -10.977 -7.871 7.301 1 96.19 349 ALA A N 1
ATOM 2679 C CA . ALA A 1 349 ? -9.938 -8.844 6.965 1 96.19 349 ALA A CA 1
ATOM 2680 C C . ALA A 1 349 ? -10.445 -10.273 7.164 1 96.19 349 ALA A C 1
ATOM 2682 O O . ALA A 1 349 ? -10.109 -11.172 6.391 1 96.19 349 ALA A O 1
ATOM 2683 N N . LEU A 1 350 ? -11.25 -10.445 8.18 1 94.5 350 LEU A N 1
ATOM 2684 C CA . LEU A 1 350 ? -11.805 -11.766 8.453 1 94.5 350 LEU A CA 1
ATOM 2685 C C . LEU A 1 350 ? -12.734 -12.211 7.332 1 94.5 350 LEU A C 1
ATOM 2687 O O . LEU A 1 350 ? -12.766 -13.391 6.98 1 94.5 350 LEU A O 1
ATOM 2691 N N . LEU A 1 351 ? -13.414 -11.297 6.719 1 92.94 351 LEU A N 1
ATOM 2692 C CA . LEU A 1 351 ? -14.336 -11.609 5.633 1 92.94 351 LEU A CA 1
ATOM 2693 C C . LEU A 1 351 ? -13.578 -12.102 4.402 1 92.94 351 LEU A C 1
ATOM 2695 O O . LEU A 1 351 ? -14.164 -12.719 3.514 1 92.94 351 LEU A O 1
ATOM 2699 N N . GLY A 1 352 ? -12.289 -11.852 4.398 1 90.38 352 GLY A N 1
ATOM 2700 C CA . GLY A 1 352 ? -11.461 -12.305 3.289 1 90.38 352 GLY A CA 1
ATOM 2701 C C . GLY A 1 352 ? -11.383 -13.812 3.182 1 90.38 352 GLY A C 1
ATOM 2702 O O . GLY A 1 352 ? -11.023 -14.352 2.129 1 90.38 352 GLY A O 1
ATOM 2703 N N . LYS A 1 353 ? -11.75 -14.469 4.23 1 89.56 353 LYS A N 1
ATOM 2704 C CA . LYS A 1 353 ? -11.719 -15.93 4.227 1 89.56 353 LYS A CA 1
ATOM 2705 C C . LYS A 1 353 ? -12.75 -16.5 3.26 1 89.56 353 LYS A C 1
ATOM 2707 O O . LYS A 1 353 ? -12.523 -17.531 2.637 1 89.56 353 LYS A O 1
ATOM 2712 N N . TRP A 1 354 ? -13.852 -15.711 3.143 1 84.75 354 TRP A N 1
ATOM 2713 C CA . TRP A 1 354 ? -14.953 -16.25 2.35 1 84.75 354 TRP A CA 1
ATOM 2714 C C . TRP A 1 354 ? -15.133 -15.438 1.066 1 84.75 354 TRP A C 1
ATOM 2716 O O . TRP A 1 354 ? -16.062 -15.695 0.295 1 84.75 354 TRP A O 1
ATOM 2726 N N . ALA A 1 355 ? -14.234 -14.477 0.882 1 73.88 355 ALA A N 1
ATOM 2727 C CA . ALA A 1 355 ? -14.383 -13.648 -0.31 1 73.88 355 ALA A CA 1
ATOM 2728 C C . ALA A 1 355 ? -13.461 -14.117 -1.43 1 73.88 355 ALA A C 1
ATOM 2730 O O . ALA A 1 355 ? -12.438 -14.742 -1.171 1 73.88 355 ALA A O 1
ATOM 2731 N N . MET B 1 1 ? 0.889 -41.719 0.106 1 30 1 MET B N 1
ATOM 2732 C CA . MET B 1 1 ? 1.063 -40.469 -0.623 1 30 1 MET B CA 1
ATOM 2733 C C . MET B 1 1 ? 1.361 -40.719 -2.096 1 30 1 MET B C 1
ATOM 2735 O O . MET B 1 1 ? 2.383 -41.312 -2.428 1 30 1 MET B O 1
ATOM 2739 N N . SER B 1 2 ? 0.481 -41.062 -2.879 1 35.88 2 SER B N 1
ATOM 2740 C CA . SER B 1 2 ? 0.714 -41.531 -4.234 1 35.88 2 SER B CA 1
ATOM 2741 C C . SER B 1 2 ? 1.696 -40.656 -4.98 1 35.88 2 SER B C 1
ATOM 2743 O O . SER B 1 2 ? 1.723 -39.438 -4.77 1 35.88 2 SER B O 1
ATOM 2745 N N . ALA B 1 3 ? 2.779 -41.188 -5.402 1 47.09 3 ALA B N 1
ATOM 2746 C CA . ALA B 1 3 ? 4.016 -40.656 -5.961 1 47.09 3 ALA B CA 1
ATOM 2747 C C . ALA B 1 3 ? 3.725 -39.688 -7.102 1 47.09 3 ALA B C 1
ATOM 2749 O O . ALA B 1 3 ? 3.107 -40.062 -8.102 1 47.09 3 ALA B O 1
ATOM 2750 N N . PHE B 1 4 ? 3.387 -38.469 -6.707 1 50.09 4 PHE B N 1
ATOM 2751 C CA . PHE B 1 4 ? 3.287 -37.438 -7.742 1 50.09 4 PHE B CA 1
ATOM 2752 C C . PHE B 1 4 ? 4.336 -37.656 -8.828 1 50.09 4 PHE B C 1
ATOM 2754 O O . PHE B 1 4 ? 5.535 -37.656 -8.547 1 50.09 4 PHE B O 1
ATOM 2761 N N . ASN B 1 5 ? 3.922 -38.438 -9.812 1 50.34 5 ASN B N 1
ATOM 2762 C CA . ASN B 1 5 ? 4.805 -38.656 -10.953 1 50.34 5 ASN B CA 1
ATOM 2763 C C . ASN B 1 5 ? 4.816 -37.438 -11.883 1 50.34 5 ASN B C 1
ATOM 2765 O O . ASN B 1 5 ? 3.893 -37.25 -12.68 1 50.34 5 ASN B O 1
ATOM 2769 N N . ALA B 1 6 ? 5.723 -36.625 -11.789 1 60.84 6 ALA B N 1
ATOM 2770 C CA . ALA B 1 6 ? 5.844 -35.344 -12.516 1 60.84 6 ALA B CA 1
ATOM 2771 C C . ALA B 1 6 ? 5.879 -35.594 -14.023 1 60.84 6 ALA B C 1
ATOM 2773 O O . ALA B 1 6 ? 5.539 -34.719 -14.812 1 60.84 6 ALA B O 1
ATOM 2774 N N . SER B 1 7 ? 6.293 -36.812 -14.438 1 59.38 7 SER B N 1
ATOM 2775 C CA . SER B 1 7 ? 6.422 -37.094 -15.867 1 59.38 7 SER B CA 1
ATOM 2776 C C . SER B 1 7 ? 5.078 -37.469 -16.484 1 59.38 7 SER B C 1
ATOM 2778 O O . SER B 1 7 ? 4.922 -37.438 -17.703 1 59.38 7 SER B O 1
ATOM 2780 N N . HIS B 1 8 ? 4.129 -37.812 -15.602 1 62.44 8 HIS B N 1
ATOM 2781 C CA . HIS B 1 8 ? 2.801 -38.125 -16.109 1 62.44 8 HIS B CA 1
ATOM 2782 C C . HIS B 1 8 ? 1.711 -37.625 -15.164 1 62.44 8 HIS B C 1
ATOM 2784 O O . HIS B 1 8 ? 1.289 -38.344 -14.25 1 62.44 8 HIS B O 1
ATOM 2790 N N . VAL B 1 9 ? 1.407 -36.375 -15.391 1 66.88 9 VAL B N 1
ATOM 2791 C CA . VAL B 1 9 ? 0.438 -35.781 -14.484 1 66.88 9 VAL B CA 1
ATOM 2792 C C . VAL B 1 9 ? -0.874 -35.5 -15.219 1 66.88 9 VAL B C 1
ATOM 2794 O O . VAL B 1 9 ? -0.872 -35 -16.344 1 66.88 9 VAL B O 1
ATOM 2797 N N . ASP B 1 10 ? -1.945 -36.125 -14.68 1 58.81 10 ASP B N 1
ATOM 2798 C CA . ASP B 1 10 ? -3.285 -35.75 -15.125 1 58.81 10 ASP B CA 1
ATOM 2799 C C . ASP B 1 10 ? -3.773 -34.469 -14.422 1 58.81 10 ASP B C 1
ATOM 2801 O O . ASP B 1 10 ? -4.055 -34.5 -13.219 1 58.81 10 ASP B O 1
ATOM 2805 N N . LEU B 1 11 ? -3.764 -33.438 -15.203 1 66.88 11 LEU B N 1
ATOM 2806 C CA . LEU B 1 11 ? -4.074 -32.125 -14.633 1 66.88 11 LEU B CA 1
ATOM 2807 C C . LEU B 1 11 ? -5.504 -32.094 -14.109 1 66.88 11 LEU B C 1
ATOM 2809 O O . LEU B 1 11 ? -5.852 -31.234 -13.289 1 66.88 11 LEU B O 1
ATOM 2813 N N . ASN B 1 12 ? -6.324 -33 -14.578 1 61.38 12 ASN B N 1
ATOM 2814 C CA . ASN B 1 12 ? -7.715 -33 -14.125 1 61.38 12 ASN B CA 1
ATOM 2815 C C . ASN B 1 12 ? -7.836 -33.562 -12.719 1 61.38 12 ASN B C 1
ATOM 2817 O O . ASN B 1 12 ? -8.773 -33.25 -11.992 1 61.38 12 ASN B O 1
ATOM 2821 N N . THR B 1 13 ? -6.824 -34.375 -12.344 1 60.81 13 THR B N 1
ATOM 2822 C CA . THR B 1 13 ? -6.941 -35.031 -11.055 1 60.81 13 THR B CA 1
ATOM 2823 C C . THR B 1 13 ? -5.805 -34.625 -10.125 1 60.81 13 THR B C 1
ATOM 2825 O O . THR B 1 13 ? -5.875 -34.844 -8.914 1 60.81 13 THR B O 1
ATOM 2828 N N . ALA B 1 14 ? -4.848 -34.156 -10.742 1 62.81 14 ALA B N 1
ATOM 2829 C CA . ALA B 1 14 ? -3.664 -33.844 -9.938 1 62.81 14 ALA B CA 1
ATOM 2830 C C . ALA B 1 14 ? -3.912 -32.656 -9.016 1 62.81 14 ALA B C 1
ATOM 2832 O O . ALA B 1 14 ? -4.688 -31.75 -9.344 1 62.81 14 ALA B O 1
ATOM 2833 N N . SER B 1 15 ? -3.375 -32.812 -7.785 1 70.44 15 SER B N 1
ATOM 2834 C CA . SER B 1 15 ? -3.451 -31.75 -6.781 1 70.44 15 SER B CA 1
ATOM 2835 C C . SER B 1 15 ? -2.76 -30.484 -7.27 1 70.44 15 SER B C 1
ATOM 2837 O O . SER B 1 15 ? -1.623 -30.531 -7.742 1 70.44 15 SER B O 1
ATOM 2839 N N . GLN B 1 16 ? -3.508 -29.438 -7.348 1 74.19 16 GLN B N 1
ATOM 2840 C CA . GLN B 1 16 ? -2.963 -28.156 -7.746 1 74.19 16 GLN B CA 1
ATOM 2841 C C . GLN B 1 16 ? -1.708 -27.812 -6.949 1 74.19 16 GLN B C 1
ATOM 2843 O O . GLN B 1 16 ? -0.743 -27.281 -7.496 1 74.19 16 GLN B O 1
ATOM 2848 N N . GLU B 1 17 ? -1.686 -28.203 -5.734 1 73.94 17 GLU B N 1
ATOM 2849 C CA . GLU B 1 17 ? -0.539 -27.969 -4.867 1 73.94 17 GLU B CA 1
ATOM 2850 C C . GLU B 1 17 ? 0.71 -28.672 -5.391 1 73.94 17 GLU B C 1
ATOM 2852 O O . GLU B 1 17 ? 1.784 -28.062 -5.461 1 73.94 17 GLU B O 1
ATOM 2857 N N . ASP B 1 18 ? 0.529 -29.875 -5.746 1 73.81 18 ASP B N 1
ATOM 2858 C CA . ASP B 1 18 ? 1.671 -30.672 -6.188 1 73.81 18 ASP B CA 1
ATOM 2859 C C . ASP B 1 18 ? 2.26 -30.109 -7.484 1 73.81 18 ASP B C 1
ATOM 2861 O O . ASP B 1 18 ? 3.479 -30.094 -7.656 1 73.81 18 ASP B O 1
ATOM 2865 N N . ILE B 1 19 ? 1.404 -29.656 -8.289 1 74.06 19 ILE B N 1
ATOM 2866 C CA . ILE B 1 19 ? 1.85 -29.125 -9.57 1 74.06 19 ILE B CA 1
ATOM 2867 C C . ILE B 1 19 ? 2.574 -27.797 -9.367 1 74.06 19 ILE B C 1
ATOM 2869 O O . ILE B 1 19 ? 3.676 -27.594 -9.883 1 74.06 19 ILE B O 1
ATOM 2873 N N . LEU B 1 20 ? 1.995 -27.016 -8.555 1 76.44 20 LEU B N 1
ATOM 2874 C CA . LEU B 1 20 ? 2.578 -25.703 -8.312 1 76.44 20 LEU B CA 1
ATOM 2875 C C . LEU B 1 20 ? 3.895 -25.812 -7.551 1 76.44 20 LEU B C 1
ATOM 2877 O O . LEU B 1 20 ? 4.848 -25.094 -7.832 1 76.44 20 LEU B O 1
ATOM 2881 N N . CYS B 1 21 ? 3.939 -26.672 -6.68 1 75.44 21 CYS B N 1
ATOM 2882 C CA . CYS B 1 21 ? 5.156 -26.859 -5.895 1 75.44 21 CYS B CA 1
ATOM 2883 C C . CYS B 1 21 ? 6.266 -27.469 -6.738 1 75.44 21 CYS B C 1
ATOM 2885 O O . CYS B 1 21 ? 7.438 -27.141 -6.559 1 75.44 21 CYS B O 1
ATOM 2887 N N . TYR B 1 22 ? 5.859 -28.328 -7.613 1 75.12 22 TYR B N 1
ATOM 2888 C CA . TYR B 1 22 ? 6.871 -28.922 -8.492 1 75.12 22 TYR B CA 1
ATOM 2889 C C . TYR B 1 22 ? 7.484 -27.859 -9.398 1 75.12 22 TYR B C 1
ATOM 2891 O O . TYR B 1 22 ? 8.688 -27.875 -9.656 1 75.12 22 TYR B O 1
ATOM 2899 N N . LEU B 1 23 ? 6.652 -26.969 -9.766 1 74.12 23 LEU B N 1
ATOM 2900 C CA . LEU B 1 23 ? 7.129 -25.922 -10.664 1 74.12 23 LEU B CA 1
ATOM 2901 C C . LEU B 1 23 ? 7.941 -24.875 -9.906 1 74.12 23 LEU B C 1
ATOM 2903 O O . LEU B 1 23 ? 8.859 -24.266 -10.461 1 74.12 23 LEU B O 1
ATOM 2907 N N . ALA B 1 24 ? 7.672 -24.703 -8.656 1 74.31 24 ALA B N 1
ATOM 2908 C CA . ALA B 1 24 ? 8.266 -23.594 -7.898 1 74.31 24 ALA B CA 1
ATOM 2909 C C . ALA B 1 24 ? 9.531 -24.047 -7.176 1 74.31 24 ALA B C 1
ATOM 2911 O O . ALA B 1 24 ? 10.5 -23.297 -7.086 1 74.31 24 ALA B O 1
ATOM 2912 N N . LEU B 1 25 ? 9.586 -25.266 -6.754 1 74.25 25 LEU B N 1
ATOM 2913 C CA . LEU B 1 25 ? 10.703 -25.734 -5.941 1 74.25 25 LEU B CA 1
ATOM 2914 C C . LEU B 1 25 ? 11.875 -26.156 -6.82 1 74.25 25 LEU B C 1
ATOM 2916 O O . LEU B 1 25 ? 11.68 -26.75 -7.879 1 74.25 25 LEU B O 1
ATOM 2920 N N . SER B 1 26 ? 13 -25.5 -6.559 1 74.75 26 SER B N 1
ATOM 2921 C CA . SER B 1 26 ? 14.219 -25.812 -7.293 1 74.75 26 SER B CA 1
ATOM 2922 C C . SER B 1 26 ? 15.352 -26.203 -6.348 1 74.75 26 SER B C 1
ATOM 2924 O O . SER B 1 26 ? 15.281 -25.938 -5.148 1 74.75 26 SER B O 1
ATOM 2926 N N . GLU B 1 27 ? 16.281 -26.891 -6.902 1 74.81 27 GLU B N 1
ATOM 2927 C CA . GLU B 1 27 ? 17.469 -27.234 -6.137 1 74.81 27 GLU B CA 1
ATOM 2928 C C . GLU B 1 27 ? 18.469 -26.078 -6.113 1 74.81 27 GLU B C 1
ATOM 2930 O O . GLU B 1 27 ? 18.25 -25.062 -6.785 1 74.81 27 GLU B O 1
ATOM 2935 N N . ASN B 1 28 ? 19.391 -26.203 -5.168 1 75.06 28 ASN B N 1
ATOM 2936 C CA . ASN B 1 28 ? 20.453 -25.203 -5.086 1 75.06 28 ASN B CA 1
ATOM 2937 C C . ASN B 1 28 ? 21.203 -25.078 -6.41 1 75.06 28 ASN B C 1
ATOM 2939 O O . ASN B 1 28 ? 21.75 -26.062 -6.922 1 75.06 28 ASN B O 1
ATOM 2943 N N . GLU B 1 29 ? 21.141 -23.875 -7.004 1 74.31 29 GLU B N 1
ATOM 2944 C CA . GLU B 1 29 ? 21.688 -23.672 -8.344 1 74.31 29 GLU B CA 1
ATOM 2945 C C . GLU B 1 29 ? 23.062 -23.016 -8.289 1 74.31 29 GLU B C 1
ATOM 2947 O O . GLU B 1 29 ? 23.562 -22.531 -9.305 1 74.31 29 GLU B O 1
ATOM 2952 N N . PHE B 1 30 ? 23.641 -22.969 -7.117 1 76.69 30 PHE B N 1
ATOM 2953 C CA . PHE B 1 30 ? 24.953 -22.344 -7.008 1 76.69 30 PHE B CA 1
ATOM 2954 C C . PHE B 1 30 ? 25.922 -22.953 -8.008 1 76.69 30 PHE B C 1
ATOM 2956 O O . PHE B 1 30 ? 26.062 -24.172 -8.078 1 76.69 30 PHE B O 1
ATOM 2963 N N . HIS B 1 31 ? 26.375 -22.109 -8.906 1 78.44 31 HIS B N 1
ATOM 2964 C CA . HIS B 1 31 ? 27.219 -22.672 -9.938 1 78.44 31 HIS B CA 1
ATOM 2965 C C . HIS B 1 31 ? 28.625 -22.078 -9.906 1 78.44 31 HIS B C 1
ATOM 2967 O O . HIS B 1 31 ? 29.297 -21.984 -10.93 1 78.44 31 HIS B O 1
ATOM 2973 N N . GLY B 1 32 ? 29.016 -21.484 -8.773 1 78.31 32 GLY B N 1
ATOM 2974 C CA . GLY B 1 32 ? 30.391 -21.016 -8.641 1 78.31 32 GLY B CA 1
ATOM 2975 C C . GLY B 1 32 ? 30.531 -19.516 -8.852 1 78.31 32 GLY B C 1
ATOM 2976 O O . GLY B 1 32 ? 29.734 -18.734 -8.344 1 78.31 32 GLY B O 1
ATOM 2977 N N . GLN B 1 33 ? 31.719 -18.906 -9.477 1 84.38 33 GLN B N 1
ATOM 2978 C CA . GLN B 1 33 ? 32.062 -17.5 -9.672 1 84.38 33 GLN B CA 1
ATOM 2979 C C . GLN B 1 33 ? 32.375 -16.812 -8.352 1 84.38 33 GLN B C 1
ATOM 2981 O O . GLN B 1 33 ? 31.844 -15.742 -8.047 1 84.38 33 GLN B O 1
ATOM 2986 N N . LEU B 1 34 ? 33.156 -17.438 -7.664 1 87.62 34 LEU B N 1
ATOM 2987 C CA . LEU B 1 34 ? 33.469 -16.984 -6.316 1 87.62 34 LEU B CA 1
ATOM 2988 C C . LEU B 1 34 ? 34.156 -15.625 -6.348 1 87.62 34 LEU B C 1
ATOM 2990 O O . LEU B 1 34 ? 33.875 -14.773 -5.488 1 87.62 34 LEU B O 1
ATOM 2994 N N . GLY B 1 35 ? 34.969 -15.422 -7.324 1 89.12 35 GLY B N 1
ATOM 2995 C CA . GLY B 1 35 ? 35.625 -14.133 -7.441 1 89.12 35 GLY B CA 1
ATOM 2996 C C . GLY B 1 35 ? 34.656 -12.977 -7.609 1 89.12 35 GLY B C 1
ATOM 2997 O O . GLY B 1 35 ? 34.781 -11.961 -6.922 1 89.12 35 GLY B O 1
ATOM 2998 N N . ALA B 1 36 ? 33.75 -13.148 -8.5 1 90.5 36 ALA B N 1
ATOM 2999 C CA . ALA B 1 36 ? 32.781 -12.109 -8.75 1 90.5 36 ALA B CA 1
ATOM 3000 C C . ALA B 1 36 ? 31.891 -11.883 -7.531 1 90.5 36 ALA B C 1
ATOM 3002 O O . ALA B 1 36 ? 31.5 -10.75 -7.238 1 90.5 36 ALA B O 1
ATOM 3003 N N . ARG B 1 37 ? 31.625 -12.977 -6.871 1 91.56 37 ARG B N 1
ATOM 3004 C CA . ARG B 1 37 ? 30.781 -12.867 -5.684 1 91.56 37 ARG B CA 1
ATOM 3005 C C . ARG B 1 37 ? 31.5 -12.141 -4.559 1 91.56 37 ARG B C 1
ATOM 3007 O O . ARG B 1 37 ? 30.906 -11.32 -3.859 1 91.56 37 ARG B O 1
ATOM 3014 N N . ILE B 1 38 ? 32.719 -12.422 -4.441 1 92.44 38 ILE B N 1
ATOM 3015 C CA . ILE B 1 38 ? 33.5 -11.719 -3.443 1 92.44 38 ILE B CA 1
ATOM 3016 C C . ILE B 1 38 ? 33.625 -10.242 -3.828 1 92.44 38 ILE B C 1
ATOM 3018 O O . ILE B 1 38 ? 33.562 -9.367 -2.969 1 92.44 38 ILE B O 1
ATOM 3022 N N . SER B 1 39 ? 33.812 -9.992 -5.047 1 93.81 39 SER B N 1
ATOM 3023 C CA . SER B 1 39 ? 33.906 -8.617 -5.516 1 93.81 39 SER B CA 1
ATOM 3024 C C . SER B 1 39 ? 32.594 -7.867 -5.227 1 93.81 39 SER B C 1
ATOM 3026 O O . SER B 1 39 ? 32.625 -6.672 -4.93 1 93.81 39 SER B O 1
ATOM 3028 N N . SER B 1 40 ? 31.469 -8.57 -5.352 1 93.75 40 SER B N 1
ATOM 3029 C CA . SER B 1 40 ? 30.188 -7.934 -5.113 1 93.75 40 SER B CA 1
ATOM 3030 C C . SER B 1 40 ? 30.078 -7.426 -3.68 1 93.75 40 SER B C 1
ATOM 3032 O O . SER B 1 40 ? 29.453 -6.395 -3.426 1 93.75 40 SER B O 1
ATOM 3034 N N . ILE B 1 41 ? 30.672 -8.125 -2.762 1 94.88 41 ILE B N 1
ATOM 3035 C CA . ILE B 1 41 ? 30.656 -7.715 -1.361 1 94.88 41 ILE B CA 1
ATOM 3036 C C . ILE B 1 41 ? 31.297 -6.34 -1.218 1 94.88 41 ILE B C 1
ATOM 3038 O O . ILE B 1 41 ? 30.719 -5.434 -0.61 1 94.88 41 ILE B O 1
ATOM 3042 N N . PHE B 1 42 ? 32.344 -6.133 -1.859 1 95.69 42 PHE B N 1
ATOM 3043 C CA . PHE B 1 42 ? 33.094 -4.895 -1.722 1 95.69 42 PHE B CA 1
ATOM 3044 C C . PHE B 1 42 ? 32.469 -3.781 -2.555 1 95.69 42 PHE B C 1
ATOM 3046 O O . PHE B 1 42 ? 32.406 -2.635 -2.109 1 95.69 42 PHE B O 1
ATOM 3053 N N . VAL B 1 43 ? 32.125 -4.105 -3.709 1 95.75 43 VAL B N 1
ATOM 3054 C CA . VAL B 1 43 ? 31.531 -3.1 -4.586 1 95.75 43 VAL B CA 1
ATOM 3055 C C . VAL B 1 43 ? 30.25 -2.541 -3.955 1 95.75 43 VAL B C 1
ATOM 3057 O O . VAL B 1 43 ? 30.062 -1.325 -3.904 1 95.75 43 VAL B O 1
ATOM 3060 N N . ILE B 1 44 ? 29.406 -3.412 -3.463 1 95.38 44 ILE B N 1
ATOM 3061 C CA . ILE B 1 44 ? 28.156 -2.988 -2.857 1 95.38 44 ILE B CA 1
ATOM 3062 C C . ILE B 1 44 ? 28.438 -2.227 -1.564 1 95.38 44 ILE B C 1
ATOM 3064 O O . ILE B 1 44 ? 27.766 -1.229 -1.268 1 95.38 44 ILE B O 1
ATOM 3068 N N . PHE B 1 45 ? 29.422 -2.727 -0.875 1 95.94 45 PHE B N 1
ATOM 3069 C CA . PHE B 1 45 ? 29.812 -2.033 0.35 1 95.94 45 PHE B CA 1
ATOM 3070 C C . PHE B 1 45 ? 30.234 -0.602 0.05 1 95.94 45 PHE B C 1
ATOM 3072 O O . PHE B 1 45 ? 29.766 0.342 0.682 1 95.94 45 PHE B O 1
ATOM 3079 N N . ILE B 1 46 ? 31.062 -0.402 -0.881 1 95.19 46 ILE B N 1
ATOM 3080 C CA . ILE B 1 46 ? 31.625 0.903 -1.207 1 95.19 46 ILE B CA 1
ATOM 3081 C C . ILE B 1 46 ? 30.547 1.798 -1.808 1 95.19 46 ILE B C 1
ATOM 3083 O O . ILE B 1 46 ? 30.391 2.953 -1.403 1 95.19 46 ILE B O 1
ATOM 3087 N N . THR B 1 47 ? 29.828 1.305 -2.691 1 94.25 47 THR B N 1
ATOM 3088 C CA . THR B 1 47 ? 28.812 2.104 -3.389 1 94.25 47 THR B CA 1
ATOM 3089 C C . THR B 1 47 ? 27.703 2.512 -2.439 1 94.25 47 THR B C 1
ATOM 3091 O O . THR B 1 47 ? 27.281 3.674 -2.418 1 94.25 47 THR B O 1
ATOM 3094 N N . SER B 1 48 ? 27.188 1.537 -1.667 1 94 48 SER B N 1
ATOM 3095 C CA . SER B 1 48 ? 26.094 1.845 -0.747 1 94 48 SER B CA 1
ATOM 3096 C C . SER B 1 48 ? 26.547 2.812 0.341 1 94 48 SER B C 1
ATOM 3098 O O . SER B 1 48 ? 25.812 3.744 0.691 1 94 48 SER B O 1
ATOM 3100 N N . THR B 1 49 ? 27.766 2.615 0.83 1 93.38 49 THR B N 1
ATOM 3101 C CA . THR B 1 49 ? 28.281 3.502 1.863 1 93.38 49 THR B CA 1
ATOM 3102 C C . THR B 1 49 ? 28.547 4.895 1.299 1 93.38 49 THR B C 1
ATOM 3104 O O . THR B 1 49 ? 28.172 5.898 1.914 1 93.38 49 THR B O 1
ATOM 3107 N N . PHE B 1 50 ? 29.094 4.949 0.178 1 92.69 50 PHE B N 1
ATOM 3108 C CA . PHE B 1 50 ? 29.406 6.227 -0.45 1 92.69 50 PHE B CA 1
ATOM 3109 C C . PHE B 1 50 ? 28.125 7.012 -0.733 1 92.69 50 PHE B C 1
ATOM 3111 O O . PHE B 1 50 ? 28.047 8.203 -0.422 1 92.69 50 PHE B O 1
ATOM 3118 N N . CYS B 1 51 ? 27.141 6.414 -1.253 1 91.88 51 CYS B N 1
ATOM 3119 C CA . CYS B 1 51 ? 25.906 7.098 -1.639 1 91.88 51 CYS B CA 1
ATOM 3120 C C . CYS B 1 51 ? 25.078 7.465 -0.412 1 91.88 51 CYS B C 1
ATOM 3122 O O . CYS B 1 51 ? 24.328 8.438 -0.438 1 91.88 51 CYS B O 1
ATOM 3124 N N . THR B 1 52 ? 25.188 6.719 0.633 1 92.25 52 THR B N 1
ATOM 3125 C CA . THR B 1 52 ? 24.453 7.031 1.859 1 92.25 52 THR B CA 1
ATOM 3126 C C . THR B 1 52 ? 25.125 8.18 2.609 1 92.25 52 THR B C 1
ATOM 3128 O O . THR B 1 52 ? 24.453 9.031 3.182 1 92.25 52 THR B O 1
ATOM 3131 N N . LEU B 1 53 ? 26.469 8.219 2.572 1 90.75 53 LEU B N 1
ATOM 3132 C CA . LEU B 1 53 ? 27.219 9.234 3.307 1 90.75 53 LEU B CA 1
ATOM 3133 C C . LEU B 1 53 ? 27.25 10.547 2.539 1 90.75 53 LEU B C 1
ATOM 3135 O O . LEU B 1 53 ? 27.453 11.617 3.131 1 90.75 53 LEU B O 1
ATOM 3139 N N . PHE B 1 54 ? 27.031 10.484 1.317 1 87.38 54 PHE B N 1
ATOM 3140 C CA . PHE B 1 54 ? 27.156 11.664 0.472 1 87.38 54 PHE B CA 1
ATOM 3141 C C . PHE B 1 54 ? 26.25 12.781 0.962 1 87.38 54 PHE B C 1
ATOM 3143 O O . PHE B 1 54 ? 26.719 13.891 1.242 1 87.38 54 PHE B O 1
ATOM 3150 N N . PRO B 1 55 ? 24.984 12.586 1.172 1 86.69 55 PRO B N 1
ATOM 3151 C CA . PRO B 1 55 ? 24.109 13.656 1.654 1 86.69 55 PRO B CA 1
ATOM 3152 C C . PRO B 1 55 ? 24.438 14.094 3.08 1 86.69 55 PRO B C 1
ATOM 3154 O O . PRO B 1 55 ? 24.281 15.266 3.422 1 86.69 55 PRO B O 1
ATOM 3157 N N . VAL B 1 56 ? 24.906 13.188 3.852 1 85.31 56 VAL B N 1
ATOM 3158 C CA . VAL B 1 56 ? 25.234 13.492 5.242 1 85.31 56 VAL B CA 1
ATOM 3159 C C . VAL B 1 56 ? 26.469 14.383 5.297 1 85.31 56 VAL B C 1
ATOM 3161 O O . VAL B 1 56 ? 26.5 15.367 6.039 1 85.31 56 VAL B O 1
ATOM 3164 N N . ILE B 1 57 ? 27.453 14.047 4.496 1 84 57 ILE B N 1
ATOM 3165 C CA . ILE B 1 57 ? 28.688 14.828 4.438 1 84 57 ILE B CA 1
ATOM 3166 C C . ILE B 1 57 ? 28.406 16.188 3.803 1 84 57 ILE B C 1
ATOM 3168 O O . ILE B 1 57 ? 28.938 17.203 4.242 1 84 57 ILE B O 1
ATOM 3172 N N . ALA B 1 58 ? 27.578 16.188 2.869 1 79.19 58 ALA B N 1
ATOM 3173 C CA . ALA B 1 58 ? 27.25 17.422 2.154 1 79.19 58 ALA B CA 1
ATOM 3174 C C . ALA B 1 58 ? 26.578 18.422 3.078 1 79.19 58 ALA B C 1
ATOM 3176 O O . ALA B 1 58 ? 26.781 19.625 2.963 1 79.19 58 ALA B O 1
ATOM 3177 N N . LYS B 1 59 ? 25.797 17.969 3.904 1 78.19 59 LYS B N 1
ATOM 3178 C CA . LYS B 1 59 ? 25.078 18.844 4.82 1 78.19 59 LYS B CA 1
ATOM 3179 C C . LYS B 1 59 ? 25.984 19.312 5.957 1 78.19 59 LYS B C 1
ATOM 3181 O O . LYS B 1 59 ? 25.844 20.438 6.438 1 78.19 59 LYS B O 1
ATOM 3186 N N . ARG B 1 60 ? 26.969 18.562 6.285 1 76.25 60 ARG B N 1
ATOM 3187 C CA . ARG B 1 60 ? 27.734 18.875 7.484 1 76.25 60 ARG B CA 1
ATOM 3188 C C . ARG B 1 60 ? 29.078 19.5 7.125 1 76.25 60 ARG B C 1
ATOM 3190 O O . ARG B 1 60 ? 29.734 20.094 7.977 1 76.25 60 ARG B O 1
ATOM 3197 N N . ALA B 1 61 ? 29.516 19.25 5.977 1 72.12 61 ALA B N 1
ATOM 3198 C CA . ALA B 1 61 ? 30.828 19.812 5.621 1 72.12 61 ALA B CA 1
ATOM 3199 C C . ALA B 1 61 ? 30.672 21.109 4.852 1 72.12 61 ALA B C 1
ATOM 3201 O O . ALA B 1 61 ? 30.219 21.125 3.705 1 72.12 61 ALA B O 1
ATOM 3202 N N . PRO B 1 62 ? 30.969 22.297 5.523 1 62.78 62 PRO B N 1
ATOM 3203 C CA . PRO B 1 62 ? 30.922 23.594 4.852 1 62.78 62 PRO B CA 1
ATOM 3204 C C . PRO B 1 62 ? 31.797 23.656 3.605 1 62.78 62 PRO B C 1
ATOM 3206 O O . PRO B 1 62 ? 31.578 24.484 2.723 1 62.78 62 PRO B O 1
ATOM 3209 N N . ARG B 1 63 ? 32.75 22.938 3.615 1 63.75 63 ARG B N 1
ATOM 3210 C CA . ARG B 1 63 ? 33.719 23 2.508 1 63.75 63 ARG B CA 1
ATOM 3211 C C . ARG B 1 63 ? 33.125 22.375 1.245 1 63.75 63 ARG B C 1
ATOM 3213 O O . ARG B 1 63 ? 33.531 22.734 0.132 1 63.75 63 ARG B O 1
ATOM 3220 N N . VAL B 1 64 ? 32.312 21.312 1.409 1 63.09 64 VAL B N 1
ATOM 3221 C CA . VAL B 1 64 ? 31.688 20.672 0.261 1 63.09 64 VAL B CA 1
ATOM 3222 C C . VAL B 1 64 ? 30.406 21.406 -0.098 1 63.09 64 VAL B C 1
ATOM 3224 O O . VAL B 1 64 ? 29.438 21.375 0.662 1 63.09 64 VAL B O 1
ATOM 3227 N N . LYS B 1 65 ? 30.531 22.609 -0.73 1 60.25 65 LYS B N 1
ATOM 3228 C CA . LYS B 1 65 ? 29.391 23.422 -1.146 1 60.25 65 LYS B CA 1
ATOM 3229 C C . LYS B 1 65 ? 28.391 22.594 -1.961 1 60.25 65 LYS B C 1
ATOM 3231 O O . LYS B 1 65 ? 28.422 22.625 -3.193 1 60.25 65 LYS B O 1
ATOM 3236 N N . ILE B 1 66 ? 27.844 21.484 -1.486 1 65.19 66 ILE B N 1
ATOM 3237 C CA . ILE B 1 66 ? 26.828 20.797 -2.283 1 65.19 66 ILE B CA 1
ATOM 3238 C C . ILE B 1 66 ? 25.609 21.688 -2.459 1 65.19 66 ILE B C 1
ATOM 3240 O O . ILE B 1 66 ? 25.047 22.172 -1.478 1 65.19 66 ILE B O 1
ATOM 3244 N N . PRO B 1 67 ? 25.375 21.969 -3.811 1 72.06 67 PRO B N 1
ATOM 3245 C CA . PRO B 1 67 ? 24.234 22.828 -4.125 1 72.06 67 PRO B CA 1
ATOM 3246 C C . PRO B 1 67 ? 22.922 22.297 -3.557 1 72.06 67 PRO B C 1
ATOM 3248 O O . PRO B 1 67 ? 22.75 21.078 -3.436 1 72.06 67 PRO B O 1
ATOM 3251 N N . TYR B 1 68 ? 22.172 23.078 -3.072 1 76.56 68 TYR B N 1
ATOM 3252 C CA . TYR B 1 68 ? 20.828 22.812 -2.551 1 76.56 68 TYR B CA 1
ATOM 3253 C C . TYR B 1 68 ? 20.031 21.938 -3.506 1 76.56 68 TYR B C 1
ATOM 3255 O O . TYR B 1 68 ? 19.281 21.062 -3.072 1 76.56 68 TYR B O 1
ATOM 3263 N N . HIS B 1 69 ? 20.406 22.031 -4.773 1 81.62 69 HIS B N 1
ATOM 3264 C CA . HIS B 1 69 ? 19.672 21.297 -5.789 1 81.62 69 HIS B CA 1
ATOM 3265 C C . HIS B 1 69 ? 20.047 19.812 -5.762 1 81.62 69 HIS B C 1
ATOM 3267 O O . HIS B 1 69 ? 19.203 18.953 -6.016 1 81.62 69 HIS B O 1
ATOM 3273 N N . ALA B 1 70 ? 21.25 19.578 -5.41 1 82.31 70 ALA B N 1
ATOM 3274 C CA . ALA B 1 70 ? 21.688 18.188 -5.32 1 82.31 70 ALA B CA 1
ATOM 3275 C C . ALA B 1 70 ? 21.062 17.5 -4.109 1 82.31 70 ALA B C 1
ATOM 3277 O O . ALA B 1 70 ? 20.688 16.328 -4.18 1 82.31 70 ALA B O 1
ATOM 3278 N N . TYR B 1 71 ? 20.906 18.234 -3.16 1 82.25 71 TYR B N 1
ATOM 3279 C CA . TYR B 1 71 ? 20.281 17.703 -1.959 1 82.25 71 TYR B CA 1
ATOM 3280 C C . TYR B 1 71 ? 18.797 17.422 -2.199 1 82.25 71 TYR B C 1
ATOM 3282 O O . TYR B 1 71 ? 18.281 16.375 -1.813 1 82.25 71 TYR B O 1
ATOM 3290 N N . LEU B 1 72 ? 18.203 18.359 -2.816 1 83.56 72 LEU B N 1
ATOM 3291 C CA . LEU B 1 72 ? 16.781 18.203 -3.133 1 83.56 72 LEU B CA 1
ATOM 3292 C C . LEU B 1 72 ? 16.578 17 -4.059 1 83.56 72 LEU B C 1
ATOM 3294 O O . LEU B 1 72 ? 15.617 16.25 -3.896 1 83.56 72 LEU B O 1
ATOM 3298 N N . PHE B 1 73 ? 17.516 16.875 -4.91 1 89.88 73 PHE B N 1
ATOM 3299 C CA . PHE B 1 73 ? 17.438 15.727 -5.812 1 89.88 73 PHE B CA 1
ATOM 3300 C C . PHE B 1 73 ? 17.547 14.414 -5.039 1 89.88 73 PHE B C 1
ATOM 3302 O O . PHE B 1 73 ? 16.734 13.508 -5.23 1 89.88 73 PHE B O 1
ATOM 3309 N N . ALA B 1 74 ? 18.484 14.367 -4.172 1 88.44 74 ALA B N 1
ATOM 3310 C CA . ALA B 1 74 ? 18.703 13.141 -3.412 1 88.44 74 ALA B CA 1
ATOM 3311 C C . ALA B 1 74 ? 17.5 12.82 -2.521 1 88.44 74 ALA B C 1
ATOM 3313 O O . ALA B 1 74 ? 17.078 11.664 -2.42 1 88.44 74 ALA B O 1
ATOM 3314 N N . ARG B 1 75 ? 16.984 13.766 -1.977 1 88.19 75 ARG B N 1
ATOM 3315 C CA . ARG B 1 75 ? 15.883 13.586 -1.029 1 88.19 75 ARG B CA 1
ATOM 3316 C C . ARG B 1 75 ? 14.625 13.086 -1.735 1 88.19 75 ARG B C 1
ATOM 3318 O O . ARG B 1 75 ? 14.078 12.047 -1.377 1 88.19 75 ARG B O 1
ATOM 3325 N N . TYR B 1 76 ? 14.25 13.781 -2.758 1 93.19 76 TYR B N 1
ATOM 3326 C CA . TYR B 1 76 ? 13 13.445 -3.422 1 93.19 76 TYR B CA 1
ATOM 3327 C C . TYR B 1 76 ? 13.172 12.242 -4.344 1 93.19 76 TYR B C 1
ATOM 3329 O O . TYR B 1 76 ? 12.266 11.422 -4.484 1 93.19 76 TYR B O 1
ATOM 3337 N N . PHE B 1 77 ? 14.352 12.156 -4.984 1 94.5 77 PHE B N 1
ATOM 3338 C CA . PHE B 1 77 ? 14.695 10.945 -5.727 1 94.5 77 PHE B CA 1
ATOM 3339 C C . PHE B 1 77 ? 14.656 9.727 -4.816 1 94.5 77 PHE B C 1
ATOM 3341 O O . PHE B 1 77 ? 14.117 8.68 -5.188 1 94.5 77 PHE B O 1
ATOM 3348 N N . GLY B 1 78 ? 15.18 9.93 -3.646 1 92.88 78 GLY B N 1
ATOM 3349 C CA . GLY B 1 78 ? 15.188 8.859 -2.662 1 92.88 78 GLY B CA 1
ATOM 3350 C C . GLY B 1 78 ? 13.797 8.438 -2.232 1 92.88 78 GLY B C 1
ATOM 3351 O O . GLY B 1 78 ? 13.523 7.242 -2.078 1 92.88 78 GLY B O 1
ATOM 3352 N N . THR B 1 79 ? 12.906 9.328 -2.037 1 94.25 79 THR B N 1
ATOM 3353 C CA . THR B 1 79 ? 11.523 9.016 -1.687 1 94.25 79 THR B CA 1
ATOM 3354 C C . THR B 1 79 ? 10.875 8.148 -2.762 1 94.25 79 THR B C 1
ATOM 3356 O O . THR B 1 79 ? 10.234 7.145 -2.453 1 94.25 79 THR B O 1
ATOM 3359 N N . GLY B 1 80 ? 11.109 8.539 -4.016 1 96.5 80 GLY B N 1
ATOM 3360 C CA . GLY B 1 80 ? 10.594 7.742 -5.117 1 96.5 80 GLY B CA 1
ATOM 3361 C C . GLY B 1 80 ? 11.141 6.328 -5.141 1 96.5 80 GLY B C 1
ATOM 3362 O O . GLY B 1 80 ? 10.398 5.371 -5.375 1 96.5 80 GLY B O 1
ATOM 3363 N N . VAL B 1 81 ? 12.391 6.23 -4.836 1 95.81 81 VAL B N 1
ATOM 3364 C CA . VAL B 1 81 ? 13.055 4.934 -4.836 1 95.81 81 VAL B CA 1
ATOM 3365 C C . VAL B 1 81 ? 12.469 4.047 -3.742 1 95.81 81 VAL B C 1
ATOM 3367 O O . VAL B 1 81 ? 12.172 2.873 -3.979 1 95.81 81 VAL B O 1
ATOM 3370 N N . ILE B 1 82 ? 12.258 4.574 -2.637 1 94.31 82 ILE B N 1
ATOM 3371 C CA . ILE B 1 82 ? 11.758 3.818 -1.493 1 94.31 82 ILE B CA 1
ATOM 3372 C C . ILE B 1 82 ? 10.328 3.352 -1.763 1 94.31 82 ILE B C 1
ATOM 3374 O O . ILE B 1 82 ? 9.992 2.195 -1.507 1 94.31 82 ILE B O 1
ATOM 3378 N N . VAL B 1 83 ? 9.516 4.195 -2.307 1 96.62 83 VAL B N 1
ATOM 3379 C CA . VAL B 1 83 ? 8.133 3.842 -2.602 1 96.62 83 VAL B CA 1
ATOM 3380 C C . VAL B 1 83 ? 8.094 2.74 -3.66 1 96.62 83 VAL B C 1
ATOM 3382 O O . VAL B 1 83 ? 7.352 1.766 -3.523 1 96.62 83 VAL B O 1
ATOM 3385 N N . ALA B 1 84 ? 8.914 2.908 -4.664 1 97.25 84 ALA B N 1
ATOM 3386 C CA . ALA B 1 84 ? 8.953 1.894 -5.715 1 97.25 84 ALA B CA 1
ATOM 3387 C C . ALA B 1 84 ? 9.477 0.566 -5.176 1 97.25 84 ALA B C 1
ATOM 3389 O O . ALA B 1 84 ? 9.047 -0.503 -5.609 1 97.25 84 ALA B O 1
ATOM 3390 N N . THR B 1 85 ? 10.422 0.644 -4.316 1 95.19 85 THR B N 1
ATOM 3391 C CA . THR B 1 85 ? 10.961 -0.563 -3.699 1 95.19 85 THR B CA 1
ATOM 3392 C C . THR B 1 85 ? 9.867 -1.319 -2.951 1 95.19 85 THR B C 1
ATOM 3394 O O . THR B 1 85 ? 9.789 -2.547 -3.027 1 95.19 85 THR B O 1
ATOM 3397 N N . ALA B 1 86 ? 9 -0.592 -2.271 1 96.69 86 ALA B N 1
ATOM 3398 C CA . ALA B 1 86 ? 7.93 -1.209 -1.492 1 96.69 86 ALA B CA 1
ATOM 3399 C C . ALA B 1 86 ? 7.012 -2.041 -2.383 1 96.69 86 ALA B C 1
ATOM 3401 O O . ALA B 1 86 ? 6.637 -3.16 -2.025 1 96.69 86 ALA B O 1
ATOM 3402 N N . PHE B 1 87 ? 6.73 -1.602 -3.559 1 97.56 87 PHE B N 1
ATOM 3403 C CA . PHE B 1 87 ? 5.73 -2.248 -4.398 1 97.56 87 PHE B CA 1
ATOM 3404 C C . PHE B 1 87 ? 6.387 -3.236 -5.355 1 97.56 87 PHE B C 1
ATOM 3406 O O . PHE B 1 87 ? 5.949 -4.383 -5.469 1 97.56 87 PHE B O 1
ATOM 3413 N N . VAL B 1 88 ? 7.461 -2.838 -5.953 1 96.31 88 VAL B N 1
ATOM 3414 C CA . VAL B 1 88 ? 8.031 -3.637 -7.039 1 96.31 88 VAL B CA 1
ATOM 3415 C C . VAL B 1 88 ? 9.008 -4.656 -6.469 1 96.31 88 VAL B C 1
ATOM 3417 O O . VAL B 1 88 ? 9.055 -5.805 -6.918 1 96.31 88 VAL B O 1
ATOM 3420 N N . HIS B 1 89 ? 9.727 -4.281 -5.453 1 94.38 89 HIS B N 1
ATOM 3421 C CA . HIS B 1 89 ? 10.828 -5.133 -5.023 1 94.38 89 HIS B CA 1
ATOM 3422 C C . HIS B 1 89 ? 10.5 -5.855 -3.723 1 94.38 89 HIS B C 1
ATOM 3424 O O . HIS B 1 89 ? 11.25 -6.727 -3.279 1 94.38 89 HIS B O 1
ATOM 3430 N N . LEU B 1 90 ? 9.438 -5.508 -3.127 1 95.38 90 LEU B N 1
ATOM 3431 C CA . LEU B 1 90 ? 9.078 -6.199 -1.896 1 95.38 90 LEU B CA 1
ATOM 3432 C C . LEU B 1 90 ? 7.727 -6.891 -2.039 1 95.38 90 LEU B C 1
ATOM 3434 O O . LEU B 1 90 ? 7.605 -8.094 -1.784 1 95.38 90 LEU B O 1
ATOM 3438 N N . LEU B 1 91 ? 6.766 -6.141 -2.508 1 96.44 91 LEU B N 1
ATOM 3439 C CA . LEU B 1 91 ? 5.41 -6.672 -2.627 1 96.44 91 LEU B CA 1
ATOM 3440 C C . LEU B 1 91 ? 5.363 -7.812 -3.635 1 96.44 91 LEU B C 1
ATOM 3442 O O . LEU B 1 91 ? 4.801 -8.875 -3.352 1 96.44 91 LEU B O 1
ATOM 3446 N N . GLU B 1 92 ? 5.996 -7.617 -4.758 1 95.06 92 GLU B N 1
ATOM 3447 C CA . GLU B 1 92 ? 5.965 -8.602 -5.832 1 95.06 92 GLU B CA 1
ATOM 3448 C C . GLU B 1 92 ? 6.609 -9.914 -5.391 1 95.06 92 GLU B C 1
ATOM 3450 O O . GLU B 1 92 ? 6.008 -10.984 -5.52 1 95.06 92 GLU B O 1
ATOM 3455 N N . PRO B 1 93 ? 7.781 -9.883 -4.848 1 93.69 93 PRO B N 1
ATOM 3456 C CA . PRO B 1 93 ? 8.375 -11.148 -4.402 1 93.69 93 PRO B CA 1
ATOM 3457 C C . PRO B 1 93 ? 7.594 -11.797 -3.264 1 93.69 93 PRO B C 1
ATOM 3459 O O . PRO B 1 93 ? 7.57 -13.023 -3.152 1 93.69 93 PRO B O 1
ATOM 3462 N N . ALA B 1 94 ? 7 -11.008 -2.434 1 95.62 94 ALA B N 1
ATOM 3463 C CA . ALA B 1 94 ? 6.164 -11.578 -1.377 1 95.62 94 ALA B CA 1
ATOM 3464 C C . ALA B 1 94 ? 5.027 -12.406 -1.964 1 95.62 94 ALA B C 1
ATOM 3466 O O . ALA B 1 94 ? 4.797 -13.539 -1.537 1 95.62 94 ALA B O 1
ATOM 3467 N N . TYR B 1 95 ? 4.383 -11.891 -2.965 1 95.5 95 TYR B N 1
ATOM 3468 C CA . TYR B 1 95 ? 3.262 -12.586 -3.584 1 95.5 95 TYR B CA 1
ATOM 3469 C C . TYR B 1 95 ? 3.752 -13.75 -4.441 1 95.5 95 TYR B C 1
ATOM 3471 O O . TYR B 1 95 ? 3.047 -14.75 -4.602 1 95.5 95 TYR B O 1
ATOM 3479 N N . SER B 1 96 ? 4.941 -13.633 -4.949 1 92.94 96 SER B N 1
ATOM 3480 C CA . SER B 1 96 ? 5.512 -14.734 -5.711 1 92.94 96 SER B CA 1
ATOM 3481 C C . SER B 1 96 ? 5.801 -15.938 -4.816 1 92.94 96 SER B C 1
ATOM 3483 O O . SER B 1 96 ? 5.641 -17.094 -5.238 1 92.94 96 SER B O 1
ATOM 3485 N N . SER B 1 97 ? 6.121 -15.688 -3.561 1 92.94 97 SER B N 1
ATOM 3486 C CA . SER B 1 97 ? 6.543 -16.75 -2.658 1 92.94 97 SER B CA 1
ATOM 3487 C C . SER B 1 97 ? 5.363 -17.328 -1.881 1 92.94 97 SER B C 1
ATOM 3489 O O . SER B 1 97 ? 5.223 -18.547 -1.754 1 92.94 97 SER B O 1
ATOM 3491 N N . ILE B 1 98 ? 4.508 -16.438 -1.438 1 93.94 98 ILE B N 1
ATOM 3492 C CA . ILE B 1 98 ? 3.473 -16.953 -0.545 1 93.94 98 ILE B CA 1
ATOM 3493 C C . ILE B 1 98 ? 2.104 -16.453 -1.007 1 93.94 98 ILE B C 1
ATOM 3495 O O . ILE B 1 98 ? 1.113 -16.578 -0.283 1 93.94 98 ILE B O 1
ATOM 3499 N N . GLY B 1 99 ? 1.993 -15.992 -2.158 1 92.31 99 GLY B N 1
ATOM 3500 C CA . GLY B 1 99 ? 0.732 -15.5 -2.689 1 92.31 99 GLY B CA 1
ATOM 3501 C C . GLY B 1 99 ? -0.228 -16.609 -3.07 1 92.31 99 GLY B C 1
ATOM 3502 O O . GLY B 1 99 ? 0.061 -17.781 -2.857 1 92.31 99 GLY B O 1
ATOM 3503 N N . PRO B 1 100 ? -1.436 -16.344 -3.564 1 87.12 100 PRO B N 1
ATOM 3504 C CA . PRO B 1 100 ? -2.49 -17.328 -3.83 1 87.12 100 PRO B CA 1
ATOM 3505 C C . PRO B 1 100 ? -2.084 -18.375 -4.871 1 87.12 100 PRO B C 1
ATOM 3507 O O . PRO B 1 100 ? -2.486 -19.531 -4.781 1 87.12 100 PRO B O 1
ATOM 3510 N N . ASN B 1 101 ? -1.409 -18.125 -5.871 1 86.06 101 ASN B N 1
ATOM 3511 C CA . ASN B 1 101 ? -1.037 -19.047 -6.938 1 86.06 101 ASN B CA 1
ATOM 3512 C C . ASN B 1 101 ? 0.37 -19.594 -6.734 1 86.06 101 ASN B C 1
ATOM 3514 O O . ASN B 1 101 ? 0.94 -20.203 -7.645 1 86.06 101 ASN B O 1
ATOM 3518 N N . SER B 1 102 ? 0.826 -19.5 -5.484 1 87.62 102 SER B N 1
ATOM 3519 C CA . SER B 1 102 ? 2.146 -20.047 -5.176 1 87.62 102 SER B CA 1
ATOM 3520 C C . SER B 1 102 ? 2.047 -21.406 -4.512 1 87.62 102 SER B C 1
ATOM 3522 O O . SER B 1 102 ? 0.957 -21.844 -4.133 1 87.62 102 SER B O 1
ATOM 3524 N N . CYS B 1 103 ? 3.143 -2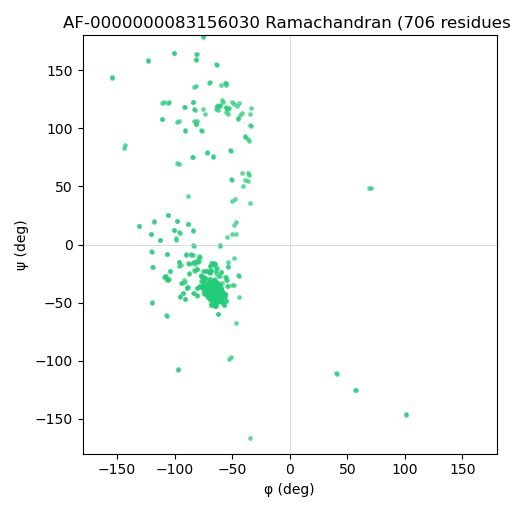2.094 -4.488 1 83.25 103 CYS B N 1
ATOM 3525 C CA . CYS B 1 103 ? 3.197 -23.406 -3.838 1 83.25 103 CYS B CA 1
ATOM 3526 C C . CYS B 1 103 ? 2.75 -23.312 -2.385 1 83.25 103 CYS B C 1
ATOM 3528 O O . CYS B 1 103 ? 1.933 -24.109 -1.93 1 83.25 103 CYS B O 1
ATOM 3530 N N . ILE B 1 104 ? 3.191 -22.312 -1.698 1 88 104 ILE B N 1
ATOM 3531 C CA . ILE B 1 104 ? 2.865 -22.141 -0.287 1 88 104 ILE B CA 1
ATOM 3532 C C . ILE B 1 104 ? 1.416 -21.672 -0.145 1 88 104 ILE B C 1
ATOM 3534 O O . ILE B 1 104 ? 0.668 -22.203 0.681 1 88 104 ILE B O 1
ATOM 3538 N N . GLY B 1 105 ? 1.03 -20.781 -0.975 1 88.06 105 GLY B N 1
ATOM 3539 C CA . GLY B 1 105 ? -0.308 -20.219 -0.902 1 88.06 105 GLY B CA 1
ATOM 3540 C C . GLY B 1 105 ? -1.396 -21.203 -1.255 1 88.06 105 GLY B C 1
ATOM 3541 O O . GLY B 1 105 ? -2.547 -21.047 -0.838 1 88.06 105 GLY B O 1
ATOM 3542 N N . ALA B 1 106 ? -1.087 -22.203 -1.961 1 83.94 106 ALA B N 1
ATOM 3543 C CA . ALA B 1 106 ? -2.072 -23.203 -2.357 1 83.94 106 ALA B CA 1
ATOM 3544 C C . ALA B 1 106 ? -2.01 -24.422 -1.444 1 83.94 106 ALA B C 1
ATOM 3546 O O . ALA B 1 106 ? -2.779 -25.375 -1.613 1 83.94 106 ALA B O 1
ATOM 3547 N N . SER B 1 107 ? -1.151 -24.328 -0.438 1 82.62 107 SER B N 1
ATOM 3548 C CA . SER B 1 107 ? -0.915 -25.5 0.38 1 82.62 107 SER B CA 1
ATOM 3549 C C . SER B 1 107 ? -1.603 -25.391 1.736 1 82.62 107 SER B C 1
ATOM 3551 O O . SER B 1 107 ? -1.36 -24.438 2.48 1 82.62 107 SER B O 1
ATOM 3553 N N . GLY B 1 108 ? -2.451 -26.359 2.006 1 81.19 108 GLY B N 1
ATOM 3554 C CA . GLY B 1 108 ? -3.004 -26.531 3.338 1 81.19 108 GLY B CA 1
ATOM 3555 C C . GLY B 1 108 ? -3.729 -25.297 3.852 1 81.19 108 GLY B C 1
ATOM 3556 O O . GLY B 1 108 ? -4.598 -24.75 3.17 1 81.19 108 GLY B O 1
ATOM 3557 N N . ASP B 1 109 ? -3.232 -24.859 5.117 1 84 109 ASP B N 1
ATOM 3558 C CA . ASP B 1 109 ? -3.869 -23.75 5.816 1 84 109 ASP B CA 1
ATOM 3559 C C . ASP B 1 109 ? -3.562 -22.422 5.129 1 84 109 ASP B C 1
ATOM 3561 O O . ASP B 1 109 ? -4.336 -21.469 5.246 1 84 109 ASP B O 1
ATOM 3565 N N . TRP B 1 110 ? -2.502 -22.359 4.387 1 87.19 110 TRP B N 1
ATOM 3566 C CA . TRP B 1 110 ? -2.111 -21.141 3.695 1 87.19 110 TRP B CA 1
ATOM 3567 C C . TRP B 1 110 ? -3.084 -20.812 2.566 1 87.19 110 TRP B C 1
ATOM 3569 O O . TRP B 1 110 ? -3.23 -19.656 2.174 1 87.19 110 TRP B O 1
ATOM 3579 N N . GLY B 1 111 ? -3.762 -21.891 2.082 1 85.12 111 GLY B N 1
ATOM 3580 C CA . GLY B 1 111 ? -4.668 -21.703 0.959 1 85.12 111 GLY B CA 1
ATOM 3581 C C . GLY B 1 111 ? -6.059 -21.266 1.383 1 85.12 111 GLY B C 1
ATOM 3582 O O . GLY B 1 111 ? -6.848 -20.812 0.559 1 85.12 111 GLY B O 1
ATOM 3583 N N . ASP B 1 112 ? -6.34 -21.281 2.672 1 87.25 112 ASP B N 1
ATOM 3584 C CA . ASP B 1 112 ? -7.688 -21.031 3.172 1 87.25 112 ASP B CA 1
ATOM 3585 C C . ASP B 1 112 ? -7.91 -19.547 3.447 1 87.25 112 ASP B C 1
ATOM 3587 O O . ASP B 1 112 ? -9.031 -19.125 3.727 1 87.25 112 ASP B O 1
ATOM 3591 N N . TYR B 1 113 ? -6.906 -18.797 3.385 1 92.25 113 TYR B N 1
ATOM 3592 C CA . TYR B 1 113 ? -6.965 -17.375 3.729 1 92.25 113 TYR B CA 1
ATOM 3593 C C . TYR B 1 113 ? -5.875 -16.594 3.008 1 92.25 113 TYR B C 1
ATOM 3595 O O . TYR B 1 113 ? -4.816 -17.141 2.689 1 92.25 113 TYR B O 1
ATOM 3603 N N . PRO B 1 114 ? -6.234 -15.43 2.65 1 94.25 114 PRO B N 1
ATOM 3604 C CA . PRO B 1 114 ? -5.199 -14.594 2.035 1 94.25 114 PRO B CA 1
ATOM 3605 C C . PRO B 1 114 ? -4.156 -14.109 3.041 1 94.25 114 PRO B C 1
ATOM 3607 O O . PRO B 1 114 ? -4.109 -12.922 3.367 1 94.25 114 PRO B O 1
ATOM 3610 N N . TRP B 1 115 ? -3.258 -14.906 3.385 1 94.56 115 TRP B N 1
ATOM 3611 C CA . TRP B 1 115 ? -2.281 -14.641 4.434 1 94.56 115 TRP B CA 1
ATOM 3612 C C . TRP B 1 115 ? -1.295 -13.562 4 1 94.56 115 TRP B C 1
ATOM 3614 O O . TRP B 1 115 ? -0.876 -12.734 4.809 1 94.56 115 TRP B O 1
ATOM 3624 N N . CYS B 1 116 ? -0.848 -13.617 2.73 1 96.12 116 CYS B N 1
ATOM 3625 C CA . CYS B 1 116 ? 0.107 -12.617 2.266 1 96.12 116 CYS B CA 1
ATOM 3626 C C . CYS B 1 116 ? -0.435 -11.203 2.473 1 96.12 116 CYS B C 1
ATOM 3628 O O . CYS B 1 116 ? 0.235 -10.359 3.068 1 96.12 116 CYS B O 1
ATOM 3630 N N . ALA B 1 117 ? -1.669 -10.992 2.047 1 97.12 117 ALA B N 1
ATOM 3631 C CA . ALA B 1 117 ? -2.311 -9.688 2.225 1 97.12 117 ALA B CA 1
ATOM 3632 C C . ALA B 1 117 ? -2.492 -9.367 3.705 1 97.12 117 ALA B C 1
ATOM 3634 O O . ALA B 1 117 ? -2.309 -8.219 4.121 1 97.12 117 ALA B O 1
ATOM 3635 N N . ALA B 1 118 ? -2.85 -10.352 4.473 1 97 118 ALA B N 1
ATOM 3636 C CA . ALA B 1 118 ? -3.084 -10.156 5.902 1 97 118 ALA B CA 1
ATOM 3637 C C . ALA B 1 118 ? -1.8 -9.742 6.617 1 97 118 ALA B C 1
ATOM 3639 O O . ALA B 1 118 ? -1.823 -8.898 7.512 1 97 118 ALA B O 1
ATOM 3640 N N . ILE B 1 119 ? -0.719 -10.344 6.234 1 97.5 119 ILE B N 1
ATOM 3641 C CA . ILE B 1 119 ? 0.565 -10.016 6.848 1 97.5 119 ILE B CA 1
ATOM 3642 C C . ILE B 1 119 ? 0.964 -8.586 6.484 1 97.5 119 ILE B C 1
ATOM 3644 O O . ILE B 1 119 ? 1.428 -7.832 7.34 1 97.5 119 ILE B O 1
ATOM 3648 N N . ILE B 1 120 ? 0.778 -8.219 5.266 1 98.12 120 ILE B N 1
ATOM 3649 C CA . ILE B 1 120 ? 1.082 -6.863 4.832 1 98.12 120 ILE B CA 1
ATOM 3650 C C . ILE B 1 120 ? 0.216 -5.871 5.605 1 98.12 120 ILE B C 1
ATOM 3652 O O . ILE B 1 120 ? 0.721 -4.879 6.137 1 98.12 120 ILE B O 1
ATOM 3656 N N . LEU B 1 121 ? -1.062 -6.184 5.668 1 98.31 121 LEU B N 1
ATOM 3657 C CA . LEU B 1 121 ? -1.994 -5.32 6.387 1 98.31 121 LEU B CA 1
ATOM 3658 C C . LEU B 1 121 ? -1.595 -5.191 7.852 1 98.31 121 LEU B C 1
ATOM 3660 O O . LEU B 1 121 ? -1.58 -4.09 8.398 1 98.31 121 LEU B O 1
ATOM 3664 N N . THR B 1 122 ? -1.277 -6.293 8.477 1 98 122 THR B N 1
ATOM 3665 C CA . THR B 1 122 ? -0.871 -6.281 9.875 1 98 122 THR B CA 1
ATOM 3666 C C . THR B 1 122 ? 0.394 -5.449 10.062 1 98 122 THR B C 1
ATOM 3668 O O . THR B 1 122 ? 0.513 -4.707 11.039 1 98 122 THR B O 1
ATOM 3671 N N . SER B 1 123 ? 1.285 -5.621 9.125 1 97.62 123 SER B N 1
ATOM 3672 C CA . SER B 1 123 ? 2.52 -4.844 9.188 1 97.62 123 SER B CA 1
ATOM 3673 C C . SER B 1 123 ? 2.242 -3.352 9.047 1 97.62 123 SER B C 1
ATOM 3675 O O . SER B 1 123 ? 2.828 -2.535 9.758 1 97.62 123 SER B O 1
ATOM 3677 N N . VAL B 1 124 ? 1.382 -2.986 8.164 1 97.56 124 VAL B N 1
ATOM 3678 C CA . VAL B 1 124 ? 0.988 -1.594 7.98 1 97.56 124 VAL B CA 1
ATOM 3679 C C . VAL B 1 124 ? 0.354 -1.059 9.258 1 97.56 124 VAL B C 1
ATOM 3681 O O . VAL B 1 124 ? 0.722 0.016 9.742 1 97.56 124 VAL B O 1
ATOM 3684 N N . MET B 1 125 ? -0.54 -1.844 9.852 1 97.5 125 MET B N 1
ATOM 3685 C CA . MET B 1 125 ? -1.237 -1.427 11.062 1 97.5 125 MET B CA 1
ATOM 3686 C C . MET B 1 125 ? -0.27 -1.319 12.242 1 97.5 125 MET B C 1
ATOM 3688 O O . MET B 1 125 ? -0.358 -0.385 13.039 1 97.5 125 MET B O 1
ATOM 3692 N N . THR B 1 126 ? 0.592 -2.262 12.312 1 96.94 126 THR B N 1
ATOM 3693 C CA . THR B 1 126 ? 1.576 -2.234 13.391 1 96.94 126 THR B CA 1
ATOM 3694 C C . THR B 1 126 ? 2.496 -1.025 13.25 1 96.94 126 THR B C 1
ATOM 3696 O O . THR B 1 126 ? 2.816 -0.365 14.242 1 96.94 126 THR B O 1
ATOM 3699 N N . THR B 1 127 ? 2.953 -0.75 12.047 1 95.56 127 THR B N 1
ATOM 3700 C CA . THR B 1 127 ? 3.791 0.419 11.812 1 95.56 127 THR B CA 1
ATOM 3701 C C . THR B 1 127 ? 3.049 1.701 12.172 1 95.56 127 THR B C 1
ATOM 3703 O O . THR B 1 127 ? 3.625 2.605 12.789 1 95.56 127 THR B O 1
ATOM 3706 N N . PHE B 1 128 ? 1.78 1.767 11.859 1 95.31 128 PHE B N 1
ATOM 3707 C CA . PHE B 1 128 ? 0.951 2.91 12.219 1 95.31 128 PHE B CA 1
ATOM 3708 C C . PHE B 1 128 ? 0.869 3.059 13.734 1 95.31 128 PHE B C 1
ATOM 3710 O O . PHE B 1 128 ? 1.006 4.164 14.266 1 95.31 128 PHE B O 1
ATOM 3717 N N . LEU B 1 129 ? 0.646 1.96 14.383 1 94.94 129 LEU B N 1
ATOM 3718 C CA . LEU B 1 129 ? 0.523 1.982 15.836 1 94.94 129 LEU B CA 1
ATOM 3719 C C . LEU B 1 129 ? 1.837 2.404 16.484 1 94.94 129 LEU B C 1
ATOM 3721 O O . LEU B 1 129 ? 1.837 3.135 17.484 1 94.94 129 LEU B O 1
ATOM 3725 N N . LEU B 1 130 ? 2.916 1.98 15.922 1 93.38 130 LEU B N 1
ATOM 3726 C CA . LEU B 1 130 ? 4.219 2.387 16.438 1 93.38 130 LEU B CA 1
ATOM 3727 C C . LEU B 1 130 ? 4.457 3.875 16.203 1 93.38 130 LEU B C 1
ATOM 3729 O O . LEU B 1 130 ? 4.977 4.57 17.078 1 93.38 130 LEU B O 1
ATOM 3733 N N . ASP B 1 131 ? 4.078 4.293 15.086 1 90.19 131 ASP B N 1
ATOM 3734 C CA . ASP B 1 131 ? 4.211 5.711 14.758 1 90.19 131 ASP B CA 1
ATOM 3735 C C . ASP B 1 131 ? 3.338 6.566 15.672 1 90.19 131 ASP B C 1
ATOM 3737 O O . ASP B 1 131 ? 3.803 7.562 16.234 1 90.19 131 ASP B O 1
ATOM 3741 N N . LEU B 1 132 ? 2.119 6.172 15.836 1 89.88 132 LEU B N 1
ATOM 3742 C CA . LEU B 1 132 ? 1.188 6.875 16.719 1 89.88 132 LEU B CA 1
ATOM 3743 C C . LEU B 1 132 ? 1.656 6.816 18.156 1 89.88 132 LEU B C 1
ATOM 3745 O O . LEU B 1 132 ? 1.588 7.816 18.875 1 89.88 132 LEU B O 1
ATOM 3749 N N . GLY B 1 133 ? 2.072 5.652 18.578 1 89.12 133 GLY B N 1
ATOM 3750 C CA . GLY B 1 133 ? 2.598 5.504 19.938 1 89.12 133 GLY B CA 1
ATOM 3751 C C . GLY B 1 133 ? 3.789 6.402 20.203 1 89.12 133 GLY B C 1
ATOM 3752 O O . GLY B 1 133 ? 3.91 6.965 21.297 1 89.12 133 GLY B O 1
ATOM 3753 N N . ALA B 1 134 ? 4.66 6.543 19.281 1 86.94 134 ALA B N 1
ATOM 3754 C CA . ALA B 1 134 ? 5.805 7.438 19.422 1 86.94 134 ALA B CA 1
ATOM 3755 C C . ALA B 1 134 ? 5.355 8.891 19.547 1 86.94 134 ALA B C 1
ATOM 3757 O O . ALA B 1 134 ? 5.906 9.648 20.344 1 86.94 134 ALA B O 1
ATOM 3758 N N . GLU B 1 135 ? 4.418 9.234 18.766 1 84.38 135 GLU B N 1
ATOM 3759 C CA . GLU B 1 135 ? 3.893 10.594 18.812 1 84.38 135 GLU B CA 1
ATOM 3760 C C . GLU B 1 135 ? 3.246 10.891 20.156 1 84.38 135 GLU B C 1
ATOM 3762 O O . GLU B 1 135 ? 3.467 11.953 20.734 1 84.38 135 GLU B O 1
ATOM 3767 N N . VAL B 1 136 ? 2.475 9.977 20.609 1 85 136 VAL B N 1
ATOM 3768 C CA . VAL B 1 136 ? 1.784 10.148 21.891 1 85 136 VAL B CA 1
ATOM 3769 C C . VAL B 1 136 ? 2.801 10.18 23.031 1 85 136 VAL B C 1
ATOM 3771 O O . VAL B 1 136 ? 2.666 10.961 23.969 1 85 136 VAL B O 1
ATOM 3774 N N . TYR B 1 137 ? 3.727 9.32 22.938 1 85.62 137 TYR B N 1
ATOM 3775 C CA . TYR B 1 137 ? 4.766 9.258 23.969 1 85.62 137 TYR B CA 1
ATOM 3776 C C . TYR B 1 137 ? 5.543 10.562 24.031 1 85.62 137 TYR B C 1
ATOM 3778 O O . TYR B 1 137 ? 5.801 11.086 25.109 1 85.62 137 TYR B O 1
ATOM 3786 N N . VAL B 1 138 ? 5.918 11.117 22.922 1 82.69 138 VAL B N 1
ATOM 3787 C CA . VAL B 1 138 ? 6.664 12.375 22.859 1 82.69 138 VAL B CA 1
ATOM 3788 C C . VAL B 1 138 ? 5.789 13.516 23.375 1 82.69 138 VAL B C 1
ATOM 3790 O O . VAL B 1 138 ? 6.266 14.398 24.094 1 82.69 138 VAL B O 1
ATOM 3793 N N . ASP B 1 139 ? 4.555 13.484 23.016 1 79.69 139 ASP B N 1
ATOM 3794 C CA . ASP B 1 139 ? 3.621 14.508 23.484 1 79.69 139 ASP B CA 1
ATOM 3795 C C . ASP B 1 139 ? 3.434 14.414 25 1 79.69 139 ASP B C 1
ATOM 3797 O O . ASP B 1 139 ? 3.275 15.438 25.672 1 79.69 139 ASP B O 1
ATOM 3801 N N . TYR B 1 140 ? 3.367 13.25 25.469 1 80.75 140 TYR B N 1
ATOM 3802 C CA . TYR B 1 140 ? 3.213 13.039 26.906 1 80.75 140 TYR B CA 1
ATOM 3803 C C . TYR B 1 140 ? 4.449 13.508 27.656 1 80.75 140 TYR B C 1
ATOM 3805 O O . TYR B 1 140 ? 4.336 14.148 28.703 1 80.75 140 TYR B O 1
ATOM 3813 N N . GLN B 1 141 ? 5.555 13.195 27.219 1 78.31 141 GLN B N 1
ATOM 3814 C CA . GLN B 1 141 ? 6.809 13.523 27.891 1 78.31 141 GLN B CA 1
ATOM 3815 C C . GLN B 1 141 ? 7.098 15.016 27.812 1 78.31 141 GLN B C 1
ATOM 3817 O O . GLN B 1 141 ? 7.59 15.609 28.781 1 78.31 141 GLN B O 1
ATOM 3822 N N . TYR B 1 142 ? 6.73 15.641 26.672 1 68.06 142 TYR B N 1
ATOM 3823 C CA . TYR B 1 142 ? 7.098 17.047 26.484 1 68.06 142 TYR B CA 1
ATOM 3824 C C . TYR B 1 142 ? 5.883 17.953 26.656 1 68.06 142 TYR B C 1
ATOM 3826 O O . TYR B 1 142 ? 6.023 19.156 26.828 1 68.06 142 TYR B O 1
ATOM 3834 N N . GLY B 1 143 ? 4.645 17.641 26.391 1 59.75 143 GLY B N 1
ATOM 3835 C CA . GLY B 1 143 ? 3.432 18.422 26.578 1 59.75 143 GLY B CA 1
ATOM 3836 C C . GLY B 1 143 ? 3.084 18.641 28.047 1 59.75 143 GLY B C 1
ATOM 3837 O O . GLY B 1 143 ? 2.535 19.672 28.422 1 59.75 143 GLY B O 1
ATOM 3838 N N . ILE B 1 144 ? 3.139 17.734 28.906 1 51.47 144 ILE B N 1
ATOM 3839 C CA . ILE B 1 144 ? 2.852 17.906 30.328 1 51.47 144 ILE B CA 1
ATOM 3840 C C . ILE B 1 144 ? 3.695 19.031 30.891 1 51.47 144 ILE B C 1
ATOM 3842 O O . ILE B 1 144 ? 3.252 19.766 31.781 1 51.47 144 ILE B O 1
ATOM 3846 N N . GLN B 1 145 ? 4.797 19.484 30.281 1 45.53 145 GLN B N 1
ATOM 3847 C CA . GLN B 1 145 ? 5.582 20.531 30.938 1 45.53 145 GLN B CA 1
ATOM 3848 C C . GLN B 1 145 ? 4.996 21.906 30.672 1 45.53 145 GLN B C 1
ATOM 3850 O O . GLN B 1 145 ? 5.289 22.875 31.391 1 45.53 145 GLN B O 1
ATOM 3855 N N . ARG B 1 146 ? 4.215 22.203 29.625 1 44.69 146 ARG B N 1
ATOM 3856 C CA . ARG B 1 146 ? 3.701 23.547 29.406 1 44.69 146 ARG B CA 1
ATOM 3857 C C . ARG B 1 146 ? 2.578 23.875 30.375 1 44.69 146 ARG B C 1
ATOM 3859 O O . ARG B 1 146 ? 2.445 25.016 30.812 1 44.69 146 ARG B O 1
ATOM 3866 N N . ASN B 1 147 ? 1.713 22.922 30.594 1 41.69 147 ASN B N 1
ATOM 3867 C CA . ASN B 1 147 ? 0.622 23.391 31.438 1 41.69 147 ASN B CA 1
ATOM 3868 C C . ASN B 1 147 ? 1.104 23.688 32.875 1 41.69 147 ASN B C 1
ATOM 3870 O O . ASN B 1 147 ? 0.59 24.594 33.5 1 41.69 147 ASN B O 1
ATOM 3874 N N . ASP B 1 148 ? 1.963 23.031 33.344 1 39.09 148 ASP B N 1
ATOM 3875 C CA . ASP B 1 148 ? 2.301 23.297 34.719 1 39.09 148 ASP B CA 1
ATOM 3876 C C . ASP B 1 148 ? 3.213 24.516 34.844 1 39.09 148 ASP B C 1
ATOM 3878 O O . ASP B 1 148 ? 3.074 25.328 35.781 1 39.09 148 ASP B O 1
ATOM 3882 N N . ASP B 1 149 ? 4.145 24.703 33.906 1 38.75 149 ASP B N 1
ATOM 3883 C CA . ASP B 1 149 ? 5.098 25.781 34.156 1 38.75 149 ASP B CA 1
ATOM 3884 C C . ASP B 1 149 ? 4.605 27.094 33.531 1 38.75 149 ASP B C 1
ATOM 3886 O O . ASP B 1 149 ? 4.902 28.172 34.062 1 38.75 149 ASP B O 1
ATOM 3890 N N . ALA B 1 150 ? 3.846 27.047 32.406 1 41.34 150 ALA B N 1
ATOM 3891 C CA . ALA B 1 150 ? 3.312 28.297 31.859 1 41.34 150 ALA B CA 1
ATOM 3892 C C . ALA B 1 150 ? 2.217 28.859 32.75 1 41.34 150 ALA B C 1
ATOM 3894 O O . ALA B 1 150 ? 2.145 30.078 32.969 1 41.34 150 ALA B O 1
ATOM 3895 N N . THR B 1 151 ? 1.353 28.031 33.25 1 40.97 151 THR B N 1
ATOM 3896 C CA . THR B 1 151 ? 0.361 28.516 34.219 1 40.97 151 THR B CA 1
ATOM 3897 C C . THR B 1 151 ? 1.034 29 35.5 1 40.97 151 THR B C 1
ATOM 3899 O O . THR B 1 151 ? 0.626 30.016 36.062 1 40.97 151 THR B O 1
ATOM 3902 N N . GLU B 1 152 ? 2.104 28.328 35.812 1 40.94 152 GLU B N 1
ATOM 3903 C CA . GLU B 1 152 ? 2.771 28.781 37.031 1 40.94 152 GLU B CA 1
ATOM 3904 C C . GLU B 1 152 ? 3.529 30.094 36.781 1 40.94 152 GLU B C 1
ATOM 3906 O O . GLU B 1 152 ? 3.584 30.953 37.656 1 40.94 152 GLU B O 1
ATOM 3911 N N . ALA B 1 153 ? 4.102 30.203 35.562 1 42 153 ALA B N 1
ATOM 3912 C CA . ALA B 1 153 ? 4.852 31.438 35.281 1 42 153 ALA B CA 1
ATOM 3913 C C . ALA B 1 153 ? 3.914 32.625 35.094 1 42 153 ALA B C 1
ATOM 3915 O O . ALA B 1 153 ? 4.223 33.75 35.531 1 42 153 ALA B O 1
ATOM 3916 N N . PHE B 1 154 ? 2.75 32.344 34.438 1 41.41 154 PHE B N 1
ATOM 3917 C CA . PHE B 1 154 ? 1.786 33.438 34.281 1 41.41 154 PHE B CA 1
ATOM 3918 C C . PHE B 1 154 ? 1.135 33.75 35.625 1 41.41 154 PHE B C 1
ATOM 3920 O O . PHE B 1 154 ? 0.854 34.906 35.938 1 41.41 154 PHE B O 1
ATOM 3927 N N . ILE B 1 155 ? 0.851 32.656 36.375 1 41.84 155 ILE B N 1
ATOM 3928 C CA . ILE B 1 155 ? 0.144 32.906 37.625 1 41.84 155 ILE B CA 1
ATOM 3929 C C . ILE B 1 155 ? 1.112 33.469 38.656 1 41.84 155 ILE B C 1
ATOM 3931 O O . ILE B 1 155 ? 0.718 34.25 39.531 1 41.84 155 ILE B O 1
ATOM 3935 N N . THR B 1 156 ? 2.34 32.938 38.594 1 37.72 156 THR B N 1
ATOM 3936 C CA . THR B 1 156 ? 3.172 33.344 39.719 1 37.72 156 THR B CA 1
ATOM 3937 C C . THR B 1 156 ? 3.754 34.75 39.469 1 37.72 156 THR B C 1
ATOM 3939 O O . THR B 1 156 ? 4.543 35.25 40.281 1 37.72 156 THR B O 1
ATOM 3942 N N . GLN B 1 157 ? 3.643 35.188 38.156 1 35.88 157 GLN B N 1
ATOM 3943 C CA . GLN B 1 157 ? 4.125 36.562 38.219 1 35.88 157 GLN B CA 1
ATOM 3944 C C . GLN B 1 157 ? 3.174 37.438 39.031 1 35.88 157 GLN B C 1
ATOM 3946 O O . GLN B 1 157 ? 2.041 37.688 38.594 1 35.88 157 GLN B O 1
ATOM 3951 N N . PRO B 1 158 ? 3.205 37.312 40.344 1 33.53 158 PRO B N 1
ATOM 3952 C CA . PRO B 1 158 ? 2.434 38.25 41.156 1 33.53 158 PRO B CA 1
ATOM 3953 C C . PRO B 1 158 ? 2.383 39.656 40.562 1 33.53 158 PRO B C 1
ATOM 3955 O O . PRO B 1 158 ? 3.391 40.156 40.062 1 33.53 158 PRO B O 1
ATOM 3958 N N . CYS B 1 159 ? 1.311 40.031 39.969 1 32.34 159 CYS B N 1
ATOM 3959 C CA . CYS B 1 159 ? 1.042 41.438 39.719 1 32.34 159 CYS B CA 1
ATOM 3960 C C . CYS B 1 159 ? 1.539 42.281 40.875 1 32.34 159 CYS B C 1
ATOM 3962 O O . CYS B 1 159 ? 0.967 42.25 41.969 1 32.34 159 CYS B O 1
ATOM 3964 N N . ILE B 1 160 ? 2.869 42.312 41.219 1 32.09 160 ILE B N 1
ATOM 3965 C CA . ILE B 1 160 ? 3.324 43.344 42.156 1 32.09 160 ILE B CA 1
ATOM 3966 C C . ILE B 1 160 ? 2.611 44.656 41.875 1 32.09 160 ILE B C 1
ATOM 3968 O O . ILE B 1 160 ? 2.662 45.156 40.75 1 32.09 160 ILE B O 1
ATOM 3972 N N . SER B 1 161 ? 1.489 44.844 42.594 1 30.05 161 SER B N 1
ATOM 3973 C CA . SER B 1 161 ? 0.867 46.156 42.781 1 30.05 161 SER B CA 1
ATOM 3974 C C . SER B 1 161 ? 1.915 47.25 42.844 1 30.05 161 SER B C 1
ATOM 3976 O O . SER B 1 161 ? 2.955 47.094 43.469 1 30.05 161 SER B O 1
ATOM 3978 N N . THR B 1 162 ? 1.911 48.219 41.875 1 30.41 162 THR B N 1
ATOM 3979 C CA . THR B 1 162 ? 2.619 49.469 41.656 1 30.41 162 THR B CA 1
ATOM 3980 C C . THR B 1 162 ? 2.598 50.344 42.906 1 30.41 162 THR B C 1
ATOM 3982 O O . THR B 1 162 ? 2.787 51.562 42.812 1 30.41 162 THR B O 1
ATOM 3985 N N . SER B 1 163 ? 2.268 49.75 44.156 1 28.31 163 SER B N 1
ATOM 3986 C CA . SER B 1 163 ? 2.1 50.938 44.969 1 28.31 163 SER B CA 1
ATOM 3987 C C . SER B 1 163 ? 3.316 51.844 44.875 1 28.31 163 SER B C 1
ATOM 3989 O O . SER B 1 163 ? 3.18 53.062 44.688 1 28.31 163 SER B O 1
ATOM 3991 N N . ASP B 1 164 ? 4.242 51.75 45.906 1 29.86 164 ASP B N 1
ATOM 3992 C CA . ASP B 1 164 ? 4.934 52.844 46.594 1 29.86 164 ASP B CA 1
ATOM 3993 C C . ASP B 1 164 ? 6.027 53.406 45.688 1 29.86 164 ASP B C 1
ATOM 3995 O O . ASP B 1 164 ? 6.801 52.688 45.094 1 29.86 164 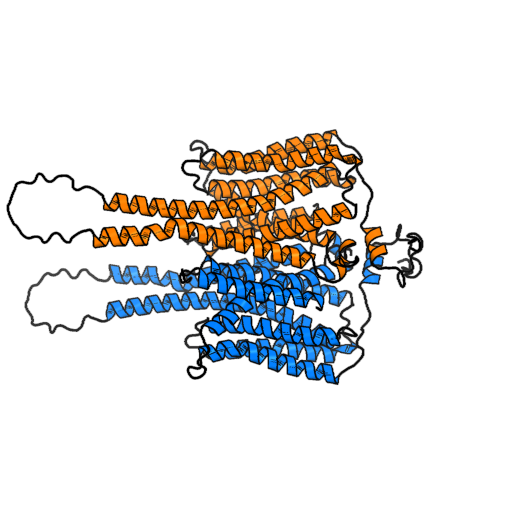ASP B O 1
ATOM 3999 N N . SER B 1 165 ? 5.887 54.75 45.281 1 29.7 165 SER B N 1
ATOM 4000 C CA . SER B 1 165 ? 6.535 55.75 44.438 1 29.7 165 SER B CA 1
ATOM 4001 C C . SER B 1 165 ? 8.008 55.906 44.781 1 29.7 165 SER B C 1
ATOM 4003 O O . SER B 1 165 ? 8.656 56.875 44.344 1 29.7 165 SER B O 1
ATOM 4005 N N . THR B 1 166 ? 8.484 55.375 46 1 30.28 166 THR B N 1
ATOM 4006 C CA . THR B 1 166 ? 9.727 56.062 46.312 1 30.28 166 THR B CA 1
ATOM 4007 C C . THR B 1 166 ? 10.75 55.875 45.219 1 30.28 166 THR B C 1
ATOM 4009 O O . THR B 1 166 ? 10.906 54.781 44.656 1 30.28 166 THR B O 1
ATOM 4012 N N . SER B 1 167 ? 11.266 57.062 44.688 1 31.08 167 SER B N 1
ATOM 4013 C CA . SER B 1 167 ? 12.125 57.5 43.594 1 31.08 167 SER B CA 1
ATOM 4014 C C . SER B 1 167 ? 13.469 56.781 43.625 1 31.08 167 SER B C 1
ATOM 4016 O O . SER B 1 167 ? 14.453 57.25 43.062 1 31.08 167 SER B O 1
ATOM 4018 N N . GLN B 1 168 ? 13.664 55.719 44.562 1 29.8 168 GLN B N 1
ATOM 4019 C CA . GLN B 1 168 ? 15.102 55.5 44.562 1 29.8 168 GLN B CA 1
ATOM 4020 C C . GLN B 1 168 ? 15.625 55.219 43.156 1 29.8 168 GLN B C 1
ATOM 4022 O O . GLN B 1 168 ? 14.906 54.656 42.344 1 29.8 168 GLN B O 1
ATOM 4027 N N . ASP B 1 169 ? 16.781 55.844 42.812 1 34.47 169 ASP B N 1
ATOM 4028 C CA . ASP B 1 169 ? 17.656 55.906 41.656 1 34.47 169 ASP B CA 1
ATOM 4029 C C . ASP B 1 169 ? 18 54.5 41.188 1 34.47 169 ASP B C 1
ATOM 4031 O O . ASP B 1 169 ? 18.812 53.812 41.781 1 34.47 169 ASP B O 1
ATOM 4035 N N . MET B 1 170 ? 17 53.625 41.281 1 31.97 170 MET B N 1
ATOM 4036 C CA . MET B 1 170 ? 17.484 52.312 40.906 1 31.97 170 MET B CA 1
ATOM 4037 C C . MET B 1 170 ? 18.156 52.344 39.531 1 31.97 170 MET B C 1
ATOM 4039 O O . MET B 1 170 ? 17.656 53 38.625 1 31.97 170 MET B O 1
ATOM 4043 N N . GLU B 1 171 ? 19.469 52.125 39.562 1 36.16 171 GLU B N 1
ATOM 4044 C CA . GLU B 1 171 ? 20.297 51.906 38.375 1 36.16 171 GLU B CA 1
ATOM 4045 C C . GLU B 1 171 ? 19.594 51 37.375 1 36.16 171 GLU B C 1
ATOM 4047 O O . GLU B 1 171 ? 18.891 50.062 37.75 1 36.16 171 GLU B O 1
ATOM 4052 N N . PRO B 1 172 ? 19.219 51.594 36.156 1 38.62 172 PRO B N 1
ATOM 4053 C CA . PRO B 1 172 ? 18.609 50.844 35.062 1 38.62 172 PRO B CA 1
ATOM 4054 C C . PRO B 1 172 ? 19.234 49.469 34.844 1 38.62 172 PRO B C 1
ATOM 4056 O O . PRO B 1 172 ? 20.391 49.344 34.469 1 38.62 172 PRO B O 1
ATOM 4059 N N . GLY B 1 173 ? 19.375 48.656 35.938 1 36.12 173 GLY B N 1
ATOM 4060 C CA . GLY B 1 173 ? 19.844 47.344 35.562 1 36.12 173 GLY B CA 1
ATOM 4061 C C . GLY B 1 173 ? 19.141 46.781 34.344 1 36.12 173 GLY B C 1
ATOM 4062 O O . GLY B 1 173 ? 17.984 47.156 34.062 1 36.12 173 GLY B O 1
ATOM 4063 N N . THR B 1 174 ? 19.953 46.469 33.312 1 36.28 174 THR B N 1
ATOM 4064 C CA . THR B 1 174 ? 19.641 45.781 32.062 1 36.28 174 THR B CA 1
ATOM 4065 C C . THR B 1 174 ? 18.656 44.656 32.281 1 36.28 174 THR B C 1
ATOM 4067 O O . THR B 1 174 ? 19.016 43.625 32.875 1 36.28 174 THR B O 1
ATOM 4070 N N . SER B 1 175 ? 17.469 44.781 32.844 1 41.62 175 SER B N 1
ATOM 4071 C CA . SER B 1 175 ? 16.391 43.812 32.719 1 41.62 175 SER B CA 1
ATOM 4072 C C . SER B 1 175 ? 16.375 43.156 31.359 1 41.62 175 SER B C 1
ATOM 4074 O O . SER B 1 175 ? 15.719 43.656 30.438 1 41.62 175 SER B O 1
ATOM 4076 N N . LEU B 1 176 ? 17.516 42.938 30.844 1 40.78 176 LEU B N 1
ATOM 4077 C CA . LEU B 1 176 ? 17.562 42.219 29.594 1 40.78 176 LEU B CA 1
ATOM 4078 C C . LEU B 1 176 ? 16.453 41.156 29.531 1 40.78 176 LEU B C 1
ATOM 4080 O O . LEU B 1 176 ? 15.914 40.75 30.562 1 40.78 176 LEU B O 1
ATOM 4084 N N . PRO B 1 177 ? 16.484 39.906 28.297 1 46.81 177 PRO B N 1
ATOM 4085 C CA . PRO B 1 177 ? 15.664 39.156 27.328 1 46.81 177 PRO B CA 1
ATOM 4086 C C . PRO B 1 177 ? 15.031 37.906 27.938 1 46.81 177 PRO B C 1
ATOM 4088 O O . PRO B 1 177 ? 15.664 36.844 27.969 1 46.81 177 PRO B O 1
ATOM 4091 N N . LYS B 1 178 ? 14.539 37.812 28.984 1 54.41 178 LYS B N 1
ATOM 4092 C CA . LYS B 1 178 ? 13.773 36.656 29.484 1 54.41 178 LYS B CA 1
ATOM 4093 C C . LYS B 1 178 ? 12.805 36.156 28.406 1 54.41 178 LYS B C 1
ATOM 4095 O O . LYS B 1 178 ? 12.633 34.938 28.25 1 54.41 178 LYS B O 1
ATOM 4100 N N . ASN B 1 179 ? 12.133 37.031 27.781 1 55.78 179 ASN B N 1
ATOM 4101 C CA . ASN B 1 179 ? 11.266 36.594 26.688 1 55.78 179 ASN B CA 1
ATOM 4102 C C . ASN B 1 179 ? 12.039 35.875 25.594 1 55.78 179 ASN B C 1
ATOM 4104 O O . ASN B 1 179 ? 11.531 34.938 24.984 1 55.78 179 ASN B O 1
ATOM 4108 N N . ALA B 1 180 ? 13.281 36.375 25.453 1 62.03 180 ALA B N 1
ATOM 4109 C CA . ALA B 1 180 ? 14.125 35.688 24.469 1 62.03 180 ALA B CA 1
ATOM 4110 C C . ALA B 1 180 ? 14.508 34.281 24.938 1 62.03 180 ALA B C 1
ATOM 4112 O O . ALA B 1 180 ? 14.57 33.375 24.125 1 62.03 180 ALA B O 1
ATOM 4113 N N . GLU B 1 181 ? 14.727 34.125 26.188 1 60.88 181 GLU B N 1
ATOM 4114 C CA . GLU B 1 181 ? 15.094 32.812 26.75 1 60.88 181 GLU B CA 1
ATOM 4115 C C . GLU B 1 181 ? 13.914 31.844 26.688 1 60.88 181 GLU B C 1
ATOM 4117 O O . GLU B 1 181 ? 14.094 30.656 26.391 1 60.88 181 GLU B O 1
ATOM 4122 N N . ILE B 1 182 ? 12.711 32.312 27.031 1 63.91 182 ILE B N 1
ATOM 4123 C CA . ILE B 1 182 ? 11.516 31.5 26.969 1 63.91 182 ILE B CA 1
ATOM 4124 C C . ILE B 1 182 ? 11.242 31.078 25.531 1 63.91 182 ILE B C 1
ATOM 4126 O O . ILE B 1 182 ? 10.906 29.922 25.266 1 63.91 182 ILE B O 1
ATOM 4130 N N . HIS B 1 183 ? 11.461 32 24.609 1 65.25 183 HIS B N 1
ATOM 4131 C CA . HIS B 1 183 ? 11.266 31.688 23.188 1 65.25 183 HIS B CA 1
ATOM 4132 C C . HIS B 1 183 ? 12.289 30.656 22.719 1 65.25 183 HIS B C 1
ATOM 4134 O O . HIS B 1 183 ? 11.953 29.766 21.938 1 65.25 183 HIS B O 1
ATOM 4140 N N . THR B 1 184 ? 13.5 30.859 23.25 1 67.12 184 THR B N 1
ATOM 4141 C CA . THR B 1 184 ? 14.562 29.922 22.875 1 67.12 184 THR B CA 1
ATOM 4142 C C . THR B 1 184 ? 14.297 28.547 23.484 1 67.12 184 THR B C 1
ATOM 4144 O O . THR B 1 184 ? 14.508 27.531 22.828 1 67.12 184 THR B O 1
ATOM 4147 N N . GLU B 1 185 ? 13.758 28.531 24.688 1 66.62 185 GLU B N 1
ATOM 4148 C CA . GLU B 1 185 ? 13.461 27.25 25.344 1 66.62 185 GLU B CA 1
ATOM 4149 C C . GLU B 1 185 ? 12.289 26.547 24.688 1 66.62 185 GLU B C 1
ATOM 4151 O O . GLU B 1 185 ? 12.328 25.328 24.484 1 66.62 185 GLU B O 1
ATOM 4156 N N . VAL B 1 186 ? 11.258 27.312 24.359 1 66.25 186 VAL B N 1
ATOM 4157 C CA . VAL B 1 186 ? 10.086 26.766 23.688 1 66.25 186 VAL B CA 1
ATOM 4158 C C . VAL B 1 186 ? 10.492 26.234 22.312 1 66.25 186 VAL B C 1
ATOM 4160 O O . VAL B 1 186 ? 10.078 25.141 21.906 1 66.25 186 VAL B O 1
ATOM 4163 N N . ALA B 1 187 ? 11.328 26.953 21.703 1 72.44 187 ALA B N 1
ATOM 4164 C CA . ALA B 1 187 ? 11.812 26.547 20.391 1 72.44 187 ALA B CA 1
ATOM 4165 C C . ALA B 1 187 ? 12.68 25.281 20.5 1 72.44 187 ALA B C 1
ATOM 4167 O O . ALA B 1 187 ? 12.594 24.391 19.641 1 72.44 187 ALA B O 1
ATOM 4168 N N . SER B 1 188 ? 13.398 25.266 21.516 1 72.88 188 SER B N 1
ATOM 4169 C CA . SER B 1 188 ? 14.258 24.109 21.734 1 72.88 188 SER B CA 1
ATOM 4170 C C . SER B 1 188 ? 13.438 22.859 22.062 1 72.88 188 SER B C 1
ATOM 4172 O O . SER B 1 188 ? 13.734 21.766 21.562 1 72.88 188 SER B O 1
ATOM 4174 N N . LEU B 1 189 ? 12.406 23.047 22.797 1 73.38 189 LEU B N 1
ATOM 4175 C CA . LEU B 1 189 ? 11.547 21.922 23.156 1 73.38 189 LEU B CA 1
ATOM 4176 C C . LEU B 1 189 ? 10.773 21.422 21.953 1 73.38 189 LEU B C 1
ATOM 4178 O O . LEU B 1 189 ? 10.609 20.203 21.781 1 73.38 189 LEU B O 1
ATOM 4182 N N . GLN B 1 190 ? 10.359 22.328 21.156 1 74.5 190 GLN B N 1
ATOM 4183 C CA . GLN B 1 190 ? 9.641 21.953 19.938 1 74.5 190 GLN B CA 1
ATOM 4184 C C . GLN B 1 190 ? 10.562 21.219 18.969 1 74.5 190 GLN B C 1
ATOM 4186 O O . GLN B 1 190 ? 10.148 20.266 18.297 1 74.5 190 GLN B O 1
ATOM 4191 N N . SER B 1 191 ? 11.742 21.703 19 1 76.94 191 SER B N 1
ATOM 4192 C CA . SER B 1 191 ? 12.734 21.078 18.125 1 76.94 191 SER B CA 1
ATOM 4193 C C . SER B 1 191 ? 13.078 19.672 18.594 1 76.94 191 SER B C 1
ATOM 4195 O O . SER B 1 191 ? 13.211 18.75 17.781 1 76.94 191 SER B O 1
ATOM 4197 N N . GLU B 1 192 ? 13.133 19.562 19.844 1 79.44 192 GLU B N 1
ATOM 4198 C CA . GLU B 1 192 ? 13.43 18.25 20.391 1 79.44 192 GLU B CA 1
ATOM 4199 C C . GLU B 1 192 ? 12.281 17.266 20.156 1 79.44 192 GLU B C 1
ATOM 4201 O O . GLU B 1 192 ? 12.508 16.094 19.844 1 79.44 192 GLU B O 1
ATOM 4206 N N . ARG B 1 193 ? 11.133 17.812 20.281 1 79 193 ARG B N 1
ATOM 4207 C CA . ARG B 1 193 ? 9.945 17 20.031 1 79 193 ARG B CA 1
ATOM 4208 C C . ARG B 1 193 ? 9.898 16.531 18.578 1 79 193 ARG B C 1
ATOM 4210 O O . ARG B 1 193 ? 9.641 15.359 18.312 1 79 193 ARG B O 1
ATOM 4217 N N . SER B 1 194 ? 10.156 17.406 17.766 1 79.19 194 SER B N 1
ATOM 4218 C CA . SER B 1 194 ? 10.148 17.078 16.344 1 79.19 194 SER B CA 1
ATOM 4219 C C . SER B 1 194 ? 11.242 16.078 16 1 79.19 194 SER B C 1
ATOM 4221 O O . SER B 1 194 ? 11.023 15.164 15.211 1 79.19 194 SER B O 1
ATOM 4223 N N . PHE B 1 195 ? 12.297 16.203 16.703 1 83.12 195 PHE B N 1
ATOM 4224 C CA . PHE B 1 195 ? 13.414 15.297 16.453 1 83.12 195 PHE B CA 1
ATOM 4225 C C . PHE B 1 195 ? 13.062 13.883 16.891 1 83.12 195 PHE B C 1
ATOM 4227 O O . PHE B 1 195 ? 13.312 12.922 16.172 1 83.12 195 PHE B O 1
ATOM 4234 N N . ARG B 1 196 ? 12.531 13.805 18.016 1 82.81 196 ARG B N 1
ATOM 4235 C CA . ARG B 1 196 ? 12.219 12.484 18.562 1 82.81 196 ARG B CA 1
ATOM 4236 C C . ARG B 1 196 ? 11.188 11.766 17.703 1 82.81 196 ARG B C 1
ATOM 4238 O O . ARG B 1 196 ? 11.266 10.555 17.516 1 82.81 196 ARG B O 1
ATOM 4245 N N . LYS B 1 197 ? 10.289 12.492 17.188 1 82 197 LYS B N 1
ATOM 4246 C CA . LYS B 1 197 ? 9.289 11.906 16.297 1 82 197 LYS B CA 1
ATOM 4247 C C . LYS B 1 197 ? 9.922 11.484 14.977 1 82 197 LYS B C 1
ATOM 4249 O O . LYS B 1 197 ? 9.648 10.391 14.477 1 82 197 LYS B O 1
ATOM 4254 N N . ASP B 1 198 ? 10.773 12.281 14.547 1 85.81 198 ASP B N 1
ATOM 4255 C CA . ASP B 1 198 ? 11.391 12.039 13.25 1 85.81 198 ASP B CA 1
ATOM 4256 C C . ASP B 1 198 ? 12.367 10.867 13.32 1 85.81 198 ASP B C 1
ATOM 4258 O O . ASP B 1 198 ? 12.445 10.062 12.383 1 85.81 198 ASP B O 1
ATOM 4262 N N . ILE B 1 199 ? 13.023 10.773 14.406 1 87.56 199 ILE B N 1
ATOM 4263 C CA . ILE B 1 199 ? 13.992 9.695 14.539 1 87.56 199 ILE B CA 1
ATOM 4264 C C . ILE B 1 199 ? 13.266 8.359 14.68 1 87.56 199 ILE B C 1
ATOM 4266 O O . ILE B 1 199 ? 13.742 7.332 14.195 1 87.56 199 ILE B O 1
ATOM 4270 N N . ALA B 1 200 ? 12.188 8.375 15.391 1 88 200 ALA B N 1
ATOM 4271 C CA . ALA B 1 200 ? 11.398 7.16 15.516 1 88 200 ALA B CA 1
ATOM 4272 C C . ALA B 1 200 ? 10.914 6.676 14.148 1 88 200 ALA B C 1
ATOM 4274 O O . ALA B 1 200 ? 11.023 5.488 13.836 1 88 200 ALA B O 1
ATOM 4275 N N . ALA B 1 201 ? 10.398 7.598 13.422 1 88.25 201 ALA B N 1
ATOM 4276 C CA . ALA B 1 201 ? 9.938 7.27 12.07 1 88.25 201 ALA B CA 1
ATOM 4277 C C . ALA B 1 201 ? 11.086 6.742 11.211 1 88.25 201 ALA B C 1
ATOM 4279 O O . ALA B 1 201 ? 10.906 5.801 10.438 1 88.25 201 ALA B O 1
ATOM 4280 N N . PHE B 1 202 ? 12.211 7.285 11.391 1 89 202 PHE B N 1
ATOM 4281 C CA . PHE B 1 202 ? 13.391 6.875 10.633 1 89 202 PHE B CA 1
ATOM 4282 C C . PHE B 1 202 ? 13.812 5.461 11.016 1 89 202 PHE B C 1
ATOM 4284 O O . PHE B 1 202 ? 14.148 4.652 10.148 1 89 202 PHE B O 1
ATOM 4291 N N . LEU B 1 203 ? 13.766 5.184 12.234 1 89 203 LEU B N 1
ATOM 4292 C CA . LEU B 1 203 ? 14.188 3.869 12.711 1 89 203 LEU B CA 1
ATOM 4293 C C . LEU B 1 203 ? 13.234 2.785 12.219 1 89 203 LEU B C 1
ATOM 4295 O O . LEU B 1 203 ? 13.664 1.678 11.883 1 89 203 LEU B O 1
ATOM 4299 N N . ILE B 1 204 ? 11.984 3.125 12.133 1 89.62 204 ILE B N 1
ATOM 4300 C CA . ILE B 1 204 ? 11.008 2.18 11.609 1 89.62 204 ILE B CA 1
ATOM 4301 C C . ILE B 1 204 ? 11.266 1.925 10.133 1 89.62 204 ILE B C 1
ATOM 4303 O O . ILE B 1 204 ? 11.25 0.777 9.68 1 89.62 204 ILE B O 1
ATOM 4307 N N . LEU B 1 205 ? 11.484 2.949 9.414 1 89.75 205 LEU B N 1
ATOM 4308 C CA . LEU B 1 205 ? 11.805 2.844 7.996 1 89.75 205 LEU B CA 1
ATOM 4309 C C . LEU B 1 205 ? 13.062 2.018 7.781 1 89.75 205 LEU B C 1
ATOM 4311 O O . LEU B 1 205 ? 13.094 1.131 6.922 1 89.75 205 LEU B O 1
ATOM 4315 N N . GLU B 1 206 ? 14.07 2.309 8.602 1 89.19 206 GLU B N 1
ATOM 4316 C CA . GLU B 1 206 ? 15.352 1.614 8.5 1 89.19 206 GLU B CA 1
ATOM 4317 C C . GLU B 1 206 ? 15.195 0.122 8.781 1 89.19 206 GLU B C 1
ATOM 4319 O O . GLU B 1 206 ? 15.852 -0.707 8.148 1 89.19 206 GLU B O 1
ATOM 4324 N N . PHE B 1 207 ? 14.375 -0.204 9.641 1 87.75 207 PHE B N 1
ATOM 4325 C CA . PHE B 1 207 ? 14.125 -1.604 9.961 1 87.75 207 PHE B CA 1
ATOM 4326 C C . PHE B 1 207 ? 13.555 -2.342 8.758 1 87.75 207 PHE B C 1
ATOM 4328 O O . PHE B 1 207 ? 13.992 -3.449 8.43 1 87.75 207 PHE B O 1
ATOM 4335 N N . GLY B 1 208 ? 12.609 -1.726 8.109 1 87.44 208 GLY B N 1
ATOM 4336 C CA . GLY B 1 208 ? 12.031 -2.34 6.922 1 87.44 208 GLY B CA 1
ATOM 4337 C C . GLY B 1 208 ? 13.039 -2.553 5.809 1 87.44 208 GLY B C 1
ATOM 4338 O O . GLY B 1 208 ? 13.055 -3.609 5.172 1 87.44 208 GLY B O 1
ATOM 4339 N N . ILE B 1 209 ? 13.875 -1.611 5.621 1 90.12 209 ILE B N 1
ATOM 4340 C CA . ILE B 1 209 ? 14.852 -1.645 4.535 1 90.12 209 ILE B CA 1
ATOM 4341 C C . ILE B 1 209 ? 15.953 -2.643 4.867 1 90.12 209 ILE B C 1
ATOM 4343 O O . ILE B 1 209 ? 16.438 -3.359 3.988 1 90.12 209 ILE B O 1
ATOM 4347 N N . LEU B 1 210 ? 16.359 -2.697 6.129 1 87.19 210 LEU B N 1
ATOM 4348 C CA . LEU B 1 210 ? 17.438 -3.592 6.559 1 87.19 210 LEU B CA 1
ATOM 4349 C C . LEU B 1 210 ? 17.062 -5.051 6.312 1 87.19 210 LEU B C 1
ATOM 4351 O O . LEU B 1 210 ? 17.859 -5.828 5.797 1 87.19 210 LEU B O 1
ATOM 4355 N N . PHE B 1 211 ? 15.82 -5.402 6.625 1 86.44 211 PHE B N 1
ATOM 4356 C CA . PHE B 1 211 ? 15.367 -6.773 6.418 1 86.44 211 PHE B CA 1
ATOM 4357 C C . PHE B 1 211 ? 15.359 -7.121 4.934 1 86.44 211 PHE B C 1
ATOM 4359 O O . PHE B 1 211 ? 15.75 -8.227 4.547 1 86.44 211 PHE B O 1
ATOM 4366 N N . HIS B 1 212 ? 14.953 -6.203 4.219 1 87.88 212 HIS B N 1
ATOM 4367 C CA . HIS B 1 212 ? 14.945 -6.387 2.773 1 87.88 212 HIS B CA 1
ATOM 4368 C C . HIS B 1 212 ? 16.359 -6.57 2.232 1 87.88 212 HIS B C 1
ATOM 4370 O O . HIS B 1 212 ? 16.609 -7.469 1.424 1 87.88 212 HIS B O 1
ATOM 4376 N N . SER B 1 213 ? 17.297 -5.781 2.764 1 92.19 213 SER B N 1
ATOM 4377 C CA . SER B 1 213 ? 18.688 -5.836 2.32 1 92.19 213 SER B CA 1
ATOM 4378 C C . SER B 1 213 ? 19.344 -7.16 2.709 1 92.19 213 SER B C 1
ATOM 4380 O O . SER B 1 213 ? 20.172 -7.695 1.964 1 92.19 213 SER B O 1
ATOM 4382 N N . VAL B 1 214 ? 18.938 -7.695 3.779 1 90.44 214 VAL B N 1
ATOM 4383 C CA . VAL B 1 214 ? 19.484 -8.969 4.238 1 90.44 214 VAL B CA 1
ATOM 4384 C C . VAL B 1 214 ? 19.047 -10.086 3.299 1 90.44 214 VAL B C 1
ATOM 4386 O O . VAL B 1 214 ? 19.875 -10.906 2.881 1 90.44 214 VAL B O 1
ATOM 4389 N N . ILE B 1 215 ? 17.844 -10.094 2.914 1 87.75 215 ILE B N 1
ATOM 4390 C CA . ILE B 1 215 ? 17.297 -11.172 2.096 1 87.75 215 ILE B CA 1
ATOM 4391 C C . ILE B 1 215 ? 17.906 -11.117 0.695 1 87.75 215 ILE B C 1
ATOM 4393 O O . ILE B 1 215 ? 18.312 -12.141 0.149 1 87.75 215 ILE B O 1
ATOM 4397 N N . ILE B 1 216 ? 17.953 -9.984 0.177 1 90.06 216 ILE B N 1
ATOM 4398 C CA . ILE B 1 216 ? 18.484 -9.852 -1.177 1 90.06 216 ILE B CA 1
ATOM 4399 C C . ILE B 1 216 ? 19.969 -10.203 -1.191 1 90.06 216 ILE B C 1
ATOM 4401 O O . ILE B 1 216 ? 20.469 -10.781 -2.158 1 90.06 216 ILE B O 1
ATOM 4405 N N . GLY B 1 217 ? 20.672 -9.82 -0.154 1 91.75 217 GLY B N 1
ATOM 4406 C CA . GLY B 1 217 ? 22.078 -10.195 -0.051 1 91.75 217 GLY B CA 1
ATOM 4407 C C . GLY B 1 217 ? 22.297 -11.695 0.027 1 91.75 217 GLY B C 1
ATOM 4408 O O . GLY B 1 217 ? 23.172 -12.234 -0.645 1 91.75 217 GLY B O 1
ATOM 4409 N N . LEU B 1 218 ? 21.484 -12.344 0.798 1 90.19 218 LEU B N 1
ATOM 4410 C CA . LEU B 1 218 ? 21.562 -13.797 0.92 1 90.19 218 LEU B CA 1
ATOM 4411 C C . LEU B 1 218 ? 21.312 -14.469 -0.426 1 90.19 218 LEU B C 1
ATOM 4413 O O . LEU B 1 218 ? 22.016 -15.414 -0.795 1 90.19 218 LEU B O 1
ATOM 4417 N N . ASN B 1 219 ? 20.391 -13.938 -1.115 1 87.88 219 ASN B N 1
ATOM 4418 C CA . ASN B 1 219 ? 20.016 -14.516 -2.402 1 87.88 219 ASN B CA 1
ATOM 4419 C C . ASN B 1 219 ? 21.125 -14.328 -3.439 1 87.88 219 ASN B C 1
ATOM 4421 O O . ASN B 1 219 ? 21.359 -15.219 -4.266 1 87.88 219 ASN B O 1
ATOM 4425 N N . LEU B 1 220 ? 21.734 -13.203 -3.385 1 89.94 220 LEU B N 1
ATOM 4426 C CA . LEU B 1 220 ? 22.812 -12.953 -4.328 1 89.94 220 LEU B CA 1
ATOM 4427 C C . LEU B 1 220 ? 23.984 -13.891 -4.074 1 89.94 220 LEU B C 1
ATOM 4429 O O . LEU B 1 220 ? 24.672 -14.297 -5.012 1 89.94 220 LEU B O 1
ATOM 4433 N N . GLY B 1 221 ? 24.141 -14.266 -2.879 1 88.56 221 GLY B N 1
ATOM 4434 C CA . GLY B 1 221 ? 25.234 -15.164 -2.527 1 88.56 221 GLY B CA 1
ATOM 4435 C C . GLY B 1 221 ? 25.047 -16.562 -3.061 1 88.56 221 GLY B C 1
ATOM 4436 O O . GLY B 1 221 ? 26.016 -17.281 -3.295 1 88.56 221 GLY B O 1
ATOM 4437 N N . VAL B 1 222 ? 23.812 -16.922 -3.314 1 87.5 222 VAL B N 1
ATOM 4438 C CA . VAL B 1 222 ? 23.578 -18.328 -3.621 1 87.5 222 VAL B CA 1
ATOM 4439 C C . VAL B 1 222 ? 22.953 -18.453 -5.012 1 87.5 222 VAL B C 1
ATOM 4441 O O . VAL B 1 222 ? 22.812 -19.562 -5.535 1 87.5 222 VAL B O 1
ATOM 4444 N N . THR B 1 223 ? 22.656 -17.344 -5.594 1 85.56 223 THR B N 1
ATOM 4445 C CA . THR B 1 223 ? 21.953 -17.375 -6.867 1 85.56 223 THR B CA 1
ATOM 4446 C C . THR B 1 223 ? 22.812 -18.047 -7.941 1 85.56 223 THR B C 1
ATOM 4448 O O . THR B 1 223 ? 24.031 -18.078 -7.832 1 85.56 223 THR B O 1
ATOM 4451 N N . GLY B 1 224 ? 22.141 -18.594 -8.938 1 85.25 224 GLY B N 1
ATOM 4452 C CA . GLY B 1 224 ? 22.828 -19.312 -9.992 1 85.25 224 GLY B CA 1
ATOM 4453 C C . GLY B 1 224 ? 23.078 -18.469 -11.227 1 85.25 224 GLY B C 1
ATOM 4454 O O . GLY B 1 224 ? 23.859 -17.516 -11.172 1 85.25 224 GLY B O 1
ATOM 4455 N N . ASP B 1 225 ? 22.344 -18.75 -12.312 1 82 225 ASP B N 1
ATOM 4456 C CA . ASP B 1 225 ? 22.562 -18.109 -13.602 1 82 225 ASP B CA 1
ATOM 4457 C C . ASP B 1 225 ? 22.172 -16.641 -13.562 1 82 225 ASP B C 1
ATOM 4459 O O . ASP B 1 225 ? 22.703 -15.828 -14.32 1 82 225 ASP B O 1
ATOM 4463 N N . GLU B 1 226 ? 21.406 -16.344 -12.594 1 85.19 226 GLU B N 1
ATOM 4464 C CA . GLU B 1 226 ? 20.875 -14.977 -12.523 1 85.19 226 GLU B CA 1
ATOM 4465 C C . GLU B 1 226 ? 21.875 -14.039 -11.867 1 85.19 226 GLU B C 1
ATOM 4467 O O . GLU B 1 226 ? 21.672 -12.82 -11.828 1 85.19 226 GLU B O 1
ATOM 4472 N N . PHE B 1 227 ? 23 -14.5 -11.438 1 88.38 227 PHE B N 1
ATOM 4473 C CA . PHE B 1 227 ? 23.969 -13.711 -10.703 1 88.38 227 PHE B CA 1
ATOM 4474 C C . PHE B 1 227 ? 24.5 -12.562 -11.555 1 88.38 227 PHE B C 1
ATOM 4476 O O . PHE B 1 227 ? 24.609 -11.43 -11.078 1 88.38 227 PHE B O 1
ATOM 4483 N N . ALA B 1 228 ? 24.75 -12.852 -12.781 1 88.81 228 ALA B N 1
ATOM 4484 C CA . ALA B 1 228 ? 25.359 -11.852 -13.656 1 88.81 228 ALA B CA 1
ATOM 4485 C C . ALA B 1 228 ? 24.438 -10.648 -13.844 1 88.81 228 ALA B C 1
ATOM 4487 O O . ALA B 1 228 ? 24.922 -9.516 -13.953 1 88.81 228 ALA B O 1
ATOM 4488 N N . THR B 1 229 ? 23.203 -10.898 -13.82 1 89.25 229 THR B N 1
ATOM 4489 C CA . THR B 1 229 ? 22.25 -9.82 -14.008 1 89.25 229 THR B CA 1
ATOM 4490 C C . THR B 1 229 ? 21.891 -9.172 -12.672 1 89.25 229 THR B C 1
ATOM 4492 O O . THR B 1 229 ? 21.766 -7.949 -12.578 1 89.25 229 THR B O 1
ATOM 4495 N N . LEU B 1 230 ? 21.797 -9.992 -11.695 1 90.31 230 LEU B N 1
ATOM 4496 C CA . LEU B 1 230 ? 21.375 -9.516 -10.383 1 90.31 230 LEU B CA 1
ATOM 4497 C C . LEU B 1 230 ? 22.438 -8.641 -9.742 1 90.31 230 LEU B C 1
ATOM 4499 O O . LEU B 1 230 ? 22.125 -7.684 -9.031 1 90.31 230 LEU B O 1
ATOM 4503 N N . TYR B 1 231 ? 23.672 -8.906 -10.078 1 92.81 231 TYR B N 1
ATOM 4504 C CA . TYR B 1 231 ? 24.797 -8.195 -9.469 1 92.81 231 TYR B CA 1
ATOM 4505 C C . TYR B 1 231 ? 24.734 -6.703 -9.789 1 92.81 231 TYR B C 1
ATOM 4507 O O . TYR B 1 231 ? 24.578 -5.875 -8.891 1 92.81 231 TYR B O 1
ATOM 4515 N N . PRO B 1 232 ? 24.766 -6.332 -10.969 1 92.06 232 PRO B N 1
ATOM 4516 C CA . PRO B 1 232 ? 24.703 -4.898 -11.266 1 92.06 232 PRO B CA 1
ATOM 4517 C C . PRO B 1 232 ? 23.391 -4.258 -10.797 1 92.06 232 PRO B C 1
ATOM 4519 O O . PRO B 1 232 ? 23.391 -3.104 -10.367 1 92.06 232 PRO B O 1
ATOM 4522 N N . VAL B 1 233 ? 22.328 -4.938 -10.898 1 91.81 233 VAL B N 1
ATOM 4523 C CA . VAL B 1 233 ? 21.031 -4.414 -10.492 1 91.81 233 VAL B CA 1
ATOM 4524 C C . VAL B 1 233 ? 21.047 -4.086 -9 1 91.81 233 VAL B C 1
ATOM 4526 O O . VAL B 1 233 ? 20.562 -3.033 -8.586 1 91.81 233 VAL B O 1
ATOM 4529 N N . LEU B 1 234 ? 21.656 -4.969 -8.266 1 93.69 234 LEU B N 1
ATOM 4530 C CA . LEU B 1 234 ? 21.688 -4.781 -6.824 1 93.69 234 LEU B CA 1
ATOM 4531 C C . LEU B 1 234 ? 22.625 -3.631 -6.453 1 93.69 234 LEU B C 1
ATOM 4533 O O . LEU B 1 234 ? 22.391 -2.93 -5.465 1 93.69 234 LEU B O 1
ATOM 4537 N N . VAL B 1 235 ? 23.641 -3.441 -7.219 1 94.25 235 VAL B N 1
ATOM 4538 C CA . VAL B 1 235 ? 24.547 -2.324 -6.973 1 94.25 235 VAL B CA 1
ATOM 4539 C C . VAL B 1 235 ? 23.797 -1.005 -7.129 1 94.25 235 VAL B C 1
ATOM 4541 O O . VAL B 1 235 ? 23.859 -0.137 -6.254 1 94.25 235 VAL B O 1
ATOM 4544 N N . PHE B 1 236 ? 23.016 -0.875 -8.141 1 92.31 236 PHE B N 1
ATOM 4545 C CA . PHE B 1 236 ? 22.25 0.339 -8.383 1 92.31 236 PHE B CA 1
ATOM 4546 C C . PHE B 1 236 ? 21.125 0.473 -7.371 1 92.31 236 PHE B C 1
ATOM 4548 O O . PHE B 1 236 ? 20.875 1.563 -6.852 1 92.31 236 PHE B O 1
ATOM 4555 N N . HIS B 1 237 ? 20.547 -0.583 -7.117 1 92.44 237 HIS B N 1
ATOM 4556 C CA . HIS B 1 237 ? 19.453 -0.619 -6.148 1 92.44 237 HIS B CA 1
ATOM 4557 C C . HIS B 1 237 ? 19.922 -0.119 -4.785 1 92.44 237 HIS B C 1
ATOM 4559 O O . HIS B 1 237 ? 19.312 0.797 -4.219 1 92.44 237 HIS B O 1
ATOM 4565 N N . GLN B 1 238 ? 21.031 -0.677 -4.344 1 94.12 238 GLN B N 1
ATOM 4566 C CA . GLN B 1 238 ? 21.562 -0.314 -3.035 1 94.12 238 GLN B CA 1
ATOM 4567 C C . GLN B 1 238 ? 22.094 1.119 -3.035 1 94.12 238 GLN B C 1
ATOM 4569 O O . GLN B 1 238 ? 21.969 1.831 -2.035 1 94.12 238 GLN B O 1
ATOM 4574 N N . ALA B 1 239 ? 22.594 1.511 -4.121 1 93.81 239 ALA B N 1
ATOM 4575 C CA . ALA B 1 239 ? 23.109 2.871 -4.23 1 93.81 239 ALA B CA 1
ATOM 4576 C C . ALA B 1 239 ? 21.984 3.896 -4.141 1 93.81 239 ALA B C 1
ATOM 4578 O O . ALA B 1 239 ? 22.062 4.848 -3.359 1 93.81 239 ALA B O 1
ATOM 4579 N N . PHE B 1 240 ? 20.938 3.648 -4.875 1 92.88 240 PHE B N 1
ATOM 4580 C CA . PHE B 1 240 ? 19.828 4.602 -4.926 1 92.88 240 PHE B CA 1
ATOM 4581 C C . PHE B 1 240 ? 19.062 4.598 -3.613 1 92.88 240 PHE B C 1
ATOM 4583 O O . PHE B 1 240 ? 18.625 5.652 -3.139 1 92.88 240 PHE B O 1
ATOM 4590 N N . GLU B 1 241 ? 18.891 3.512 -3.07 1 92.62 241 GLU B N 1
ATOM 4591 C CA . GLU B 1 241 ? 18.25 3.426 -1.76 1 92.62 241 GLU B CA 1
ATOM 4592 C C . GLU B 1 241 ? 19.078 4.129 -0.694 1 92.62 241 GLU B C 1
ATOM 4594 O O . GLU B 1 241 ? 18.547 4.836 0.16 1 92.62 241 GLU B O 1
ATOM 4599 N N . GLY B 1 242 ? 20.391 3.867 -0.78 1 92.56 242 GLY B N 1
ATOM 4600 C CA . GLY B 1 242 ? 21.297 4.547 0.135 1 92.56 242 GLY B CA 1
ATOM 4601 C C . GLY B 1 242 ? 21.219 6.059 0.032 1 92.56 242 GLY B C 1
ATOM 4602 O O . GLY B 1 242 ? 21.25 6.758 1.047 1 92.56 242 GLY B O 1
ATOM 4603 N N . LEU B 1 243 ? 21.141 6.523 -1.167 1 91.25 243 LEU B N 1
ATOM 4604 C CA . LEU B 1 243 ? 21 7.957 -1.394 1 91.25 243 LEU B CA 1
ATOM 4605 C C . LEU B 1 243 ? 19.766 8.5 -0.697 1 91.25 243 LEU B C 1
ATOM 4607 O O . LEU B 1 243 ? 19.812 9.562 -0.064 1 91.25 243 LEU B O 1
ATOM 4611 N N . GLY B 1 244 ? 18.734 7.762 -0.817 1 89.12 244 GLY B N 1
ATOM 4612 C CA . GLY B 1 244 ? 17.5 8.164 -0.174 1 89.12 244 GLY B CA 1
ATOM 4613 C C . GLY B 1 244 ? 17.594 8.188 1.34 1 89.12 244 GLY B C 1
ATOM 4614 O O . GLY B 1 244 ? 17.188 9.164 1.976 1 89.12 244 GLY B O 1
ATOM 4615 N N . ILE B 1 245 ? 18.109 7.211 1.897 1 90.56 245 ILE B N 1
ATOM 4616 C CA . ILE B 1 245 ? 18.25 7.09 3.344 1 90.56 245 ILE B CA 1
ATOM 4617 C C . ILE B 1 245 ? 19.188 8.18 3.861 1 90.56 245 ILE B C 1
ATOM 4619 O O . ILE B 1 245 ? 18.922 8.812 4.883 1 90.56 245 ILE B O 1
ATOM 4623 N N . GLY B 1 246 ? 20.266 8.336 3.154 1 90.31 246 GLY B N 1
ATOM 4624 C CA . GLY B 1 246 ? 21.219 9.367 3.551 1 90.31 246 GLY B CA 1
ATOM 4625 C C . GLY B 1 246 ? 20.625 10.758 3.559 1 90.31 246 GLY B C 1
ATOM 4626 O O . GLY B 1 246 ? 20.906 11.555 4.461 1 90.31 246 GLY B O 1
ATOM 4627 N N . ALA B 1 247 ? 19.859 11.023 2.58 1 88.69 247 ALA B N 1
ATOM 4628 C CA . ALA B 1 247 ? 19.234 12.344 2.492 1 88.69 247 ALA B CA 1
ATOM 4629 C C . ALA B 1 247 ? 18.25 12.562 3.643 1 88.69 247 ALA B C 1
ATOM 4631 O O . ALA B 1 247 ? 18.188 13.648 4.215 1 88.69 247 ALA B O 1
ATOM 4632 N N . ARG B 1 248 ? 17.562 11.594 3.986 1 85.94 248 ARG B N 1
ATOM 4633 C CA . ARG B 1 248 ? 16.625 11.703 5.09 1 85.94 248 ARG B CA 1
ATOM 4634 C C . ARG B 1 248 ? 17.344 11.836 6.426 1 85.94 248 ARG B C 1
ATOM 4636 O O . ARG B 1 248 ? 16.922 12.594 7.297 1 85.94 248 ARG B O 1
ATOM 4643 N N . MET B 1 249 ? 18.344 11.125 6.543 1 87.81 249 MET B N 1
ATOM 4644 C CA . MET B 1 249 ? 19.125 11.156 7.773 1 87.81 249 MET B CA 1
ATOM 4645 C C . MET B 1 249 ? 19.766 12.523 7.969 1 87.81 249 MET B C 1
ATOM 4647 O O . MET B 1 249 ? 19.844 13.031 9.086 1 87.81 249 MET B O 1
ATOM 4651 N N . SER B 1 250 ? 20.188 13.117 6.914 1 84.69 250 SER B N 1
ATOM 4652 C CA . SER B 1 250 ? 20.875 14.406 6.98 1 84.69 250 SER B CA 1
ATOM 4653 C C . SER B 1 250 ? 19.922 15.516 7.387 1 84.69 250 SER B C 1
ATOM 4655 O O . SER B 1 250 ? 20.344 16.562 7.891 1 84.69 250 SER B O 1
ATOM 4657 N N . ALA B 1 251 ? 18.625 15.258 7.129 1 80.56 251 ALA B N 1
ATOM 4658 C CA . ALA B 1 251 ? 17.625 16.281 7.449 1 80.56 251 ALA B CA 1
ATOM 4659 C C . ALA B 1 251 ? 17.297 16.266 8.945 1 80.56 251 ALA B C 1
ATOM 4661 O O . ALA B 1 251 ? 16.703 17.219 9.453 1 80.56 251 ALA B O 1
ATOM 4662 N N . LEU B 1 252 ? 17.719 15.25 9.625 1 83.19 252 LEU B N 1
ATOM 4663 C CA . LEU B 1 252 ? 17.438 15.125 11.047 1 83.19 252 LEU B CA 1
ATOM 4664 C C . LEU B 1 252 ? 18.453 15.914 11.875 1 83.19 252 LEU B C 1
ATOM 4666 O O . LEU B 1 252 ? 19.625 15.977 11.516 1 83.19 252 LEU B O 1
ATOM 4670 N N . HIS B 1 253 ? 17.953 16.625 12.859 1 79.81 253 HIS B N 1
ATOM 4671 C CA . HIS B 1 253 ? 18.828 17.391 13.742 1 79.81 253 HIS B CA 1
ATOM 4672 C C . HIS B 1 253 ? 19.25 16.562 14.945 1 79.81 253 HIS B C 1
ATOM 4674 O O . HIS B 1 253 ? 18.484 16.391 15.891 1 79.81 253 HIS B O 1
ATOM 4680 N N . PHE B 1 254 ? 20.391 16 14.898 1 78.44 254 PHE B N 1
ATOM 4681 C CA . PHE B 1 254 ? 20.844 15.062 15.914 1 78.44 254 PHE B CA 1
ATOM 4682 C C . PHE B 1 254 ? 21.438 15.805 17.109 1 78.44 254 PHE B C 1
ATOM 4684 O O . PHE B 1 254 ? 21.766 15.195 18.125 1 78.44 254 PHE B O 1
ATOM 4691 N N . GLY B 1 255 ? 21.281 17.125 17.219 1 71.88 255 GLY B N 1
ATOM 4692 C CA . GLY B 1 255 ? 21.766 17.906 18.344 1 71.88 255 GLY B CA 1
ATOM 4693 C C . GLY B 1 255 ? 23.141 17.5 18.812 1 71.88 255 GLY B C 1
ATOM 4694 O O . GLY B 1 255 ? 24.094 17.516 18.047 1 71.88 255 GLY B O 1
ATOM 4695 N N . SER B 1 256 ? 23.188 16.891 20.047 1 71.25 256 SER B N 1
ATOM 4696 C CA . SER B 1 256 ? 24.438 16.5 20.703 1 71.25 256 SER B CA 1
ATOM 4697 C C . SER B 1 256 ? 24.922 15.156 20.203 1 71.25 256 SER B C 1
ATOM 4699 O O . SER B 1 256 ? 26.094 14.805 20.406 1 71.25 256 SER B O 1
ATOM 4701 N N . ARG B 1 257 ? 24.125 14.484 19.594 1 80.12 257 ARG B N 1
ATOM 4702 C CA . ARG B 1 257 ? 24.5 13.156 19.141 1 80.12 257 ARG B CA 1
ATOM 4703 C C . ARG B 1 257 ? 24.922 13.188 17.672 1 80.12 257 ARG B C 1
ATOM 4705 O O . ARG B 1 257 ? 24.344 12.492 16.844 1 80.12 257 ARG B O 1
ATOM 4712 N N . ARG B 1 258 ? 26.016 13.758 17.344 1 78.88 258 ARG B N 1
ATOM 4713 C CA . ARG B 1 258 ? 26.469 13.977 15.977 1 78.88 258 ARG B CA 1
ATOM 4714 C C . ARG B 1 258 ? 27.062 12.703 15.391 1 78.88 258 ARG B C 1
ATOM 4716 O O . ARG B 1 258 ? 27.219 12.602 14.172 1 78.88 258 ARG B O 1
ATOM 4723 N N . TRP B 1 259 ? 27.281 11.648 16.219 1 85.12 259 TRP B N 1
ATOM 4724 C CA . TRP B 1 259 ? 27.875 10.406 15.742 1 85.12 259 TRP B CA 1
ATOM 4725 C C . TRP B 1 259 ? 26.812 9.453 15.227 1 85.12 259 TRP B C 1
ATOM 4727 O O . TRP B 1 259 ? 27.109 8.516 14.484 1 85.12 259 TRP B O 1
ATOM 4737 N N . LEU B 1 260 ? 25.594 9.625 15.508 1 85.25 260 LEU B N 1
ATOM 4738 C CA . LEU B 1 260 ? 24.516 8.688 15.234 1 85.25 260 LEU B CA 1
ATOM 4739 C C . LEU B 1 260 ? 24.281 8.539 13.734 1 85.25 260 LEU B C 1
ATOM 4741 O O . LEU B 1 260 ? 24.156 7.426 13.227 1 85.25 260 LEU B O 1
ATOM 4745 N N . PRO B 1 261 ? 24.281 9.617 13.016 1 86.19 261 PRO B N 1
ATOM 4746 C CA . PRO B 1 261 ? 24.062 9.469 11.57 1 86.19 261 PRO B CA 1
ATOM 4747 C C . PRO B 1 261 ? 25.156 8.664 10.891 1 86.19 261 PRO B C 1
ATOM 4749 O O . PRO B 1 261 ? 24.875 7.898 9.961 1 86.19 261 PRO B O 1
ATOM 4752 N N . TRP B 1 262 ? 26.359 8.766 11.367 1 86.44 262 TRP B N 1
ATOM 4753 C CA . TRP B 1 262 ? 27.484 8.047 10.781 1 86.44 262 TRP B CA 1
ATOM 4754 C C . TRP B 1 262 ? 27.375 6.551 11.055 1 86.44 262 TRP B C 1
ATOM 4756 O O . TRP B 1 262 ? 27.641 5.727 10.18 1 86.44 262 TRP B O 1
ATOM 4766 N N . VAL B 1 263 ? 26.938 6.242 12.164 1 87.81 263 VAL B N 1
ATOM 4767 C CA . VAL B 1 263 ? 26.797 4.844 12.547 1 87.81 263 VAL B CA 1
ATOM 4768 C C . VAL B 1 263 ? 25.641 4.203 11.758 1 87.81 263 VAL B C 1
ATOM 4770 O O . VAL B 1 263 ? 25.766 3.072 11.289 1 87.81 263 VAL B O 1
ATOM 4773 N N . LEU B 1 264 ? 24.578 4.973 11.648 1 87.06 264 LEU B N 1
ATOM 4774 C CA . LEU B 1 264 ? 23.422 4.434 10.945 1 87.06 264 LEU B CA 1
ATOM 4775 C C . LEU B 1 264 ? 23.719 4.246 9.461 1 87.06 264 LEU B C 1
ATOM 4777 O O . LEU B 1 264 ? 23.297 3.25 8.867 1 87.06 264 LEU B O 1
ATOM 4781 N N . CYS B 1 265 ? 24.438 5.188 8.898 1 87.31 265 CYS B N 1
ATOM 4782 C CA . CYS B 1 265 ? 24.844 5.07 7.5 1 87.31 265 CYS B CA 1
ATOM 4783 C C . CYS B 1 265 ? 25.766 3.881 7.301 1 87.31 265 CYS B C 1
ATOM 4785 O O . CYS B 1 265 ? 25.625 3.139 6.324 1 87.31 265 CYS B O 1
ATOM 4787 N N . PHE B 1 266 ? 26.641 3.715 8.234 1 88.5 266 PHE B N 1
ATOM 4788 C CA . PHE B 1 266 ? 27.594 2.605 8.164 1 88.5 266 PHE B CA 1
ATOM 4789 C C . PHE B 1 266 ? 26.875 1.271 8.312 1 88.5 266 PHE B C 1
ATOM 4791 O O . PHE B 1 266 ? 27.203 0.302 7.625 1 88.5 266 PHE B O 1
ATOM 4798 N N . LEU B 1 267 ? 25.953 1.249 9.148 1 87.56 267 LEU B N 1
ATOM 4799 C CA . LEU B 1 267 ? 25.172 0.028 9.352 1 87.56 267 LEU B CA 1
ATOM 4800 C C . LEU B 1 267 ? 24.422 -0.351 8.086 1 87.56 267 LEU B C 1
ATOM 4802 O O . LEU B 1 267 ? 24.359 -1.525 7.711 1 87.56 267 LEU B O 1
ATOM 4806 N N . TYR B 1 268 ? 23.875 0.586 7.41 1 89.88 268 TYR B N 1
ATOM 4807 C CA . TYR B 1 268 ? 23.203 0.318 6.145 1 89.88 268 TYR B CA 1
ATOM 4808 C C . TYR B 1 268 ? 24.172 -0.223 5.109 1 89.88 268 TYR B C 1
ATOM 4810 O O . TYR B 1 268 ? 23.891 -1.202 4.422 1 89.88 268 TYR B O 1
ATOM 4818 N N . GLY B 1 269 ? 25.281 0.382 5.02 1 90.69 269 GLY B N 1
ATOM 4819 C CA . GLY B 1 269 ? 26.281 -0.034 4.047 1 90.69 269 GLY B CA 1
ATOM 4820 C C . GLY B 1 269 ? 26.812 -1.429 4.305 1 90.69 269 GLY B C 1
ATOM 4821 O O . GLY B 1 269 ? 27.203 -2.137 3.367 1 90.69 269 GLY B O 1
ATOM 4822 N N . LEU B 1 270 ? 26.734 -1.864 5.512 1 92.75 270 LEU B N 1
ATOM 4823 C CA . LEU B 1 270 ? 27.328 -3.143 5.883 1 92.75 270 LEU B CA 1
ATOM 4824 C C . LEU B 1 270 ? 26.297 -4.262 5.816 1 92.75 270 LEU B C 1
ATOM 4826 O O . LEU B 1 270 ? 26.656 -5.441 5.73 1 92.75 270 LEU B O 1
ATOM 4830 N N . THR B 1 271 ? 25.109 -3.949 5.809 1 91.81 271 THR B N 1
ATOM 4831 C CA . THR B 1 271 ? 24.062 -4.953 5.941 1 91.81 271 THR B CA 1
ATOM 4832 C C . THR B 1 271 ? 24.062 -5.902 4.746 1 91.81 271 THR B C 1
ATOM 4834 O O . THR B 1 271 ? 24.141 -7.121 4.918 1 91.81 271 THR B O 1
ATOM 4837 N N . THR B 1 272 ? 24.016 -5.32 3.564 1 92.56 272 THR B N 1
ATOM 4838 C CA . THR B 1 272 ? 23.922 -6.16 2.373 1 92.56 272 THR B CA 1
ATOM 4839 C C . THR B 1 272 ? 25.219 -6.938 2.158 1 92.56 272 THR B C 1
ATOM 4841 O O . THR B 1 272 ? 25.188 -8.148 1.918 1 92.56 272 THR B O 1
ATOM 4844 N N . PRO B 1 273 ? 26.391 -6.328 2.334 1 94.5 273 PRO B N 1
ATOM 4845 C CA . PRO B 1 273 ? 27.641 -7.07 2.172 1 94.5 273 PRO B CA 1
ATOM 4846 C C . PRO B 1 273 ? 27.781 -8.203 3.18 1 94.5 273 PRO B C 1
ATOM 4848 O O . PRO B 1 273 ? 28.25 -9.297 2.824 1 94.5 273 PRO B O 1
ATOM 4851 N N . ILE B 1 274 ? 27.422 -8 4.305 1 94.44 274 ILE B N 1
ATOM 4852 C CA . ILE B 1 274 ? 27.484 -9.047 5.316 1 94.44 274 ILE B CA 1
ATOM 4853 C C . ILE B 1 274 ? 26.531 -10.188 4.938 1 94.44 274 ILE B C 1
ATOM 4855 O O . ILE B 1 274 ? 26.891 -11.367 5.066 1 94.44 274 ILE B O 1
ATOM 4859 N N . SER B 1 275 ? 25.422 -9.836 4.523 1 93.69 275 SER B N 1
ATOM 4860 C CA . SER B 1 275 ? 24.453 -10.844 4.125 1 93.69 275 SER B CA 1
ATOM 4861 C C . SER B 1 275 ? 24.953 -11.656 2.938 1 93.69 275 SER B C 1
ATOM 4863 O O . SER B 1 275 ? 24.719 -12.867 2.865 1 93.69 275 SER B O 1
ATOM 4865 N N . ILE B 1 276 ? 25.578 -11.008 2.012 1 93.44 276 ILE B N 1
ATOM 4866 C CA . ILE B 1 276 ? 26.172 -11.719 0.878 1 93.44 276 ILE B CA 1
ATOM 4867 C C . ILE B 1 276 ? 27.234 -12.688 1.374 1 93.44 276 ILE B C 1
ATOM 4869 O O . ILE B 1 276 ? 27.297 -13.844 0.932 1 93.44 276 ILE B O 1
ATOM 4873 N N . ALA B 1 277 ? 28.031 -12.258 2.273 1 93.88 277 ALA B N 1
ATOM 4874 C CA . ALA B 1 277 ? 29.078 -13.102 2.84 1 93.88 277 ALA B CA 1
ATOM 4875 C C . ALA B 1 277 ? 28.484 -14.32 3.537 1 93.88 277 ALA B C 1
ATOM 4877 O O . ALA B 1 277 ? 28.984 -15.438 3.395 1 93.88 277 ALA B O 1
ATOM 4878 N N . ILE B 1 278 ? 27.453 -14.102 4.227 1 92.06 278 ILE B N 1
ATOM 4879 C CA . ILE B 1 278 ? 26.766 -15.211 4.883 1 92.06 278 ILE B CA 1
ATOM 4880 C C . ILE B 1 278 ? 26.203 -16.156 3.83 1 92.06 278 ILE B C 1
ATOM 4882 O O . ILE B 1 278 ? 26.328 -17.375 3.957 1 92.06 278 ILE B O 1
ATOM 4886 N N . GLY B 1 279 ? 25.609 -15.586 2.852 1 89.62 279 GLY B N 1
ATOM 4887 C CA . GLY B 1 279 ? 25.109 -16.406 1.759 1 89.62 279 GLY B CA 1
ATOM 4888 C C . GLY B 1 279 ? 26.188 -17.266 1.112 1 89.62 279 GLY B C 1
ATOM 4889 O O . GLY B 1 279 ? 25.953 -18.438 0.822 1 89.62 279 GLY B O 1
ATOM 4890 N N . LEU B 1 280 ? 27.328 -16.672 0.91 1 89.81 280 LEU B N 1
ATOM 4891 C CA . LEU B 1 280 ? 28.453 -17.406 0.346 1 89.81 280 LEU B CA 1
ATOM 4892 C C . LEU B 1 280 ? 28.906 -18.516 1.289 1 89.81 280 LEU B C 1
ATOM 4894 O O . LEU B 1 280 ? 29.328 -19.594 0.84 1 89.81 280 LEU B O 1
ATOM 4898 N N . GLY B 1 281 ? 28.766 -18.281 2.49 1 89.19 281 GLY B N 1
ATOM 4899 C CA . GLY B 1 281 ? 29.156 -19.266 3.49 1 89.19 281 GLY B CA 1
ATOM 4900 C C . GLY B 1 281 ? 28.219 -20.469 3.525 1 89.19 281 GLY B C 1
ATOM 4901 O O . GLY B 1 281 ? 28.672 -21.594 3.721 1 89.19 281 GLY B O 1
ATOM 4902 N N . VAL B 1 282 ? 27.016 -20.219 3.295 1 86.94 282 VAL B N 1
ATOM 4903 C CA . VAL B 1 282 ? 26.031 -21.297 3.365 1 86.94 282 VAL B CA 1
ATOM 4904 C C . VAL B 1 282 ? 25.594 -21.688 1.955 1 86.94 282 VAL B C 1
ATOM 4906 O O . VAL B 1 282 ? 24.484 -22.156 1.755 1 86.94 282 VAL B O 1
ATOM 4909 N N . ARG B 1 283 ? 26.359 -21.484 1.011 1 84.88 283 ARG B N 1
ATOM 4910 C CA . ARG B 1 283 ? 26.016 -21.672 -0.396 1 84.88 283 ARG B CA 1
ATOM 4911 C C . ARG B 1 283 ? 25.641 -23.125 -0.688 1 84.88 283 ARG B C 1
ATOM 4913 O O . ARG B 1 283 ? 24.859 -23.406 -1.594 1 84.88 283 ARG B O 1
ATOM 4920 N N . THR B 1 284 ? 26.156 -24.016 0.069 1 81.81 284 THR B N 1
ATOM 4921 C CA . THR B 1 284 ? 25.906 -25.422 -0.209 1 81.81 284 THR B CA 1
ATOM 4922 C C . THR B 1 284 ? 24.75 -25.953 0.637 1 81.81 284 THR B C 1
ATOM 4924 O O . THR B 1 284 ? 24.172 -27 0.328 1 81.81 284 THR B O 1
ATOM 4927 N N . THR B 1 285 ? 24.422 -25.188 1.622 1 80.69 285 THR B N 1
ATOM 4928 C CA . THR B 1 285 ? 23.406 -25.672 2.533 1 80.69 285 THR B CA 1
ATOM 4929 C C . THR B 1 285 ? 22.109 -24.891 2.359 1 80.69 285 THR B C 1
ATOM 4931 O O . THR B 1 285 ? 21.016 -25.438 2.564 1 80.69 285 THR B O 1
ATOM 4934 N N . TYR B 1 286 ? 22.25 -23.719 1.942 1 82.81 286 TYR B N 1
ATOM 4935 C CA . TYR B 1 286 ? 21.078 -22.875 1.772 1 82.81 286 TYR B CA 1
ATOM 4936 C C . TYR B 1 286 ? 20.531 -22.984 0.355 1 82.81 286 TYR B C 1
ATOM 4938 O O . TYR B 1 286 ? 21.25 -22.766 -0.617 1 82.81 286 TYR B O 1
ATOM 4946 N N . ASN B 1 287 ? 19.203 -23.484 0.298 1 82.62 287 ASN B N 1
ATOM 4947 C CA . ASN B 1 287 ? 18.484 -23.531 -0.974 1 82.62 287 ASN B CA 1
ATOM 4948 C C . ASN B 1 287 ? 17.344 -22.531 -1.011 1 82.62 287 ASN B C 1
ATOM 4950 O O . ASN B 1 287 ? 16.297 -22.75 -0.391 1 82.62 287 ASN B O 1
ATOM 4954 N N . PRO B 1 288 ? 17.547 -21.453 -1.808 1 80.81 288 PRO B N 1
ATOM 4955 C CA . PRO B 1 288 ? 16.5 -20.438 -1.888 1 80.81 288 PRO B CA 1
ATOM 4956 C C . PRO B 1 288 ? 15.211 -20.953 -2.525 1 80.81 288 PRO B C 1
ATOM 4958 O O . PRO B 1 288 ? 14.141 -20.359 -2.346 1 80.81 288 PRO B O 1
ATOM 4961 N N . GLY B 1 289 ? 15.297 -22.047 -3.205 1 83 289 GLY B N 1
ATOM 4962 C CA . GLY B 1 289 ? 14.133 -22.609 -3.871 1 83 289 GLY B CA 1
ATOM 4963 C C . GLY B 1 289 ? 13.43 -23.672 -3.051 1 83 289 GLY B C 1
ATOM 4964 O O . GLY B 1 289 ? 12.562 -24.391 -3.561 1 83 289 GLY B O 1
ATOM 4965 N N . SER B 1 290 ? 13.859 -23.781 -1.78 1 86.19 290 SER B N 1
ATOM 4966 C CA . SER B 1 290 ? 13.203 -24.734 -0.896 1 86.19 290 SER B CA 1
ATOM 4967 C C . SER B 1 290 ? 11.906 -24.156 -0.336 1 86.19 290 SER B C 1
ATOM 4969 O O . SER B 1 290 ? 11.711 -22.938 -0.313 1 86.19 290 SER B O 1
ATOM 4971 N N . ARG B 1 291 ? 11.055 -25.047 0.104 1 88.06 291 ARG B N 1
ATOM 4972 C CA . ARG B 1 291 ? 9.758 -24.656 0.648 1 88.06 291 ARG B CA 1
ATOM 4973 C C . ARG B 1 291 ? 9.93 -23.75 1.868 1 88.06 291 ARG B C 1
ATOM 4975 O O . ARG B 1 291 ? 9.266 -22.719 1.987 1 88.06 291 ARG B O 1
ATOM 4982 N N . THR B 1 292 ? 10.797 -24.078 2.703 1 88 292 THR B N 1
ATOM 4983 C CA . THR B 1 292 ? 11.031 -23.312 3.918 1 88 292 THR B CA 1
ATOM 4984 C C . THR B 1 292 ? 11.625 -21.953 3.586 1 88 292 THR B C 1
ATOM 4986 O O . THR B 1 292 ? 11.234 -20.938 4.168 1 88 292 THR B O 1
ATOM 4989 N N . ALA B 1 293 ? 12.523 -21.953 2.709 1 88.25 293 ALA B N 1
ATOM 4990 C CA . ALA B 1 293 ? 13.148 -20.688 2.314 1 88.25 293 ALA B CA 1
ATOM 4991 C C . ALA B 1 293 ? 12.125 -19.75 1.682 1 88.25 293 ALA B C 1
ATOM 4993 O O . ALA B 1 293 ? 12.117 -18.547 1.97 1 88.25 293 ALA B O 1
ATOM 4994 N N . LEU B 1 294 ? 11.289 -20.281 0.883 1 91.19 294 LEU B N 1
ATOM 4995 C CA . LEU B 1 294 ? 10.258 -19.469 0.231 1 91.19 294 LEU B CA 1
ATOM 4996 C C . LEU B 1 294 ? 9.281 -18.906 1.256 1 91.19 294 LEU B C 1
ATOM 4998 O O . LEU B 1 294 ? 8.859 -17.75 1.141 1 91.19 294 LEU B O 1
ATOM 5002 N N . LEU B 1 295 ? 9.008 -19.703 2.225 1 92.38 295 LEU B N 1
ATOM 5003 C CA . LEU B 1 295 ? 8.094 -19.266 3.273 1 92.38 295 LEU B CA 1
ATOM 5004 C C . LEU B 1 295 ? 8.711 -18.125 4.09 1 92.38 295 LEU B C 1
ATOM 5006 O O . LEU B 1 295 ? 8.07 -17.094 4.301 1 92.38 295 LEU B O 1
ATOM 5010 N N . VAL B 1 296 ? 9.922 -18.297 4.438 1 91.38 296 VAL B N 1
ATOM 5011 C CA . VAL B 1 296 ? 10.594 -17.312 5.281 1 91.38 296 VAL B CA 1
ATOM 5012 C C . VAL B 1 296 ? 10.812 -16.031 4.492 1 91.38 296 VAL B C 1
ATOM 5014 O O . VAL B 1 296 ? 10.523 -14.93 4.984 1 91.38 296 VAL B O 1
ATOM 5017 N N . GLN B 1 297 ? 11.289 -16.172 3.324 1 92.38 297 GLN B N 1
ATOM 5018 C CA . GLN B 1 297 ? 11.531 -15 2.486 1 92.38 297 GLN B CA 1
ATOM 5019 C C . GLN B 1 297 ? 10.234 -14.273 2.172 1 92.38 297 GLN B C 1
ATOM 5021 O O . GLN B 1 297 ? 10.18 -13.039 2.209 1 92.38 297 GLN B O 1
ATOM 5026 N N . GLY B 1 298 ? 9.195 -15.055 1.875 1 94.69 298 GLY B N 1
ATOM 5027 C CA . GLY B 1 298 ? 7.906 -14.461 1.571 1 94.69 298 GLY B CA 1
ATOM 5028 C C . GLY B 1 298 ? 7.32 -13.68 2.732 1 94.69 298 GLY B C 1
ATOM 5029 O O . GLY B 1 298 ? 6.84 -12.562 2.551 1 94.69 298 GLY B O 1
ATOM 5030 N N . VAL B 1 299 ? 7.406 -14.219 3.898 1 95.25 299 VAL B N 1
ATOM 5031 C CA . VAL B 1 299 ? 6.855 -13.578 5.09 1 95.25 299 VAL B CA 1
ATOM 5032 C C . VAL B 1 299 ? 7.648 -12.312 5.41 1 95.25 299 VAL B C 1
ATOM 5034 O O . VAL B 1 299 ? 7.07 -11.266 5.699 1 95.25 299 VAL B O 1
ATOM 5037 N N . LEU B 1 300 ? 8.914 -12.414 5.312 1 94.31 300 LEU B N 1
ATOM 5038 C CA . LEU B 1 300 ? 9.758 -11.266 5.617 1 94.31 300 LEU B CA 1
ATOM 5039 C C . LEU B 1 300 ? 9.57 -10.164 4.578 1 94.31 300 LEU B C 1
ATOM 5041 O O . LEU B 1 300 ? 9.531 -8.977 4.922 1 94.31 300 LEU B O 1
ATOM 5045 N N . ASP B 1 301 ? 9.477 -10.57 3.338 1 95.81 301 ASP B N 1
ATOM 5046 C CA . ASP B 1 301 ? 9.203 -9.602 2.281 1 95.81 301 ASP B CA 1
ATOM 5047 C C . ASP B 1 301 ? 7.852 -8.914 2.5 1 95.81 301 ASP B C 1
ATOM 5049 O O . ASP B 1 301 ? 7.727 -7.707 2.303 1 95.81 301 ASP B O 1
ATOM 5053 N N . ALA B 1 302 ? 6.859 -9.695 2.898 1 97.38 302 ALA B N 1
ATOM 5054 C CA . ALA B 1 302 ? 5.531 -9.148 3.145 1 97.38 302 ALA B CA 1
ATOM 5055 C C . ALA B 1 302 ? 5.559 -8.141 4.297 1 97.38 302 ALA B C 1
ATOM 5057 O O . ALA B 1 302 ? 4.961 -7.066 4.207 1 97.38 302 ALA B O 1
ATOM 5058 N N . ILE B 1 303 ? 6.254 -8.461 5.332 1 96.56 303 ILE B N 1
ATOM 5059 C CA . ILE B 1 303 ? 6.375 -7.57 6.48 1 96.56 303 ILE B CA 1
ATOM 5060 C C . ILE B 1 303 ? 7.09 -6.285 6.062 1 96.56 303 ILE B C 1
ATOM 5062 O O . ILE B 1 303 ? 6.621 -5.184 6.363 1 96.56 303 ILE B O 1
ATOM 5066 N N . SER B 1 304 ? 8.188 -6.441 5.367 1 95.94 304 SER B N 1
ATOM 5067 C CA . SER B 1 304 ? 8.961 -5.285 4.926 1 95.94 304 SER B CA 1
ATOM 5068 C C . SER B 1 304 ? 8.156 -4.418 3.963 1 95.94 304 SER B C 1
ATOM 5070 O O . SER B 1 304 ? 8.258 -3.188 3.994 1 95.94 304 SER B O 1
ATOM 5072 N N . ALA B 1 305 ? 7.395 -5.07 3.119 1 97.44 305 ALA B N 1
ATOM 5073 C CA . ALA B 1 305 ? 6.539 -4.324 2.195 1 97.44 305 ALA B CA 1
ATOM 5074 C C . ALA B 1 305 ? 5.539 -3.457 2.951 1 97.44 305 ALA B C 1
ATOM 5076 O O . ALA B 1 305 ? 5.355 -2.283 2.623 1 97.44 305 ALA B O 1
ATOM 5077 N N . GLY B 1 306 ? 4.898 -4.012 3.959 1 97.62 306 GLY B N 1
ATOM 5078 C CA . GLY B 1 306 ? 3.951 -3.246 4.754 1 97.62 306 GLY B CA 1
ATOM 5079 C C . GLY B 1 306 ? 4.578 -2.043 5.434 1 97.62 306 GLY B C 1
ATOM 5080 O O . GLY B 1 306 ? 4.012 -0.95 5.422 1 97.62 306 GLY B O 1
ATOM 5081 N N . ILE B 1 307 ? 5.73 -2.203 5.957 1 96.12 307 ILE B N 1
ATOM 5082 C CA . ILE B 1 307 ? 6.441 -1.129 6.641 1 96.12 307 ILE B CA 1
ATOM 5083 C C . ILE B 1 307 ? 6.773 -0.017 5.648 1 96.12 307 ILE B C 1
ATOM 5085 O O . ILE B 1 307 ? 6.516 1.159 5.914 1 96.12 307 ILE B O 1
ATOM 5089 N N . LEU B 1 308 ? 7.297 -0.407 4.531 1 96.5 308 LEU B N 1
ATOM 5090 C CA . LEU B 1 308 ? 7.781 0.578 3.572 1 96.5 308 LEU B CA 1
ATOM 5091 C C . LEU B 1 308 ? 6.621 1.255 2.854 1 96.5 308 LEU B C 1
ATOM 5093 O O . LEU B 1 308 ? 6.715 2.426 2.479 1 96.5 308 LEU B O 1
ATOM 5097 N N . ILE B 1 309 ? 5.531 0.497 2.686 1 97.56 309 ILE B N 1
ATOM 5098 C CA . ILE B 1 309 ? 4.348 1.119 2.1 1 97.56 309 ILE B CA 1
ATOM 5099 C C . ILE B 1 309 ? 3.85 2.238 3.01 1 97.56 309 ILE B C 1
ATOM 5101 O O . ILE B 1 309 ? 3.617 3.361 2.553 1 97.56 309 ILE B O 1
ATOM 5105 N N . TYR B 1 310 ? 3.742 1.947 4.246 1 96.88 310 TYR B N 1
ATOM 5106 C CA . TYR B 1 310 ? 3.273 2.955 5.191 1 96.88 310 TYR B CA 1
ATOM 5107 C C . TYR B 1 310 ? 4.266 4.109 5.293 1 96.88 310 TYR B C 1
ATOM 5109 O O . TYR B 1 310 ? 3.887 5.273 5.145 1 96.88 310 TYR B O 1
ATOM 5117 N N . SER B 1 311 ? 5.5 3.818 5.543 1 94.06 311 SER B N 1
ATOM 5118 C CA . SER B 1 311 ? 6.512 4.852 5.734 1 94.06 311 SER B CA 1
ATOM 5119 C C . SER B 1 311 ? 6.73 5.656 4.457 1 94.06 311 SER B C 1
ATOM 5121 O O . SER B 1 311 ? 6.914 6.871 4.508 1 94.06 311 SER B O 1
ATOM 5123 N N . GLY B 1 312 ? 6.75 4.961 3.377 1 94.5 312 GLY B N 1
ATOM 5124 C CA . GLY B 1 312 ? 6.941 5.641 2.107 1 94.5 312 GLY B CA 1
ATOM 5125 C C . GLY B 1 312 ? 5.82 6.605 1.771 1 94.5 312 GLY B C 1
ATOM 5126 O O . GLY B 1 312 ? 6.07 7.738 1.358 1 94.5 312 GLY B O 1
ATOM 5127 N N . LEU B 1 313 ? 4.625 6.207 2 1 95.62 313 LEU B N 1
ATOM 5128 C CA . LEU B 1 313 ? 3.479 7.02 1.6 1 95.62 313 LEU B CA 1
ATOM 5129 C C . LEU B 1 313 ? 3.17 8.078 2.65 1 95.62 313 LEU B C 1
ATOM 5131 O O . LEU B 1 313 ? 2.945 9.242 2.316 1 95.62 313 LEU B O 1
ATOM 5135 N N . VAL B 1 314 ? 3.227 7.715 3.914 1 92.81 314 VAL B N 1
ATOM 5136 C CA . VAL B 1 314 ? 2.762 8.609 4.973 1 92.81 314 VAL B CA 1
ATOM 5137 C C . VAL B 1 314 ? 3.922 9.469 5.469 1 92.81 314 VAL B C 1
ATOM 5139 O O . VAL B 1 314 ? 3.826 10.695 5.48 1 92.81 314 VAL B O 1
ATOM 5142 N N . GLU B 1 315 ? 4.988 8.883 5.707 1 88.5 315 GLU B N 1
ATOM 5143 C CA . GLU B 1 315 ? 6.074 9.586 6.379 1 88.5 315 GLU B CA 1
ATOM 5144 C C . GLU B 1 315 ? 6.961 10.32 5.375 1 88.5 315 GLU B C 1
ATOM 5146 O O . GLU B 1 315 ? 7.621 11.305 5.723 1 88.5 315 GLU B O 1
ATOM 5151 N N . LEU B 1 316 ? 6.953 9.812 4.141 1 90.31 316 LEU B N 1
ATOM 5152 C CA . LEU B 1 316 ? 7.84 10.445 3.17 1 90.31 316 LEU B CA 1
ATOM 5153 C C . LEU B 1 316 ? 7.043 11.273 2.166 1 90.31 316 LEU B C 1
ATOM 5155 O O . LEU B 1 316 ? 7.113 12.5 2.176 1 90.31 316 LEU B O 1
ATOM 5159 N N . MET B 1 317 ? 6.207 10.609 1.479 1 90.19 317 MET B N 1
ATOM 5160 C CA . MET B 1 317 ? 5.492 11.281 0.398 1 90.19 317 MET B CA 1
ATOM 5161 C C . MET B 1 317 ? 4.52 12.32 0.952 1 90.19 317 MET B C 1
ATOM 5163 O O . MET B 1 317 ? 4.582 13.492 0.584 1 90.19 317 MET B O 1
ATOM 5167 N N . ALA B 1 318 ? 3.723 11.984 1.854 1 86.44 318 ALA B N 1
ATOM 5168 C CA . ALA B 1 318 ? 2.711 12.898 2.387 1 86.44 318 ALA B CA 1
ATOM 5169 C C . ALA B 1 318 ? 3.352 14 3.227 1 86.44 318 ALA B C 1
ATOM 5171 O O . ALA B 1 318 ? 2.982 15.172 3.113 1 86.44 318 ALA B O 1
ATOM 5172 N N . ARG B 1 319 ? 4.203 13.672 4.02 1 83.5 319 ARG B N 1
ATOM 5173 C CA . ARG B 1 319 ? 4.844 14.648 4.898 1 83.5 319 ARG B CA 1
ATOM 5174 C C . ARG B 1 319 ? 5.637 15.672 4.09 1 83.5 319 ARG B C 1
ATOM 5176 O O . ARG B 1 319 ? 5.613 16.859 4.398 1 83.5 319 ARG B O 1
ATOM 5183 N N . ASP B 1 320 ? 6.285 15.258 3.068 1 79.19 320 ASP B N 1
ATOM 5184 C CA . ASP B 1 320 ? 7.137 16.141 2.287 1 79.19 320 ASP B CA 1
ATOM 5185 C C . ASP B 1 320 ? 6.297 17.047 1.381 1 79.19 320 ASP B C 1
ATOM 5187 O O . ASP B 1 320 ? 6.625 18.219 1.187 1 79.19 320 ASP B O 1
ATOM 5191 N N . PHE B 1 321 ? 5.25 16.516 0.889 1 79.81 321 PHE B N 1
ATOM 5192 C CA . PHE B 1 321 ? 4.555 17.266 -0.155 1 79.81 321 PHE B CA 1
ATOM 5193 C C . PHE B 1 321 ? 3.254 17.859 0.374 1 79.81 321 PHE B C 1
ATOM 5195 O O . PHE B 1 321 ? 2.83 18.938 -0.061 1 79.81 321 PHE B O 1
ATOM 5202 N N . LEU B 1 322 ? 2.65 17.266 1.286 1 71.44 322 LEU B N 1
ATOM 5203 C CA . LEU B 1 322 ? 1.31 17.703 1.655 1 71.44 322 LEU B CA 1
ATOM 5204 C C . LEU B 1 322 ? 1.32 18.406 3.008 1 71.44 322 LEU B C 1
ATOM 5206 O O . LEU B 1 322 ? 0.54 19.328 3.238 1 71.44 322 LEU B O 1
ATOM 5210 N N . PHE B 1 323 ? 2.258 18.047 3.807 1 58.78 323 PHE B N 1
ATOM 5211 C CA . PHE B 1 323 ? 2.133 18.547 5.172 1 58.78 323 PHE B CA 1
ATOM 5212 C C . PHE B 1 323 ? 3.348 19.391 5.555 1 58.78 323 PHE B C 1
ATOM 5214 O O . PHE B 1 323 ? 3.592 19.641 6.738 1 58.78 323 PHE B O 1
ATOM 5221 N N . ASP B 1 324 ? 4.16 19.656 4.535 1 58.81 324 A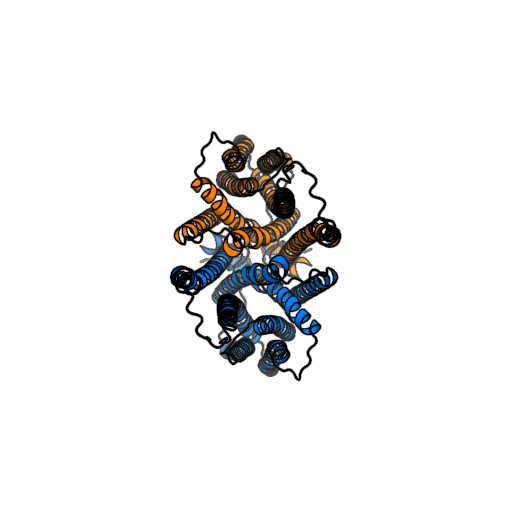SP B N 1
ATOM 5222 C CA . ASP B 1 324 ? 5.316 20.5 4.84 1 58.81 324 ASP B CA 1
ATOM 5223 C C . ASP B 1 324 ? 4.93 21.984 4.844 1 58.81 324 ASP B C 1
ATOM 5225 O O . ASP B 1 324 ? 4.508 22.516 3.818 1 58.81 324 ASP B O 1
ATOM 5229 N N . PRO B 1 325 ? 4.809 22.516 6.039 1 50.94 325 PRO B N 1
ATOM 5230 C CA . PRO B 1 325 ? 4.461 23.938 6.113 1 50.94 325 PRO B CA 1
ATOM 5231 C C . PRO B 1 325 ? 5.43 24.812 5.336 1 50.94 325 PRO B C 1
ATOM 5233 O O . PRO B 1 325 ? 5.062 25.906 4.902 1 50.94 325 PRO B O 1
ATOM 5236 N N . ASP B 1 326 ? 6.727 24.391 5.23 1 48.84 326 ASP B N 1
ATOM 5237 C CA . ASP B 1 326 ? 7.754 25.203 4.586 1 48.84 326 ASP B CA 1
ATOM 5238 C C . ASP B 1 326 ? 7.812 24.938 3.086 1 48.84 326 ASP B C 1
ATOM 5240 O O . ASP B 1 326 ? 8.812 25.234 2.432 1 48.84 326 ASP B O 1
ATOM 5244 N N . ARG B 1 327 ? 6.742 24.344 2.625 1 52.25 327 ARG B N 1
ATOM 5245 C CA . ARG B 1 327 ? 6.77 24.016 1.202 1 52.25 327 ARG B CA 1
ATOM 5246 C C . ARG B 1 327 ? 6.84 25.281 0.354 1 52.25 327 ARG B C 1
ATOM 5248 O O . ARG B 1 327 ? 6.125 26.25 0.616 1 52.25 327 ARG B O 1
ATOM 5255 N N . THR B 1 328 ? 8.008 25.344 -0.371 1 55.19 328 THR B N 1
ATOM 5256 C CA . THR B 1 328 ? 8.172 26.453 -1.3 1 55.19 328 THR B CA 1
ATOM 5257 C C . THR B 1 328 ? 6.898 26.672 -2.117 1 55.19 328 THR B C 1
ATOM 5259 O O . THR B 1 328 ? 6.324 25.719 -2.639 1 55.19 328 THR B O 1
ATOM 5262 N N . LYS B 1 329 ? 6.203 27.688 -1.891 1 61.5 329 LYS B N 1
ATOM 5263 C CA . LYS B 1 329 ? 4.988 28.078 -2.598 1 61.5 329 LYS B CA 1
ATOM 5264 C C . LYS B 1 329 ? 5.262 28.312 -4.082 1 61.5 329 LYS B C 1
ATOM 5266 O O . LYS B 1 329 ? 4.34 28.562 -4.859 1 61.5 329 LYS B O 1
ATOM 5271 N N . ARG B 1 330 ? 6.609 28.125 -4.465 1 74.69 330 ARG B N 1
ATOM 5272 C CA . ARG B 1 330 ? 6.863 28.312 -5.891 1 74.69 330 ARG B CA 1
ATOM 5273 C C . ARG B 1 330 ? 6.539 27.031 -6.668 1 74.69 330 ARG B C 1
ATOM 5275 O O . ARG B 1 330 ? 7.121 25.984 -6.41 1 74.69 330 ARG B O 1
ATOM 5282 N N . ARG B 1 331 ? 5.609 27.078 -7.523 1 82.25 331 ARG B N 1
ATOM 5283 C CA . ARG B 1 331 ? 5.082 25.984 -8.336 1 82.25 331 ARG B CA 1
ATOM 5284 C C . ARG B 1 331 ? 6.195 25.312 -9.117 1 82.25 331 ARG B C 1
ATOM 5286 O O . ARG B 1 331 ? 6.184 24.094 -9.297 1 82.25 331 ARG B O 1
ATOM 5293 N N . SER B 1 332 ? 7.148 26.031 -9.562 1 83.25 332 SER B N 1
ATOM 5294 C CA . SER B 1 332 ? 8.242 25.484 -10.344 1 83.25 332 SER B CA 1
ATOM 5295 C C . SER B 1 332 ? 9.109 24.547 -9.5 1 83.25 332 SER B C 1
ATOM 5297 O O . SER B 1 332 ? 9.508 23.469 -9.953 1 83.25 332 SER B O 1
ATOM 5299 N N . HIS B 1 333 ? 9.273 24.938 -8.273 1 85.62 333 HIS B N 1
ATOM 5300 C CA . HIS B 1 333 ? 10.062 24.125 -7.363 1 85.62 333 HIS B CA 1
ATOM 5301 C C . HIS B 1 333 ? 9.336 22.828 -7 1 85.62 333 HIS B C 1
ATOM 5303 O O . HIS B 1 333 ? 9.953 21.766 -6.934 1 85.62 333 HIS B O 1
ATOM 5309 N N . LEU B 1 334 ? 8.094 23 -6.887 1 88.56 334 LEU B N 1
ATOM 5310 C CA . LEU B 1 334 ? 7.277 21.828 -6.578 1 88.56 334 LEU B CA 1
ATOM 5311 C C . LEU B 1 334 ? 7.305 20.828 -7.723 1 88.56 334 LEU B C 1
ATOM 5313 O O . LEU B 1 334 ? 7.395 19.609 -7.492 1 88.56 334 LEU B O 1
ATOM 5317 N N . SER B 1 335 ? 7.246 21.344 -8.953 1 90.12 335 SER B N 1
ATOM 5318 C CA . SER B 1 335 ? 7.277 20.469 -10.125 1 90.12 335 SER B CA 1
ATOM 5319 C C . SER B 1 335 ? 8.602 19.719 -10.219 1 90.12 335 SER B C 1
ATOM 5321 O O . SER B 1 335 ? 8.633 18.547 -10.617 1 90.12 335 SER B O 1
ATOM 5323 N N . VAL B 1 336 ? 9.633 20.344 -9.852 1 91 336 VAL B N 1
ATOM 5324 C CA . VAL B 1 336 ? 10.953 19.703 -9.891 1 91 336 VAL B CA 1
ATOM 5325 C C . VAL B 1 336 ? 11.039 18.609 -8.828 1 91 336 VAL B C 1
ATOM 5327 O O . VAL B 1 336 ? 11.547 17.531 -9.094 1 91 336 VAL B O 1
ATOM 5330 N N . MET B 1 337 ? 10.539 18.922 -7.691 1 92.12 337 MET B N 1
ATOM 5331 C CA . MET B 1 337 ? 10.555 17.953 -6.605 1 92.12 337 MET B CA 1
ATOM 5332 C C . MET B 1 337 ? 9.742 16.703 -6.977 1 92.12 337 MET B C 1
ATOM 5334 O O . MET B 1 337 ? 10.211 15.578 -6.789 1 92.12 337 MET B O 1
ATOM 5338 N N . VAL B 1 338 ? 8.586 16.953 -7.527 1 94.38 338 VAL B N 1
ATOM 5339 C CA . VAL B 1 338 ? 7.715 15.852 -7.938 1 94.38 338 VAL B CA 1
ATOM 5340 C C . VAL B 1 338 ? 8.367 15.07 -9.078 1 94.38 338 VAL B C 1
ATOM 5342 O O . VAL B 1 338 ? 8.305 13.844 -9.117 1 94.38 338 VAL B O 1
ATOM 5345 N N . GLY B 1 339 ? 8.953 15.82 -9.984 1 95.44 339 GLY B N 1
ATOM 5346 C CA . GLY B 1 339 ? 9.656 15.18 -11.086 1 95.44 339 GLY B CA 1
ATOM 5347 C C . GLY B 1 339 ? 10.797 14.289 -10.625 1 95.44 339 GLY B C 1
ATOM 5348 O O . GLY B 1 339 ? 10.969 13.188 -11.148 1 95.44 339 GLY B O 1
ATOM 5349 N N . CYS B 1 340 ? 11.57 14.727 -9.641 1 94.69 340 CYS B N 1
ATOM 5350 C CA . CYS B 1 340 ? 12.648 13.93 -9.086 1 94.69 340 CYS B CA 1
ATOM 5351 C C . CYS B 1 340 ? 12.109 12.664 -8.422 1 94.69 340 CYS B C 1
ATOM 5353 O O . CYS B 1 340 ? 12.688 11.586 -8.57 1 94.69 340 CYS B O 1
ATOM 5355 N N . MET B 1 341 ? 11.086 12.805 -7.695 1 96.25 341 MET B N 1
ATOM 5356 C CA . MET B 1 341 ? 10.477 11.656 -7.031 1 96.25 341 MET B CA 1
ATOM 5357 C C . MET B 1 341 ? 9.992 10.625 -8.047 1 96.25 341 MET B C 1
ATOM 5359 O O . MET B 1 341 ? 10.234 9.43 -7.895 1 96.25 341 MET B O 1
ATOM 5363 N N . LEU B 1 342 ? 9.312 11.133 -9.148 1 97.56 342 LEU B N 1
ATOM 5364 C CA . LEU B 1 342 ? 8.82 10.25 -10.195 1 97.56 342 LEU B CA 1
ATOM 5365 C C . LEU B 1 342 ? 9.969 9.578 -10.938 1 97.56 342 LEU B C 1
ATOM 5367 O O . LEU B 1 342 ? 9.859 8.414 -11.336 1 97.56 342 LEU B O 1
ATOM 5371 N N . LEU B 1 343 ? 11.016 10.281 -11.117 1 97.25 343 LEU B N 1
ATOM 5372 C CA . LEU B 1 343 ? 12.203 9.719 -11.75 1 97.25 343 LEU B CA 1
ATOM 5373 C C . LEU B 1 343 ? 12.797 8.602 -10.898 1 97.25 343 LEU B C 1
ATOM 5375 O O . LEU B 1 343 ? 13.141 7.535 -11.414 1 97.25 343 LEU B O 1
ATOM 5379 N N . GLY B 1 344 ? 12.961 8.875 -9.648 1 96.81 344 GLY B N 1
ATOM 5380 C CA . GLY B 1 344 ? 13.445 7.84 -8.742 1 96.81 344 GLY B CA 1
ATOM 5381 C C . GLY B 1 344 ? 12.57 6.602 -8.734 1 96.81 344 GLY B C 1
ATOM 5382 O O . GLY B 1 344 ? 13.07 5.48 -8.828 1 96.81 344 GLY B O 1
ATOM 5383 N N . ALA B 1 345 ? 11.242 6.832 -8.648 1 97.5 345 ALA B N 1
ATOM 5384 C CA . ALA B 1 345 ? 10.297 5.719 -8.68 1 97.5 345 ALA B CA 1
ATOM 5385 C C . ALA B 1 345 ? 10.359 4.973 -10.008 1 97.5 345 ALA B C 1
ATOM 5387 O O . ALA B 1 345 ? 10.328 3.738 -10.031 1 97.5 345 ALA B O 1
ATOM 5388 N N . GLY B 1 346 ? 10.461 5.742 -11.07 1 96.94 346 GLY B N 1
ATOM 5389 C CA . GLY B 1 346 ? 10.523 5.145 -12.398 1 96.94 346 GLY B CA 1
ATOM 5390 C C . GLY B 1 346 ? 11.758 4.285 -12.609 1 96.94 346 GLY B C 1
ATOM 5391 O O . GLY B 1 346 ? 11.656 3.166 -13.117 1 96.94 346 GLY B O 1
ATOM 5392 N N . ILE B 1 347 ? 12.875 4.734 -12.195 1 95.56 347 ILE B N 1
ATOM 5393 C CA . ILE B 1 347 ? 14.133 4.012 -12.367 1 95.56 347 ILE B CA 1
ATOM 5394 C C . ILE B 1 347 ? 14.117 2.742 -11.523 1 95.56 347 ILE B C 1
ATOM 5396 O O . ILE B 1 347 ? 14.492 1.665 -11.992 1 95.56 347 ILE B O 1
ATOM 5400 N N . MET B 1 348 ? 13.711 2.893 -10.328 1 95.31 348 MET B N 1
ATOM 5401 C CA . MET B 1 348 ? 13.664 1.724 -9.453 1 95.31 348 MET B CA 1
ATOM 5402 C C . MET B 1 348 ? 12.664 0.697 -9.961 1 95.31 348 MET B C 1
ATOM 5404 O O . MET B 1 348 ? 12.891 -0.509 -9.852 1 95.31 348 MET B O 1
ATOM 5408 N N . ALA B 1 349 ? 11.523 1.213 -10.461 1 96.19 349 ALA B N 1
ATOM 5409 C CA . ALA B 1 349 ? 10.531 0.31 -11.031 1 96.19 349 ALA B CA 1
ATOM 5410 C C . ALA B 1 349 ? 11.086 -0.403 -12.266 1 96.19 349 ALA B C 1
ATOM 5412 O O . ALA B 1 349 ? 10.789 -1.579 -12.492 1 96.19 349 ALA B O 1
ATOM 5413 N N . LEU B 1 350 ? 11.883 0.307 -13.008 1 94.62 350 LEU B N 1
ATOM 5414 C CA . LEU B 1 350 ? 12.477 -0.277 -14.203 1 94.62 350 LEU B CA 1
ATOM 5415 C C . LEU B 1 350 ? 13.438 -1.403 -13.836 1 94.62 350 LEU B C 1
ATOM 5417 O O . LEU B 1 350 ? 13.516 -2.41 -14.547 1 94.62 350 LEU B O 1
ATOM 5421 N N . LEU B 1 351 ? 14.078 -1.297 -12.734 1 93.06 351 LEU B N 1
ATOM 5422 C CA . LEU B 1 351 ? 15.023 -2.314 -12.281 1 93.06 351 LEU B CA 1
ATOM 5423 C C . LEU B 1 351 ? 14.305 -3.605 -11.914 1 93.06 351 LEU B C 1
ATOM 5425 O O . LEU B 1 351 ? 14.922 -4.668 -11.836 1 93.06 351 LEU B O 1
ATOM 5429 N N . GLY B 1 352 ? 13.016 -3.49 -11.75 1 90.44 352 GLY B N 1
ATOM 5430 C CA . GLY B 1 352 ? 12.227 -4.664 -11.43 1 90.44 352 GLY B CA 1
ATOM 5431 C C . GLY B 1 352 ? 12.195 -5.691 -12.547 1 90.44 352 GLY B C 1
ATOM 5432 O O . GLY B 1 352 ? 11.875 -6.859 -12.312 1 90.44 352 GLY B O 1
ATOM 5433 N N . LYS B 1 353 ? 12.578 -5.262 -13.703 1 89.69 353 LYS B N 1
ATOM 5434 C CA . LYS B 1 353 ? 12.602 -6.176 -14.844 1 89.69 353 LYS B CA 1
ATOM 5435 C C . LYS B 1 353 ? 13.656 -7.258 -14.664 1 89.69 353 LYS B C 1
ATOM 5437 O O . LYS B 1 353 ? 13.469 -8.398 -15.094 1 89.69 353 LYS B O 1
ATOM 5442 N N . TRP B 1 354 ? 14.719 -6.82 -13.953 1 85 354 TRP B N 1
ATOM 5443 C CA . TRP B 1 354 ? 15.852 -7.738 -13.852 1 85 354 TRP B CA 1
ATOM 5444 C C . TRP B 1 354 ? 16.031 -8.234 -12.422 1 85 354 TRP B C 1
ATOM 5446 O O . TRP B 1 354 ? 16.984 -8.945 -12.117 1 85 354 TRP B O 1
ATOM 5456 N N . ALA B 1 355 ? 15.086 -7.812 -11.562 1 74.06 355 ALA B N 1
ATOM 5457 C CA . ALA B 1 355 ? 15.227 -8.219 -10.172 1 74.06 355 ALA B CA 1
ATOM 5458 C C . ALA B 1 355 ? 14.367 -9.445 -9.867 1 74.06 355 ALA B C 1
ATOM 5460 O O . ALA B 1 355 ? 13.359 -9.688 -10.539 1 74.06 355 ALA B O 1
#

Radius of gyration: 30.18 Å; Cα contacts (8 Å, |Δi|>4): 965; chains: 2; bounding box: 70×112×78 Å

Nearest PDB structures (foldseek):
  5ayn-assembly1_A  TM=1.458E-01  e=3.748E-01  Bdellovibrio bacteriovorus HD100
  7ckr-assembly1_A  TM=1.359E-01  e=4.612E-01  Homo sapiens
  5aym-assembly1_A  TM=1.510E-01  e=1.014E+00  Bdellovibrio bacteriovorus HD100
  7sqc-assembly1_1K  TM=1.302E-01  e=7.127E+00  Chlamydomonas reinhardtii
  5ayn-assembly1_A  TM=1.458E-01  e=4.476E-01  Bdellovibrio bacteriovorus HD100

InterPro domains:
  IPR003689 Zinc/iron permease [PF02535] (35-351)
  IPR004698 Zinc/iron permease, fungal/plant [TIGR00820] (27-355)

Organism: NCBI:txid41062

Sequence (710 aa):
MSAFNASHVDLNTASQEDILCYLALSENEFHGQLGARISSIFVIFITSTFCTLFPVIAKRAPRVKIPYHAYLFARYFGTGVIVATAFVHLLEPAYSSIGPNSCIGASGDWGDYPWCAAIILTSVMTTFLLDLGAEVYVDYQYGIQRNDDATEAFITQPCISTSDSTSQDMEPGTSLPKNAEIHTEVASLQSERSFRKDIAAFLILEFGILFHSVIIGLNLGVTGDEFATLYPVLVFHQAFEGLGIGARMSALHFGSRRWLPWVLCFLYGLTTPISIAIGLGVRTTYNPGSRTALLVQGVLDAISAGILIYSGLVELMARDFLFDPDRTKRRSHLSVMVGCMLLGAGIMALLGKWAMSAFNASHVDLNTASQEDILCYLALSENEFHGQLGARISSIFVIFITSTFCTLFPVIAKRAPRVKIPYHAYLFARYFGTGVIVATAFVHLLEPAYSSIGPNSCIGASGDWGDYPWCAAIILTSVMTTFLLDLGAEVYVDYQYGIQRNDDATEAFITQPCISTSDSTSQDMEPGTSLPKNAEIHTEVASLQSERSFRKDIAAFLILEFGILFHSVIIGLNLGVTGDEFATLYPVLVFHQAFEGLGIGARMSALHFGSRRWLPWVLCFLYGLTTPISIAIGLGVRTTYNPGSRTALLVQGVLDAISAGILIYSGLVELMARDFLFDPDRTKRRSHLSVMVGCMLLGAGIMALLGKWA